Protein AF-A0A1I8BL21-F1 (afdb_monomer)

Secondary structure (DSSP, 8-state):
--PPP-----HHHHHHHHHHHHHHHTTS----------SSTTS---S-EEEETTTTEEEETTTTEEEPPTTEEE--SHHHHHHHHHH-TTB--EEE--GGGTTEEEEEE-TT-HHHHH-EEEEEEES-SSEEEEEEEEETHHHHS-B--TTS-HHHHHHSSEEEEEES--TTHHHHTT--EEE--SSS-TTTSGGG-EEEEB-EEEEEEEEE-TT--EEEEEEEEETT-S--EEEEEEHHHHTT-PPEEEEESSSTT-EEEE-TT----B---S---BS-HHHHBPP--PEEEESS--BTTB-EEEEEEEPPGGGS--EEEEEEEE--PPPSSTT---PSPEEEEEEEE-SSPP---SSEEEEEEETTTEEEEEE-------------------------------PPPTHHHHHHHHHHHHHHHHHHHHHHHHHHHTT---------------------PPPP------

Sequence (470 aa):
MMKTPTNNFNKNNIFALAVTILLLLGKVNTTEKEIDTTGEEEMQAEHAERIVGAAKHSLNTETDIVTLVDGSRPATTAEEFKKYKDLFPEACDVELGEGAEKGYIVLSYSKGSKAVQSGCTVDFYTSLQDRIEFAAFVKNAEGCLKEMTEEMTSADFFNANVLPFAYSHPADLERLKKGPITGNSKGCDTEVCIERKCIKRTSLEMRWGRGKDHKQIDSIHIAINPIGSPSFKGADMEMSKFGDNIPEVEIVHKGSNDYSVQFPGKSKDLGDIMKNCTTNPDGNILEPMAWEIAGTRPSQKKKYLLAFHLLPQTASRWIDFERVKVEQGPTAYPGEYRGPPREMIESRMQADSPEGPECDLRILFKTDNYDLLTVNPTTTTTPKSAASKPSSSTTTTTTKATTTTAKPSDSSLVIIIVIVVILLLLSIGGAVAFCVLGKKGGKKKNDDKSVNSTATKSKVKDDKKTNTEI

Foldseek 3Di:
DDDDDDPPPPPVVVVVVVVVVVVVVVPPDDPPPPDPPPDDVPPPPDQDWAFDFQQGWTARPVQLATAGDPQKDFDDDQVQLVCQCVQGVQAFNWGQDDDLQHQWIKGWDFPPDPCQAAWGKFKKQFLDFFKDKWFKDFPPCVPQADEDDPPDFVQVFFQQAKWFKDKDRDPCVVVLLQAFDWDADPQFQLVQFEVSTFGQAFEKMKTWHWYADPVRFIKIKIWMDTFGWPWIKIDMDGPVCPSNWTKMWMAGLDAAPRIHIGIPPDDDIPHGPDTTRHNGNNRHYDGHGWGAYDDDDDDPNGGTMMMMMGRHLSRHWGKGKDFDQDDDPDDPDPPDDDDHGDTDIRIHTYNDGRPDHSTTIMIIHRNVGIGGMHGDDPPPPPPPPPPDDDDDDDDDDDDDPPPPPPDPPPCVVVVVVVVVVVVVVVVVVVVVCCVVVVPPDDDDDDDDDDDDDDDDDDDDDDDDDDDDDD

Organism: Meloidogyne hapla (NCBI:txid6305)

Mean predicted aligned error: 14.93 Å

pLDDT: mean 77.82, std 20.21, range [29.27, 98.0]

Structure (mmCIF, N/CA/C/O backbone):
data_AF-A0A1I8BL21-F1
#
_entry.id   AF-A0A1I8BL21-F1
#
loop_
_atom_site.group_PDB
_atom_site.id
_atom_site.type_symbol
_atom_site.label_atom_id
_atom_site.label_alt_id
_atom_site.label_comp_id
_atom_site.label_asym_id
_atom_site.label_entity_id
_atom_site.label_seq_id
_atom_site.pdbx_PDB_ins_code
_atom_site.Cartn_x
_atom_site.Cartn_y
_atom_site.Cartn_z
_atom_site.occupancy
_atom_site.B_iso_or_equiv
_atom_site.auth_seq_id
_atom_site.auth_comp_id
_atom_site.auth_asym_id
_atom_site.auth_atom_id
_atom_site.pdbx_PDB_model_num
ATOM 1 N N . MET A 1 1 ? 75.237 36.269 5.829 1.00 39.78 1 MET A N 1
ATOM 2 C CA . MET A 1 1 ? 75.376 34.797 5.785 1.00 39.78 1 MET A CA 1
ATOM 3 C C . MET A 1 1 ? 74.598 34.205 6.952 1.00 39.78 1 MET A C 1
ATOM 5 O O . MET A 1 1 ? 75.081 34.254 8.072 1.00 39.78 1 MET A O 1
ATOM 9 N N . MET A 1 2 ? 73.381 33.712 6.718 1.00 30.62 2 MET A N 1
ATOM 10 C CA . MET A 1 2 ? 72.589 32.988 7.720 1.00 30.62 2 MET A CA 1
ATOM 11 C C . MET A 1 2 ? 72.321 31.584 7.178 1.00 30.62 2 MET A C 1
ATOM 13 O O . MET A 1 2 ? 71.827 31.441 6.062 1.00 30.62 2 MET A O 1
ATOM 17 N N . LYS A 1 3 ? 72.736 30.562 7.934 1.00 38.38 3 LYS A N 1
ATOM 18 C CA . LYS A 1 3 ? 72.552 29.146 7.594 1.00 38.38 3 LYS A CA 1
ATOM 19 C C . LYS A 1 3 ? 71.106 28.738 7.875 1.00 38.38 3 LYS A C 1
ATOM 21 O O . LYS A 1 3 ? 70.611 28.939 8.979 1.00 38.38 3 LYS A O 1
ATOM 26 N N . THR A 1 4 ? 70.456 28.151 6.878 1.00 34.50 4 THR A N 1
ATOM 27 C CA . THR A 1 4 ? 69.127 27.538 6.976 1.00 34.50 4 THR A CA 1
ATOM 28 C C . THR A 1 4 ? 69.209 26.231 7.780 1.00 34.50 4 THR A C 1
ATOM 30 O O . THR A 1 4 ? 70.139 25.455 7.544 1.00 34.50 4 THR A O 1
ATOM 33 N N . PRO A 1 5 ? 68.276 25.946 8.708 1.00 40.97 5 PRO A N 1
ATOM 34 C CA . PRO A 1 5 ? 68.266 24.685 9.438 1.00 40.97 5 PRO A CA 1
ATOM 35 C C . PRO A 1 5 ? 67.684 23.561 8.569 1.00 40.97 5 PRO A C 1
ATOM 37 O O . PRO A 1 5 ? 66.582 23.664 8.031 1.00 40.97 5 PRO A O 1
ATOM 40 N N . THR A 1 6 ? 68.429 22.467 8.441 1.00 36.47 6 THR A N 1
ATOM 41 C CA . THR A 1 6 ? 67.982 21.211 7.836 1.00 36.47 6 THR A CA 1
ATOM 42 C C . THR A 1 6 ? 67.170 20.407 8.850 1.00 36.47 6 THR A C 1
ATOM 44 O O . THR A 1 6 ? 67.719 19.715 9.704 1.00 36.47 6 THR A O 1
ATOM 47 N N . ASN A 1 7 ? 65.843 20.473 8.746 1.00 41.59 7 ASN A N 1
ATOM 48 C CA . ASN A 1 7 ? 64.950 19.568 9.468 1.00 41.59 7 ASN A CA 1
ATOM 49 C C . ASN A 1 7 ? 64.891 18.211 8.750 1.00 41.59 7 ASN A C 1
ATOM 51 O O . ASN A 1 7 ? 64.132 18.022 7.800 1.00 41.59 7 ASN A O 1
ATOM 55 N N . ASN A 1 8 ? 65.685 17.253 9.229 1.00 43.19 8 ASN A N 1
ATOM 56 C CA . ASN A 1 8 ? 65.561 15.839 8.876 1.00 43.19 8 ASN A CA 1
ATOM 57 C C . ASN A 1 8 ? 64.348 15.230 9.599 1.00 43.19 8 ASN A C 1
ATOM 59 O O . ASN A 1 8 ? 64.476 14.582 10.637 1.00 43.19 8 ASN A O 1
ATOM 63 N N . PHE A 1 9 ? 63.154 15.439 9.044 1.00 46.62 9 PHE A N 1
ATOM 64 C CA . PHE A 1 9 ? 61.953 14.708 9.449 1.00 46.62 9 PHE A CA 1
ATOM 65 C C . PHE A 1 9 ? 62.020 13.276 8.900 1.00 46.62 9 PHE A C 1
ATOM 67 O O . PHE A 1 9 ? 61.778 13.023 7.719 1.00 46.62 9 PHE A O 1
ATOM 74 N N . ASN A 1 10 ? 62.382 12.326 9.763 1.00 56.69 10 ASN A N 1
ATOM 75 C CA . ASN A 1 10 ? 62.451 10.909 9.421 1.00 56.69 10 ASN A CA 1
ATOM 76 C C . ASN A 1 10 ? 61.030 10.323 9.305 1.00 56.69 10 ASN A C 1
ATOM 78 O O . ASN A 1 10 ? 60.356 10.095 10.311 1.00 56.69 10 ASN A O 1
ATOM 82 N N . LYS A 1 11 ? 60.578 10.075 8.068 1.00 50.41 11 LYS A N 1
ATOM 83 C CA . LYS A 1 11 ? 59.250 9.513 7.740 1.00 50.41 11 LYS A CA 1
ATOM 84 C C . LYS A 1 11 ? 58.948 8.191 8.459 1.00 50.41 11 LYS A C 1
ATOM 86 O O . LYS A 1 11 ? 57.780 7.891 8.698 1.00 50.41 11 LYS A O 1
ATOM 91 N N . ASN A 1 12 ? 59.975 7.445 8.862 1.00 58.69 12 ASN A N 1
ATOM 92 C CA . ASN A 1 12 ? 59.805 6.157 9.532 1.00 58.69 12 ASN A CA 1
ATOM 93 C C . ASN A 1 12 ? 59.213 6.301 10.946 1.00 58.69 12 ASN A C 1
ATOM 95 O O . ASN A 1 12 ? 58.487 5.416 11.391 1.00 58.69 12 ASN A O 1
ATOM 99 N N . ASN A 1 13 ? 59.424 7.440 11.620 1.00 59.16 13 ASN A N 1
ATOM 100 C CA . ASN A 1 13 ? 58.868 7.666 12.959 1.00 59.16 13 ASN A CA 1
ATOM 101 C C . ASN A 1 13 ? 57.367 7.991 12.935 1.00 59.16 13 ASN A C 1
ATOM 103 O O . ASN A 1 13 ? 56.656 7.656 13.878 1.00 59.16 13 ASN A O 1
ATOM 107 N N . ILE A 1 14 ? 56.863 8.594 11.854 1.00 63.00 14 ILE A N 1
ATOM 108 C CA . ILE A 1 14 ? 55.432 8.916 11.719 1.00 63.00 14 ILE A CA 1
ATOM 109 C C . ILE A 1 14 ? 54.623 7.641 11.456 1.00 63.00 14 ILE A C 1
ATOM 111 O O . ILE A 1 14 ? 53.557 7.458 12.039 1.00 63.00 14 ILE A O 1
ATOM 115 N N . PHE A 1 15 ? 55.156 6.726 10.641 1.00 62.22 15 PHE A N 1
ATOM 116 C CA . PHE A 1 15 ? 54.517 5.432 10.393 1.00 62.22 15 PHE A CA 1
ATOM 117 C C . PHE A 1 15 ? 54.475 4.563 11.656 1.00 62.22 15 PHE A C 1
ATOM 119 O O . PHE A 1 15 ? 53.436 3.985 11.963 1.00 62.22 15 PHE A O 1
ATOM 126 N N . ALA A 1 16 ? 55.563 4.530 12.432 1.00 68.50 16 ALA A N 1
ATOM 127 C CA . ALA A 1 16 ? 55.599 3.805 13.701 1.00 68.50 16 ALA A CA 1
ATOM 128 C C . ALA A 1 16 ? 54.589 4.364 14.718 1.00 68.50 16 ALA A C 1
ATOM 130 O O . ALA A 1 16 ? 53.907 3.595 15.395 1.00 68.50 16 ALA A O 1
ATOM 131 N N . LEU A 1 17 ? 54.433 5.691 14.785 1.00 67.94 17 LEU A N 1
ATOM 132 C CA . LEU A 1 17 ? 53.456 6.329 15.667 1.00 67.94 17 LEU A CA 1
ATOM 133 C C . LEU A 1 17 ? 52.010 6.032 15.231 1.00 67.94 17 LEU A C 1
ATOM 135 O O . LEU A 1 17 ? 51.184 5.682 16.068 1.00 67.94 17 LEU A O 1
ATOM 139 N N . ALA A 1 18 ? 51.715 6.089 13.927 1.00 65.44 18 ALA A N 1
ATOM 140 C CA . ALA A 1 18 ? 50.388 5.782 13.388 1.00 65.44 18 ALA A CA 1
ATOM 141 C C . ALA A 1 18 ? 49.992 4.307 13.595 1.00 65.44 18 ALA A C 1
ATOM 143 O O . ALA A 1 18 ? 48.867 4.023 14.001 1.00 65.44 18 ALA A O 1
ATOM 144 N N . VAL A 1 19 ? 50.928 3.372 13.391 1.00 69.31 19 VAL A N 1
ATOM 145 C CA . VAL A 1 19 ? 50.713 1.935 13.642 1.00 69.31 19 VAL A CA 1
ATOM 146 C C . VAL A 1 19 ? 50.527 1.658 15.135 1.00 69.31 19 VAL A C 1
ATOM 148 O O . VAL A 1 19 ? 49.672 0.860 15.506 1.00 69.31 19 VAL A O 1
ATOM 151 N N . THR A 1 20 ? 51.260 2.355 16.006 1.00 72.44 20 THR A N 1
ATOM 152 C CA . THR A 1 20 ? 51.104 2.208 17.463 1.00 72.44 20 THR A CA 1
ATOM 153 C C . THR A 1 20 ? 49.745 2.728 17.939 1.00 72.44 20 THR A C 1
ATOM 155 O O . THR A 1 20 ? 49.109 2.085 18.768 1.00 72.44 20 THR A O 1
ATOM 158 N N . ILE A 1 21 ? 49.251 3.838 17.377 1.00 68.44 21 ILE A N 1
ATOM 159 C CA . ILE A 1 21 ? 47.911 4.368 17.679 1.00 68.44 21 ILE A CA 1
ATOM 160 C C . ILE A 1 21 ? 46.816 3.409 17.180 1.00 68.44 21 ILE A C 1
ATOM 162 O O . ILE A 1 21 ? 45.879 3.131 17.922 1.00 68.44 21 ILE A O 1
ATOM 166 N N . LEU A 1 22 ? 46.959 2.827 15.983 1.00 62.03 22 LEU A N 1
ATOM 167 C CA . LEU A 1 22 ? 46.039 1.801 15.462 1.00 62.03 22 LEU A CA 1
ATOM 168 C C . LEU A 1 22 ? 46.037 0.518 16.311 1.00 62.03 22 LEU A C 1
ATOM 170 O O . LEU A 1 22 ? 44.974 -0.039 16.573 1.00 62.03 22 LEU A O 1
ATOM 174 N N . LEU A 1 23 ? 47.200 0.078 16.801 1.00 63.75 23 LEU A N 1
ATOM 175 C CA . LEU A 1 23 ? 47.317 -1.091 17.683 1.00 63.75 23 LEU A CA 1
ATOM 176 C C . LEU A 1 23 ? 46.777 -0.838 19.097 1.00 63.75 23 LEU A C 1
ATOM 178 O O . LEU A 1 23 ? 46.308 -1.773 19.744 1.00 63.75 23 LEU A O 1
ATOM 182 N N . LEU A 1 24 ? 46.837 0.404 19.585 1.00 60.66 24 LEU A N 1
ATOM 183 C CA . LEU A 1 24 ? 46.247 0.791 20.868 1.00 60.66 24 LEU A CA 1
ATOM 184 C C . LEU A 1 24 ? 44.723 0.946 20.769 1.00 60.66 24 LEU A C 1
ATOM 186 O O . LEU A 1 24 ? 44.022 0.567 21.703 1.00 60.66 24 LEU A O 1
ATOM 190 N N . LEU A 1 25 ? 44.206 1.423 19.632 1.00 56.62 25 LEU A N 1
ATOM 191 C CA . LEU A 1 25 ? 42.764 1.524 19.380 1.00 56.62 25 LEU A CA 1
ATOM 192 C C . LEU A 1 25 ? 42.119 0.166 19.053 1.00 56.62 25 LEU A C 1
ATOM 194 O O . LEU A 1 25 ? 40.962 -0.046 19.395 1.00 56.62 25 LEU A O 1
ATOM 198 N N . GLY A 1 26 ? 42.863 -0.780 18.470 1.00 46.69 26 GLY A N 1
ATOM 199 C CA . GLY A 1 26 ? 42.379 -2.135 18.176 1.00 46.69 26 GLY A CA 1
ATOM 200 C C . GLY A 1 26 ? 42.352 -3.102 19.367 1.00 46.69 26 GLY A C 1
ATOM 201 O O . GLY A 1 26 ? 41.925 -4.239 19.206 1.00 46.69 26 GLY A O 1
ATOM 202 N N . LYS A 1 27 ? 42.821 -2.694 20.557 1.00 44.94 27 LYS A N 1
ATOM 203 C CA . LYS A 1 27 ? 42.860 -3.550 21.762 1.00 44.94 27 LYS A CA 1
ATOM 204 C C . LYS A 1 27 ? 41.737 -3.293 22.770 1.00 44.94 27 LYS A C 1
ATOM 206 O O . LYS A 1 27 ? 41.724 -3.920 23.827 1.00 44.94 27 LYS A O 1
ATOM 211 N N . VAL A 1 28 ? 40.789 -2.410 22.460 1.00 46.03 28 VAL A N 1
ATOM 212 C CA . VAL A 1 28 ? 39.621 -2.164 23.314 1.00 46.03 28 VAL A CA 1
ATOM 213 C C . VAL A 1 28 ? 38.423 -2.940 22.759 1.00 46.03 28 VAL A C 1
ATOM 215 O O . VAL A 1 28 ? 37.796 -2.514 21.799 1.00 46.03 28 VAL A O 1
ATOM 218 N N . ASN A 1 29 ? 38.123 -4.063 23.418 1.00 47.41 29 ASN A N 1
ATOM 219 C CA . ASN A 1 29 ? 36.895 -4.867 23.338 1.00 47.41 29 ASN A CA 1
ATOM 220 C C . ASN A 1 29 ? 36.539 -5.557 22.012 1.00 47.41 29 ASN A C 1
ATOM 222 O O . ASN A 1 29 ? 35.676 -5.093 21.278 1.00 47.41 29 ASN A O 1
ATOM 226 N N . THR A 1 30 ? 37.027 -6.788 21.853 1.00 38.06 30 THR A N 1
ATOM 227 C CA . THR A 1 30 ? 36.239 -7.888 21.265 1.00 38.06 30 THR A CA 1
ATOM 228 C C . THR A 1 30 ? 36.602 -9.196 21.966 1.00 38.06 30 THR A C 1
ATOM 230 O O . THR A 1 30 ? 37.392 -9.999 21.476 1.00 38.06 30 THR A O 1
ATOM 233 N N . THR A 1 31 ? 36.039 -9.417 23.153 1.00 40.41 31 THR A N 1
ATOM 234 C CA . THR A 1 31 ? 35.778 -10.774 23.648 1.00 40.41 31 THR A CA 1
ATOM 235 C C . THR A 1 31 ? 34.476 -11.236 22.994 1.00 40.41 31 THR A C 1
ATOM 237 O O . THR A 1 31 ? 33.414 -11.217 23.610 1.00 40.41 31 THR A O 1
ATOM 240 N N . GLU A 1 32 ? 34.541 -11.595 21.710 1.00 40.69 32 GLU A N 1
ATOM 241 C CA . GLU A 1 32 ? 33.487 -12.385 21.074 1.00 40.69 32 GLU A CA 1
ATOM 242 C C . GLU A 1 32 ? 33.606 -13.806 21.613 1.00 40.69 32 GLU A C 1
ATOM 244 O O . GLU A 1 32 ? 34.454 -14.603 21.216 1.00 40.69 32 GLU A O 1
ATOM 249 N N . LYS A 1 33 ? 32.778 -14.091 22.613 1.00 40.03 33 LYS A N 1
ATOM 250 C CA . LYS A 1 33 ? 32.425 -15.452 22.968 1.00 40.03 33 LYS A CA 1
ATOM 251 C C . LYS A 1 33 ? 31.440 -15.899 21.892 1.00 40.03 33 LYS A C 1
ATOM 253 O O . LYS A 1 33 ? 30.284 -15.488 21.915 1.00 40.03 33 LYS A O 1
ATOM 258 N N . GLU A 1 34 ? 31.931 -16.670 20.932 1.00 44.38 34 GLU A N 1
ATOM 259 C CA . GLU A 1 34 ? 31.118 -17.398 19.962 1.00 44.38 34 GLU A CA 1
ATOM 260 C C . GLU A 1 34 ? 30.282 -18.413 20.761 1.00 44.38 34 GLU A C 1
ATOM 262 O O . GLU A 1 34 ? 30.747 -19.484 21.148 1.00 44.38 34 GLU A O 1
ATOM 267 N N . ILE A 1 35 ? 29.084 -17.989 21.166 1.00 39.47 35 ILE A N 1
ATOM 268 C CA . ILE A 1 35 ? 28.047 -18.872 21.682 1.00 39.47 35 ILE A CA 1
ATOM 269 C C . ILE A 1 35 ? 27.238 -19.266 20.456 1.00 39.47 35 ILE A C 1
ATOM 271 O O . ILE A 1 35 ? 26.434 -18.489 19.945 1.00 39.47 35 ILE A O 1
ATOM 275 N N . ASP A 1 36 ? 27.507 -20.471 19.975 1.00 44.56 36 ASP A N 1
ATOM 276 C CA . ASP A 1 36 ? 26.629 -21.185 19.068 1.00 44.56 36 ASP A CA 1
ATOM 277 C C . ASP A 1 36 ? 25.354 -21.564 19.840 1.00 44.56 36 ASP A C 1
ATOM 279 O O . ASP A 1 36 ? 25.255 -22.621 20.457 1.00 44.56 36 ASP A O 1
ATOM 283 N N . THR A 1 37 ? 24.406 -20.629 19.899 1.00 43.16 37 THR A N 1
ATOM 284 C CA . THR A 1 37 ? 23.008 -20.875 20.273 1.00 43.16 37 THR A CA 1
ATOM 285 C C . THR A 1 37 ? 22.168 -20.828 19.006 1.00 43.16 37 THR A C 1
ATOM 287 O O . THR A 1 37 ? 21.305 -19.967 18.843 1.00 43.16 37 THR A O 1
ATOM 290 N N . THR A 1 38 ? 22.440 -21.735 18.065 1.00 50.59 38 THR A N 1
ATOM 291 C CA . THR A 1 38 ? 21.489 -22.032 16.994 1.00 50.59 38 THR A CA 1
ATOM 292 C C . THR A 1 38 ? 20.678 -23.277 17.330 1.00 50.59 38 THR A C 1
ATOM 294 O O . THR A 1 38 ? 21.139 -24.403 17.206 1.00 50.59 38 THR A O 1
ATOM 297 N N . GLY A 1 39 ? 19.426 -23.031 17.724 1.00 49.94 39 GLY A N 1
ATOM 298 C CA . GLY A 1 39 ? 18.318 -23.964 17.541 1.00 49.94 39 GLY A CA 1
ATOM 299 C C . GLY A 1 39 ? 18.144 -25.014 18.628 1.00 49.94 39 GLY A C 1
ATOM 300 O O . GLY A 1 39 ? 18.452 -26.166 18.379 1.00 49.94 39 GLY A O 1
ATOM 301 N N . GLU A 1 40 ? 17.594 -24.625 19.784 1.00 43.59 40 GLU A N 1
ATOM 302 C CA . GLU A 1 40 ? 16.716 -25.501 20.598 1.00 43.59 40 GLU A CA 1
ATOM 303 C C . GLU A 1 40 ? 16.071 -24.783 21.809 1.00 43.59 40 GLU A C 1
ATOM 305 O O . GLU A 1 40 ? 15.109 -25.293 22.374 1.00 43.59 40 GLU A O 1
ATOM 310 N N . GLU A 1 41 ? 16.491 -23.559 22.160 1.00 42.59 41 GLU A N 1
ATOM 311 C CA . GLU A 1 41 ? 15.887 -22.761 23.255 1.00 42.59 41 GLU A CA 1
ATOM 312 C C . GLU A 1 41 ? 14.698 -21.859 22.844 1.00 42.59 41 GLU A C 1
ATOM 314 O O . GLU A 1 41 ? 14.247 -21.029 23.628 1.00 42.59 41 GLU A O 1
ATOM 319 N N . GLU A 1 42 ? 14.130 -22.031 21.646 1.00 49.56 42 GLU A N 1
ATOM 320 C CA . GLU A 1 42 ? 12.948 -21.275 21.175 1.00 49.56 42 GLU A CA 1
ATOM 321 C C . GLU A 1 42 ? 11.637 -22.084 21.279 1.00 49.56 42 GLU A C 1
ATOM 323 O O . GLU A 1 42 ? 10.642 -21.775 20.632 1.00 49.56 42 GLU A O 1
ATOM 328 N N . MET A 1 43 ? 11.623 -23.150 22.089 1.00 44.44 43 MET A N 1
ATOM 329 C CA . MET A 1 43 ? 10.501 -24.098 22.163 1.00 44.44 43 MET A CA 1
ATOM 330 C C . MET A 1 43 ? 9.853 -24.198 23.556 1.00 44.44 43 MET A C 1
ATOM 332 O O . MET A 1 43 ? 9.269 -25.222 23.909 1.00 44.44 43 MET A O 1
ATOM 336 N N . GLN A 1 44 ? 9.934 -23.119 24.343 1.00 46.72 44 GLN A N 1
ATOM 337 C CA . GLN A 1 44 ? 9.110 -22.890 25.542 1.00 46.72 44 GLN A CA 1
ATOM 338 C C . GLN A 1 44 ? 8.639 -21.427 25.639 1.00 46.72 44 GLN A C 1
ATOM 340 O O . GLN A 1 44 ? 8.656 -20.824 26.710 1.00 46.72 44 GLN A O 1
ATOM 345 N N . ALA A 1 45 ? 8.223 -20.837 24.515 1.00 52.88 45 ALA A N 1
ATOM 346 C CA . ALA A 1 45 ? 7.525 -19.556 24.529 1.00 52.88 45 ALA A CA 1
ATOM 347 C C . ALA A 1 45 ? 6.089 -19.769 25.034 1.00 52.88 45 ALA A C 1
ATOM 349 O O . ALA A 1 45 ? 5.178 -20.092 24.279 1.00 52.88 45 ALA A O 1
ATOM 350 N N . GLU A 1 46 ? 5.937 -19.638 26.347 1.00 52.69 46 GLU A N 1
ATOM 351 C CA . GLU A 1 46 ? 4.707 -19.281 27.048 1.00 52.69 46 GLU A CA 1
ATOM 352 C C . GLU A 1 46 ? 3.888 -18.283 26.201 1.00 52.69 46 GLU A C 1
ATOM 354 O O . GLU A 1 46 ? 4.380 -17.192 25.923 1.00 52.69 46 GLU A O 1
ATOM 359 N N . HIS A 1 47 ? 2.702 -18.700 25.730 1.00 61.97 47 HIS A N 1
ATOM 360 C CA . HIS A 1 47 ? 1.658 -17.914 25.051 1.00 61.97 47 HIS A CA 1
ATOM 361 C C . HIS A 1 47 ? 2.078 -16.485 24.655 1.00 61.97 47 HIS A C 1
ATOM 363 O O . HIS A 1 47 ? 1.775 -15.521 25.363 1.00 61.97 47 HIS A O 1
ATOM 369 N N . ALA A 1 48 ? 2.803 -16.337 23.541 1.00 80.44 48 ALA A N 1
ATOM 370 C CA . ALA A 1 48 ? 3.385 -15.051 23.171 1.00 80.44 48 ALA A CA 1
ATOM 371 C C . ALA A 1 48 ? 2.288 -14.061 22.740 1.00 80.44 48 ALA A C 1
ATOM 373 O O . ALA A 1 48 ? 1.809 -14.067 21.603 1.00 80.44 48 ALA A O 1
ATOM 374 N N . GLU A 1 49 ? 1.877 -13.204 23.668 1.00 88.19 49 GLU A N 1
ATOM 375 C CA . GLU A 1 49 ? 1.040 -12.043 23.397 1.00 88.19 49 GLU A CA 1
ATOM 376 C C . GLU A 1 49 ? 1.837 -11.017 22.582 1.00 88.19 49 GLU A C 1
ATOM 378 O O . GLU A 1 49 ? 2.988 -10.695 22.894 1.00 88.19 49 GLU A O 1
ATOM 383 N N . ARG A 1 50 ? 1.234 -10.491 21.514 1.00 91.50 50 ARG A N 1
ATOM 384 C CA . ARG A 1 50 ? 1.883 -9.555 20.599 1.00 91.50 50 ARG A CA 1
ATOM 385 C C . ARG A 1 50 ? 1.095 -8.262 20.464 1.00 91.50 50 ARG A C 1
ATOM 387 O O . ARG A 1 50 ? -0.113 -8.283 20.300 1.00 91.50 50 ARG A O 1
ATOM 394 N N . ILE A 1 51 ? 1.788 -7.126 20.453 1.00 92.62 51 ILE A N 1
ATOM 395 C CA . ILE A 1 51 ? 1.150 -5.824 20.225 1.00 92.62 51 ILE A CA 1
ATOM 396 C C . ILE A 1 51 ? 0.950 -5.594 18.720 1.00 92.62 51 ILE A C 1
ATOM 398 O O . ILE A 1 51 ? 1.898 -5.750 17.948 1.00 92.62 51 ILE A O 1
ATOM 402 N N . VAL A 1 52 ? -0.260 -5.203 18.310 1.00 93.75 52 VAL A N 1
ATOM 403 C CA . VAL A 1 52 ? -0.621 -4.915 16.911 1.00 93.75 52 VAL A CA 1
ATOM 404 C C . VAL A 1 52 ? -1.412 -3.611 16.770 1.00 93.75 52 VAL A C 1
ATOM 406 O O . VAL A 1 52 ? -2.090 -3.169 17.696 1.00 93.75 52 VAL A O 1
ATOM 409 N N . GLY A 1 53 ? -1.348 -3.007 15.583 1.00 94.00 53 GLY A N 1
ATOM 410 C CA . GLY A 1 53 ? -2.116 -1.805 15.247 1.00 94.00 53 GLY A CA 1
ATOM 411 C C . GLY A 1 53 ? -1.576 -0.496 15.837 1.00 94.00 53 GLY A C 1
ATOM 412 O O . GLY A 1 53 ? -0.662 -0.481 16.664 1.00 94.00 53 GLY A O 1
ATOM 413 N N . ALA A 1 54 ? -2.141 0.625 15.393 1.00 94.56 54 ALA A N 1
ATOM 414 C CA . ALA A 1 54 ? -1.798 1.967 15.865 1.00 94.56 54 ALA A CA 1
ATOM 415 C C . ALA A 1 54 ? -2.185 2.180 17.340 1.00 94.56 54 ALA A C 1
ATOM 417 O O . ALA A 1 54 ? -1.439 2.805 18.098 1.00 94.56 54 ALA A O 1
ATOM 418 N N . ALA A 1 55 ? -3.319 1.617 17.762 1.00 93.56 55 ALA A N 1
ATOM 419 C CA . ALA A 1 55 ? -3.823 1.702 19.129 1.00 93.56 55 ALA A CA 1
ATOM 420 C C . ALA A 1 55 ? -3.218 0.661 20.089 1.00 93.56 55 ALA A C 1
ATOM 422 O O . ALA A 1 55 ? -3.596 0.630 21.261 1.00 93.56 55 ALA A O 1
ATOM 423 N N . LYS A 1 56 ? -2.244 -0.141 19.625 1.00 93.88 56 LYS A N 1
ATOM 424 C CA . LYS A 1 56 ? -1.505 -1.134 20.424 1.00 93.88 56 LYS A CA 1
ATOM 425 C C . LYS A 1 56 ? -2.416 -2.188 21.062 1.00 93.88 56 LYS A C 1
ATOM 427 O O . LYS A 1 56 ? -2.381 -2.416 22.269 1.00 93.88 56 LYS A O 1
ATOM 432 N N . HIS A 1 57 ? -3.235 -2.822 20.233 1.00 93.44 57 HIS A N 1
ATOM 433 C CA . HIS A 1 57 ? -4.059 -3.964 20.613 1.00 93.44 57 HIS A CA 1
ATOM 434 C C . HIS A 1 57 ? -3.205 -5.180 20.961 1.00 93.44 57 HIS A C 1
ATOM 436 O O . HIS A 1 57 ? -2.056 -5.280 20.535 1.00 93.44 57 HIS A O 1
ATOM 442 N N . SER A 1 58 ? -3.786 -6.113 21.703 1.00 93.50 58 SER A N 1
ATOM 443 C CA . SER A 1 58 ? -3.149 -7.372 22.070 1.00 93.50 58 SER A CA 1
ATOM 444 C C . SER A 1 58 ? -3.614 -8.488 21.135 1.00 93.50 58 SER A C 1
ATOM 446 O O . SER A 1 58 ? -4.811 -8.705 20.994 1.00 93.50 58 SER A O 1
ATOM 448 N N . LEU A 1 59 ? -2.684 -9.184 20.489 1.00 93.19 59 LEU A N 1
ATOM 449 C CA . LEU A 1 59 ? -2.909 -10.364 19.659 1.00 93.19 59 LEU A CA 1
ATOM 450 C C . LEU A 1 59 ? -2.405 -11.600 20.403 1.00 93.19 59 LEU A C 1
ATOM 452 O O . LEU A 1 59 ? -1.220 -11.698 20.728 1.00 93.19 59 LEU A O 1
ATOM 456 N N . ASN A 1 60 ? -3.285 -12.574 20.605 1.00 92.69 60 ASN A N 1
ATOM 457 C CA . ASN A 1 60 ? -2.892 -13.914 21.009 1.00 92.69 60 ASN A CA 1
ATOM 458 C C . ASN A 1 60 ? -2.443 -14.692 19.761 1.00 92.69 60 ASN A C 1
ATOM 460 O O . ASN A 1 60 ? -3.264 -15.019 18.907 1.00 92.69 60 ASN A O 1
ATOM 464 N N . THR A 1 61 ? -1.145 -14.979 19.657 1.00 89.50 61 THR A N 1
ATOM 465 C CA . THR A 1 61 ? -0.538 -15.586 18.456 1.00 89.50 61 THR A CA 1
ATOM 466 C C . THR A 1 61 ? -0.849 -17.071 18.261 1.00 89.50 61 THR A C 1
ATOM 468 O O . THR A 1 61 ? -0.576 -17.605 17.193 1.00 89.50 61 THR A O 1
ATOM 471 N N . GLU A 1 62 ? -1.421 -17.749 19.258 1.00 89.75 62 GLU A N 1
ATOM 472 C CA . GLU A 1 62 ? -1.831 -19.154 19.129 1.00 89.75 62 GLU A CA 1
ATOM 473 C C . GLU A 1 62 ? -3.251 -19.306 18.596 1.00 89.75 62 GLU A C 1
ATOM 475 O O . GLU A 1 62 ? -3.583 -20.307 17.967 1.00 89.75 62 GLU A O 1
ATOM 480 N N . THR A 1 63 ? -4.106 -18.331 18.899 1.00 92.12 63 THR A N 1
ATOM 481 C CA . THR A 1 63 ? -5.531 -18.365 18.551 1.00 92.12 63 THR A CA 1
ATOM 482 C C . THR A 1 63 ? -5.895 -17.396 17.433 1.00 92.12 63 THR A C 1
ATOM 484 O O . THR A 1 63 ? -7.024 -17.445 16.956 1.00 92.12 63 THR A O 1
ATOM 487 N N . ASP A 1 64 ? -4.973 -16.513 17.036 1.00 91.31 64 ASP A N 1
ATOM 488 C CA . ASP A 1 64 ? -5.206 -15.403 16.104 1.00 91.31 64 ASP A CA 1
ATOM 489 C C . ASP A 1 64 ? -6.371 -14.485 16.523 1.00 91.31 64 ASP A C 1
ATOM 491 O O . ASP A 1 64 ? -7.049 -13.864 15.700 1.00 91.31 64 ASP A O 1
ATOM 495 N N . ILE A 1 65 ? -6.591 -14.382 17.837 1.00 92.81 65 ILE A N 1
ATOM 496 C CA . ILE A 1 65 ? -7.631 -13.551 18.445 1.00 92.81 65 ILE A CA 1
ATOM 497 C C . ILE A 1 65 ? -7.013 -12.267 18.986 1.00 92.81 65 ILE A C 1
ATOM 499 O O . ILE A 1 65 ? -6.042 -12.289 19.747 1.00 92.81 65 ILE A O 1
ATOM 503 N N . VAL A 1 66 ? -7.633 -11.136 18.654 1.00 93.88 66 VAL A N 1
ATOM 504 C CA . VAL A 1 66 ? -7.247 -9.821 19.160 1.00 93.88 66 VAL A CA 1
ATOM 505 C C . VAL A 1 66 ? -8.149 -9.372 20.304 1.00 93.88 66 VAL A C 1
ATOM 507 O O . VAL A 1 66 ? -9.376 -9.376 20.204 1.00 93.88 66 VAL A O 1
ATOM 510 N N . THR A 1 67 ? -7.526 -8.886 21.373 1.00 93.44 67 THR A N 1
ATOM 511 C CA . THR A 1 67 ? -8.158 -8.097 22.429 1.00 93.44 67 THR A CA 1
ATOM 512 C C . THR A 1 67 ? -7.904 -6.614 22.168 1.00 93.44 67 THR A C 1
ATOM 514 O O . THR A 1 67 ? -6.761 -6.146 22.139 1.00 93.44 67 THR A O 1
ATOM 517 N N . LEU A 1 68 ? -8.982 -5.857 21.960 1.00 93.50 68 LEU A N 1
ATOM 518 C CA . LEU A 1 68 ? -8.889 -4.416 21.737 1.00 93.50 68 LEU A CA 1
ATOM 519 C C . LEU A 1 68 ? -8.504 -3.670 23.014 1.00 93.50 68 LEU A C 1
ATOM 521 O O . LEU A 1 68 ? -8.771 -4.121 24.124 1.00 93.50 68 LEU A O 1
ATOM 525 N N . VAL A 1 69 ? -7.932 -2.477 22.842 1.00 92.75 69 VAL A N 1
ATOM 526 C CA . VAL A 1 69 ? -7.620 -1.599 23.972 1.00 92.75 69 VAL A CA 1
ATOM 527 C C . VAL A 1 69 ? -8.914 -1.000 24.529 1.00 92.75 69 VAL A C 1
ATOM 529 O O . VAL A 1 69 ? -9.857 -0.730 23.776 1.00 92.75 69 VAL A O 1
ATOM 532 N N . ASP A 1 70 ? -8.976 -0.776 25.839 1.00 91.00 70 ASP A N 1
ATOM 533 C CA . ASP A 1 70 ? -10.164 -0.223 26.490 1.00 91.00 70 ASP A CA 1
ATOM 534 C C . ASP A 1 70 ? -10.608 1.106 25.862 1.00 91.00 70 ASP A C 1
ATOM 536 O O . ASP A 1 70 ? -9.814 2.003 25.582 1.00 91.00 70 ASP A O 1
ATOM 540 N N . GLY A 1 71 ? -11.919 1.238 25.641 1.00 91.25 71 GLY A N 1
ATOM 541 C CA . GLY A 1 71 ? -12.506 2.423 25.012 1.00 91.25 71 GLY A CA 1
ATOM 542 C C . GLY A 1 71 ? -12.422 2.452 23.483 1.00 91.25 71 GLY A C 1
ATOM 543 O O . GLY A 1 71 ? -12.841 3.454 22.900 1.00 91.25 71 GLY A O 1
ATOM 544 N N . SER A 1 72 ? -11.935 1.380 22.849 1.00 92.94 72 SER A N 1
ATOM 545 C CA . SER A 1 72 ? -11.975 1.194 21.394 1.00 92.94 72 SER A CA 1
ATOM 546 C C . SER A 1 72 ? -13.404 1.244 20.848 1.00 92.94 72 SER A C 1
ATOM 548 O O . SER A 1 72 ? -14.310 0.592 21.372 1.00 92.94 72 SER A O 1
ATOM 550 N N . ARG A 1 73 ? -13.620 2.002 19.771 1.00 93.44 73 ARG A N 1
ATOM 551 C CA . ARG A 1 73 ? -14.918 2.153 19.097 1.00 93.44 73 ARG A CA 1
ATOM 552 C C . ARG A 1 73 ? -14.756 2.677 17.665 1.00 93.44 73 ARG A C 1
ATOM 554 O O . ARG A 1 73 ? -13.726 3.274 17.361 1.00 93.44 73 ARG A O 1
ATOM 561 N N . PRO A 1 74 ? -15.771 2.526 16.801 1.00 94.44 74 PRO A N 1
ATOM 562 C CA . PRO A 1 74 ? -15.787 3.203 15.510 1.00 94.44 74 PRO A CA 1
ATOM 563 C C . PRO A 1 74 ? -15.733 4.730 15.673 1.00 94.44 74 PRO A C 1
ATOM 565 O O . PRO A 1 74 ? -16.394 5.294 16.556 1.00 94.44 74 PRO A O 1
ATOM 568 N N . ALA A 1 75 ? -14.973 5.396 14.809 1.00 94.69 75 ALA A N 1
ATOM 569 C CA . ALA A 1 75 ? -15.093 6.830 14.588 1.00 94.69 75 ALA A CA 1
ATOM 570 C C . ALA A 1 75 ? -16.369 7.113 13.779 1.00 94.69 75 ALA A C 1
ATOM 572 O O . ALA A 1 75 ? -16.682 6.418 12.816 1.00 94.69 75 ALA A O 1
ATOM 573 N N . THR A 1 76 ? -17.115 8.136 14.181 1.00 91.81 76 THR A N 1
ATOM 574 C CA . THR A 1 76 ? -18.460 8.448 13.670 1.00 91.81 76 THR A CA 1
ATOM 575 C C . THR A 1 76 ? -18.605 9.880 13.165 1.00 91.81 76 THR A C 1
ATOM 577 O O . THR A 1 76 ? -19.570 10.176 12.463 1.00 91.81 76 THR A O 1
ATOM 580 N N . THR A 1 77 ? -17.663 10.775 13.488 1.00 92.75 77 THR A N 1
ATOM 581 C CA . THR A 1 77 ? -17.700 12.180 13.049 1.00 92.75 77 THR A CA 1
ATOM 582 C C . THR A 1 77 ? -16.385 12.614 12.408 1.00 92.75 77 THR A C 1
ATOM 584 O O . THR A 1 77 ? -15.323 12.079 12.720 1.00 92.75 77 THR A O 1
ATOM 587 N N . ALA A 1 78 ? -16.430 13.630 11.543 1.00 93.69 78 ALA A N 1
ATOM 588 C CA . ALA A 1 78 ? -15.240 14.167 10.881 1.00 93.69 78 ALA A CA 1
ATOM 589 C C . ALA A 1 78 ? -14.186 14.699 11.875 1.00 93.69 78 ALA A C 1
ATOM 591 O O . ALA A 1 78 ? -12.986 14.620 11.619 1.00 93.69 78 ALA A O 1
ATOM 592 N N . GLU A 1 79 ? -14.609 15.220 13.031 1.00 94.00 79 GLU A N 1
ATOM 593 C CA . GLU A 1 79 ? -13.705 15.666 14.095 1.00 94.00 79 GLU A CA 1
ATOM 594 C C . GLU A 1 79 ? -12.913 14.507 14.705 1.00 94.00 79 GLU A C 1
ATOM 596 O O . GLU A 1 79 ? -11.769 14.702 15.107 1.00 94.00 79 GLU A O 1
ATOM 601 N N . GLU A 1 80 ? -13.498 13.311 14.784 1.00 94.94 80 GLU A N 1
ATOM 602 C CA . GLU A 1 80 ? -12.817 12.124 15.310 1.00 94.94 80 GLU A CA 1
ATOM 603 C C . GLU A 1 80 ? -11.740 11.624 14.349 1.00 94.94 80 GLU A C 1
ATOM 605 O O . GLU A 1 80 ? -10.653 11.275 14.800 1.00 94.94 80 GLU A O 1
ATOM 610 N N . PHE A 1 81 ? -11.998 11.682 13.038 1.00 95.06 81 PHE A N 1
ATOM 611 C CA . PHE A 1 81 ? -10.990 11.404 12.009 1.00 95.06 81 PHE A CA 1
ATOM 612 C C . PHE A 1 81 ? -9.825 12.396 12.105 1.00 95.06 81 PHE A C 1
ATOM 614 O O . PHE A 1 81 ? -8.670 11.986 12.174 1.00 95.06 81 PHE A O 1
ATOM 621 N N . LYS A 1 82 ? -10.119 13.698 12.232 1.00 91.88 82 LYS A N 1
ATOM 622 C CA . LYS A 1 82 ? -9.087 14.739 12.395 1.00 91.88 82 LYS A CA 1
ATOM 623 C C . LYS A 1 82 ? -8.226 14.534 13.645 1.00 91.88 82 LYS A C 1
ATOM 625 O O . LYS A 1 82 ? -7.023 14.755 13.595 1.00 91.88 82 LYS A O 1
ATOM 630 N N . LYS A 1 83 ? -8.833 14.100 14.753 1.00 93.31 83 LYS A N 1
ATOM 631 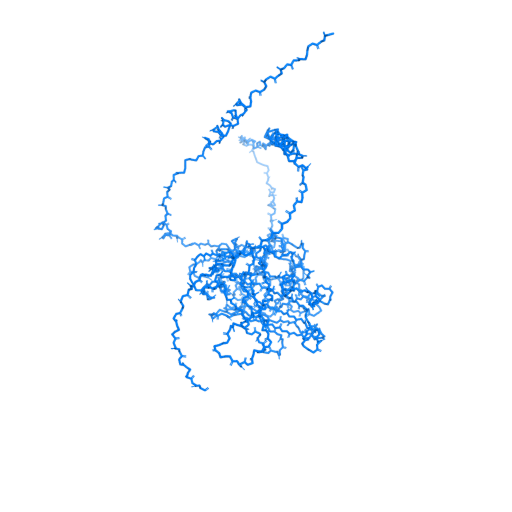C CA . LYS A 1 83 ? -8.139 13.844 16.028 1.00 93.31 83 LYS A CA 1
ATOM 632 C C . LYS A 1 83 ? -7.434 12.491 16.085 1.00 93.31 83 LYS A C 1
ATOM 634 O O . LYS A 1 83 ? -6.710 12.240 17.044 1.00 93.31 83 LYS A O 1
ATOM 639 N N . TYR A 1 84 ? -7.632 11.612 15.104 1.00 93.75 84 TYR A N 1
ATOM 640 C CA . TYR A 1 84 ? -7.073 10.260 15.124 1.00 93.75 84 TYR A CA 1
ATOM 641 C C . TYR A 1 84 ? -5.550 10.272 15.311 1.00 93.75 84 TYR A C 1
ATOM 643 O O . TYR A 1 84 ? -5.010 9.586 16.176 1.00 93.75 84 TYR A O 1
ATOM 651 N N . LYS A 1 85 ? -4.861 11.147 14.577 1.00 91.19 85 LYS A N 1
ATOM 652 C CA . LYS A 1 85 ? -3.405 11.302 14.660 1.00 91.19 85 LYS A CA 1
ATOM 653 C C . LYS A 1 85 ? -2.922 11.934 15.968 1.00 91.19 85 LYS A C 1
ATOM 655 O O . LYS A 1 85 ? -1.805 11.656 16.401 1.00 91.19 85 LYS A O 1
ATOM 660 N N . ASP A 1 86 ? -3.758 12.742 16.620 1.00 91.81 86 ASP A N 1
ATOM 661 C CA . ASP A 1 86 ? -3.443 13.310 17.937 1.00 91.81 86 ASP A CA 1
ATOM 662 C C . ASP A 1 86 ? -3.441 12.222 19.021 1.00 91.81 86 ASP A C 1
ATOM 664 O O . ASP A 1 86 ? -2.668 12.291 19.976 1.00 91.81 86 ASP A O 1
ATOM 668 N N . LEU A 1 87 ? -4.295 11.204 18.865 1.00 91.69 87 LEU A N 1
ATOM 669 C CA . LEU A 1 87 ? -4.361 10.049 19.763 1.00 91.69 87 LEU A CA 1
ATOM 670 C C . LEU A 1 87 ? -3.219 9.061 19.505 1.00 91.69 87 LEU A C 1
ATOM 672 O O . LEU A 1 87 ? -2.694 8.462 20.445 1.00 91.69 87 LEU A O 1
ATOM 676 N N . PHE A 1 88 ? -2.813 8.915 18.243 1.00 93.12 88 PHE A N 1
ATOM 677 C CA . PHE A 1 88 ? -1.820 7.936 17.812 1.00 93.12 88 PHE A CA 1
ATOM 678 C C . PHE A 1 88 ? -0.742 8.615 16.960 1.00 93.12 88 PHE A C 1
ATOM 680 O O . PHE A 1 88 ? -0.903 8.756 15.749 1.00 93.12 88 PHE A O 1
ATOM 687 N N . PRO A 1 89 ? 0.405 9.004 17.544 1.00 91.12 89 PRO A N 1
ATOM 688 C CA . PRO A 1 89 ? 1.434 9.729 16.803 1.00 91.12 89 PRO A CA 1
ATOM 689 C C . PRO A 1 89 ? 1.957 8.989 15.565 1.00 91.12 89 PRO A C 1
ATOM 691 O O . PRO A 1 89 ? 2.409 9.632 14.621 1.00 91.12 89 PRO A O 1
ATOM 694 N N . GLU A 1 90 ? 1.930 7.655 15.555 1.00 91.62 90 GLU A N 1
ATOM 695 C CA . GLU A 1 90 ? 2.361 6.797 14.436 1.00 91.62 90 GLU A CA 1
ATOM 696 C C . GLU A 1 90 ? 1.249 6.514 13.410 1.00 91.62 90 GLU A C 1
ATOM 698 O O . GLU A 1 90 ? 1.482 5.807 12.426 1.00 91.62 90 GLU A O 1
ATOM 703 N N . ALA A 1 91 ? 0.050 7.062 13.618 1.00 95.31 91 ALA A N 1
ATOM 704 C CA . ALA A 1 91 ? -1.073 6.829 12.733 1.00 95.31 91 ALA A CA 1
ATOM 705 C C . ALA A 1 91 ? -0.960 7.560 11.394 1.00 95.31 91 ALA A C 1
ATOM 707 O O . ALA A 1 91 ? -0.281 8.585 11.256 1.00 95.31 91 ALA A O 1
ATOM 708 N N . CYS A 1 92 ? -1.657 7.009 10.403 1.00 96.88 92 CYS A N 1
ATOM 709 C CA . CYS A 1 92 ? -1.820 7.639 9.105 1.00 96.88 92 CYS A CA 1
ATOM 710 C C . CYS A 1 92 ? -2.700 8.889 9.181 1.00 96.88 92 CYS A C 1
ATOM 712 O O . CYS A 1 92 ? -3.574 9.014 10.040 1.00 96.88 92 CYS A O 1
ATOM 714 N N . ASP A 1 93 ? -2.468 9.808 8.243 1.00 95.19 93 ASP A N 1
ATOM 715 C CA . ASP A 1 93 ? -3.387 10.909 7.982 1.00 95.19 93 ASP A CA 1
ATOM 716 C C . ASP A 1 93 ? -4.652 10.332 7.335 1.00 95.19 93 ASP A C 1
ATOM 718 O O . ASP A 1 93 ? -4.592 9.783 6.231 1.00 95.19 93 ASP A O 1
ATOM 722 N N . VAL A 1 94 ? -5.770 10.416 8.061 1.00 97.06 94 VAL A N 1
ATOM 723 C CA . VAL A 1 94 ? -7.067 9.858 7.662 1.00 97.06 94 VAL A CA 1
ATOM 724 C C . VAL A 1 94 ? -8.126 10.948 7.580 1.00 97.06 94 VAL A C 1
ATOM 726 O O . VAL A 1 94 ? -8.244 11.794 8.469 1.00 97.06 94 VAL A O 1
ATOM 729 N N . GLU A 1 95 ? -8.935 10.904 6.530 1.00 96.50 95 GLU A N 1
ATOM 730 C CA . GLU A 1 95 ? -10.091 11.784 6.360 1.00 96.50 95 GLU A CA 1
ATOM 731 C C . GLU A 1 95 ? -11.306 11.003 5.851 1.00 96.50 95 GLU A C 1
ATOM 733 O O . GLU A 1 95 ? -11.184 9.908 5.300 1.00 96.50 95 GLU A O 1
ATOM 738 N N . LEU A 1 96 ? -12.500 11.553 6.075 1.00 96.12 96 LEU A N 1
ATOM 739 C CA . LEU A 1 96 ? -13.700 11.086 5.389 1.00 96.12 96 LEU A CA 1
ATOM 740 C C . LEU A 1 96 ? -13.722 11.735 4.011 1.00 96.12 96 LEU A C 1
ATOM 742 O O . LEU A 1 96 ? -13.639 12.958 3.913 1.00 96.12 96 LEU A O 1
ATOM 746 N N . GLY A 1 97 ? -13.826 10.919 2.967 1.00 94.69 97 GLY A N 1
ATOM 747 C CA . GLY A 1 97 ? -13.779 11.404 1.598 1.00 94.69 97 GLY A CA 1
ATOM 748 C C . GLY A 1 97 ? -14.960 12.315 1.263 1.00 94.69 97 GLY A C 1
ATOM 749 O O . GLY A 1 97 ? -16.093 12.122 1.719 1.00 94.69 97 GLY A O 1
ATOM 750 N N . GLU A 1 98 ? -14.685 13.316 0.434 1.00 93.25 98 GLU A N 1
ATOM 751 C CA . GLU A 1 98 ? -15.651 14.293 -0.064 1.00 93.25 98 GLU A CA 1
ATOM 752 C C . GLU A 1 98 ? -15.737 14.219 -1.598 1.00 93.25 98 GLU A C 1
ATOM 754 O O . GLU A 1 98 ? -14.871 13.655 -2.266 1.00 93.25 98 GLU A O 1
ATOM 759 N N . GLY A 1 99 ? -16.791 14.790 -2.191 1.00 90.88 99 GLY A N 1
ATOM 760 C CA . GLY A 1 99 ? -16.949 14.814 -3.650 1.00 90.88 99 GLY A CA 1
ATOM 761 C C . GLY A 1 99 ? -16.950 13.408 -4.267 1.00 90.88 99 GLY A C 1
ATOM 762 O O . GLY A 1 99 ? -17.817 12.599 -3.938 1.00 90.88 99 GLY A O 1
ATOM 763 N N . ALA A 1 100 ? -15.983 13.132 -5.148 1.00 87.25 100 ALA A N 1
ATOM 764 C CA . ALA A 1 100 ? -15.811 11.830 -5.801 1.00 87.25 100 ALA A CA 1
ATOM 765 C C . ALA A 1 100 ? -15.386 10.707 -4.832 1.00 87.25 100 ALA A C 1
ATOM 767 O O . ALA A 1 100 ? -15.607 9.536 -5.117 1.00 87.25 100 ALA A O 1
ATOM 768 N N . GLU A 1 101 ? -14.831 11.053 -3.668 1.00 92.94 101 GLU A N 1
ATOM 769 C CA . GLU A 1 101 ? -14.394 10.105 -2.633 1.00 92.94 101 GLU A CA 1
ATOM 770 C C . GLU A 1 101 ? -15.461 9.916 -1.536 1.00 92.94 101 GLU A C 1
ATOM 772 O O . GLU A 1 101 ? -15.206 9.312 -0.493 1.00 92.94 101 GLU A O 1
ATOM 777 N N . LYS A 1 102 ? -16.679 10.438 -1.728 1.00 94.69 102 LYS A N 1
ATOM 778 C CA . LYS A 1 102 ? -17.756 10.309 -0.740 1.00 94.69 102 LYS A CA 1
ATOM 779 C C . LYS A 1 102 ? -18.093 8.836 -0.480 1.00 94.69 102 LYS A C 1
ATOM 781 O O . LYS A 1 102 ? -18.374 8.086 -1.408 1.00 94.69 102 LYS A O 1
ATOM 786 N N . GLY A 1 103 ? -18.148 8.454 0.798 1.00 95.75 103 GLY A N 1
ATOM 787 C CA . GLY A 1 103 ? -18.386 7.064 1.221 1.00 95.75 103 GLY A CA 1
ATOM 788 C C . GLY A 1 103 ? -17.106 6.246 1.419 1.00 95.75 103 GLY A C 1
ATOM 789 O O . GLY A 1 103 ? -17.174 5.036 1.636 1.00 95.75 103 GLY A O 1
ATOM 790 N N . TYR A 1 104 ? -15.944 6.901 1.368 1.00 97.44 104 TYR A N 1
ATOM 791 C CA . TYR A 1 104 ? -14.654 6.282 1.631 1.00 97.44 104 TYR A CA 1
ATOM 792 C C . TYR A 1 104 ? -13.964 6.897 2.851 1.00 97.44 104 TYR A C 1
ATOM 794 O O . TYR A 1 104 ? -14.122 8.078 3.161 1.00 97.44 104 TYR A O 1
ATOM 802 N N . ILE A 1 105 ? -13.161 6.078 3.523 1.00 98.00 105 ILE A N 1
ATOM 803 C CA . ILE A 1 105 ? -12.103 6.507 4.433 1.00 98.00 105 ILE A CA 1
ATOM 804 C C . ILE A 1 105 ? -10.834 6.647 3.594 1.00 98.00 105 ILE A C 1
ATOM 806 O O . ILE A 1 105 ? -10.408 5.683 2.957 1.00 98.00 105 ILE A O 1
ATOM 810 N N . VAL A 1 106 ? -10.252 7.841 3.580 1.00 97.81 106 VAL A N 1
ATOM 811 C CA . VAL A 1 106 ? -9.135 8.206 2.704 1.00 97.81 106 VAL A CA 1
ATOM 812 C C . VAL A 1 106 ? -7.841 8.223 3.500 1.00 97.81 106 VAL A C 1
ATOM 814 O O . VAL A 1 106 ? -7.748 8.901 4.522 1.00 97.81 106 VAL A O 1
ATOM 817 N N . LEU A 1 107 ? -6.834 7.504 3.011 1.00 97.94 107 LEU A N 1
ATOM 818 C CA . LEU A 1 107 ? -5.458 7.566 3.492 1.00 97.94 107 LEU A CA 1
ATOM 819 C C . LEU A 1 107 ? -4.622 8.269 2.428 1.00 97.94 107 LEU A C 1
ATOM 821 O O . LEU A 1 107 ? -4.617 7.843 1.273 1.00 97.94 107 LEU A O 1
ATOM 825 N N . SER A 1 108 ? -3.891 9.308 2.822 1.00 96.75 108 SER A N 1
ATOM 826 C CA . SER A 1 108 ? -3.033 10.066 1.903 1.00 96.75 108 SER A CA 1
ATOM 827 C C . SER A 1 108 ? -1.571 9.621 1.978 1.00 96.75 108 SER A C 1
ATOM 829 O O . SER A 1 108 ? -1.026 9.395 3.060 1.00 96.75 108 SER A O 1
ATOM 831 N N . TYR A 1 109 ? -0.917 9.554 0.822 1.00 97.69 109 TYR A N 1
ATOM 832 C CA . TYR A 1 109 ? 0.491 9.212 0.656 1.00 97.69 109 TYR A CA 1
ATOM 833 C C . TYR A 1 109 ? 1.125 10.165 -0.365 1.00 97.69 109 TYR A C 1
ATOM 835 O O . TYR A 1 109 ? 1.100 9.949 -1.576 1.00 97.69 109 TYR A O 1
ATOM 843 N N . SER A 1 110 ? 1.670 11.271 0.140 1.00 96.25 110 SER A N 1
ATOM 844 C CA . SER A 1 110 ? 2.179 12.381 -0.673 1.00 96.25 110 SER A CA 1
ATOM 845 C C . SER A 1 110 ? 3.605 12.767 -0.300 1.00 96.25 110 SER A C 1
ATOM 847 O O . SER A 1 110 ? 4.077 12.503 0.813 1.00 96.25 110 SER A O 1
ATOM 849 N N . LYS A 1 111 ? 4.309 13.409 -1.238 1.00 95.62 111 LYS A N 1
ATOM 850 C CA . LYS A 1 111 ? 5.702 13.834 -1.065 1.00 95.62 111 LYS A CA 1
ATOM 851 C C . LYS A 1 111 ? 5.898 14.629 0.226 1.00 95.62 111 LYS A C 1
ATOM 853 O O . LYS A 1 111 ? 5.222 15.623 0.472 1.00 95.62 111 LYS A O 1
ATOM 858 N N . GLY A 1 112 ? 6.863 14.205 1.039 1.00 94.56 112 GLY A N 1
ATOM 859 C CA . GLY A 1 112 ? 7.192 14.864 2.304 1.00 94.56 112 GLY A CA 1
ATOM 860 C C . GLY A 1 112 ? 6.240 14.554 3.464 1.00 94.56 112 GLY A C 1
ATOM 861 O O . GLY A 1 112 ? 6.506 15.007 4.575 1.00 94.56 112 GLY A O 1
ATOM 862 N N . SER A 1 113 ? 5.183 13.763 3.252 1.00 95.81 113 SER A N 1
ATOM 863 C CA . SER A 1 113 ? 4.326 13.275 4.337 1.00 95.81 113 SER A CA 1
ATOM 864 C C . SER A 1 113 ? 5.085 12.349 5.295 1.00 95.81 113 SER A C 1
ATOM 866 O O . SER A 1 113 ? 6.102 11.740 4.948 1.00 95.81 113 SER A O 1
ATOM 868 N N . LYS A 1 114 ? 4.560 12.199 6.517 1.00 94.81 114 LYS A N 1
ATOM 869 C CA . LYS A 1 114 ? 5.113 11.257 7.499 1.00 94.81 114 LYS A CA 1
ATOM 870 C C . LYS A 1 114 ? 5.049 9.810 6.997 1.00 94.81 114 LYS A C 1
ATOM 872 O O . LYS A 1 114 ? 5.997 9.061 7.213 1.00 94.81 114 LYS A O 1
ATOM 877 N N . ALA A 1 115 ? 3.975 9.443 6.293 1.00 96.56 115 ALA A N 1
ATOM 878 C CA . ALA A 1 115 ? 3.823 8.118 5.701 1.00 96.56 115 ALA A CA 1
ATOM 879 C C . ALA A 1 115 ? 4.979 7.796 4.738 1.00 96.56 115 ALA A C 1
ATOM 881 O O . ALA A 1 115 ? 5.598 6.748 4.865 1.00 96.56 115 ALA A O 1
ATOM 882 N N . VAL A 1 116 ? 5.358 8.739 3.868 1.00 97.19 116 VAL A N 1
ATOM 883 C CA . VAL A 1 116 ? 6.500 8.580 2.946 1.00 97.19 116 VAL A CA 1
ATOM 884 C C . VAL A 1 116 ? 7.831 8.422 3.688 1.00 97.19 116 VAL A C 1
ATOM 886 O O . VAL A 1 116 ? 8.674 7.623 3.283 1.00 97.19 116 VAL A O 1
ATOM 889 N N . GLN A 1 117 ? 8.036 9.164 4.779 1.00 96.44 117 GLN A N 1
ATOM 890 C CA . GLN A 1 117 ? 9.317 9.191 5.495 1.00 96.44 117 GLN A CA 1
ATOM 891 C C . GLN A 1 117 ? 9.522 7.996 6.434 1.00 96.44 117 GLN A C 1
ATOM 893 O O . GLN A 1 117 ? 10.606 7.419 6.471 1.00 96.44 117 GLN A O 1
ATOM 898 N N . SER A 1 118 ? 8.505 7.647 7.224 1.00 96.62 118 SER A N 1
ATOM 899 C CA . SER A 1 118 ? 8.613 6.654 8.305 1.00 96.62 118 SER A CA 1
ATOM 900 C C . SER A 1 118 ? 7.585 5.525 8.227 1.00 96.62 118 SER A C 1
ATOM 902 O O . SER A 1 118 ? 7.614 4.615 9.057 1.00 96.62 118 SER A O 1
ATOM 904 N N . GLY A 1 119 ? 6.663 5.583 7.269 1.00 97.19 119 GLY A N 1
ATOM 905 C CA . GLY A 1 119 ? 5.440 4.795 7.287 1.00 97.19 119 GLY A CA 1
ATOM 906 C C . GLY A 1 119 ? 4.440 5.294 8.329 1.00 97.19 119 GLY A C 1
ATOM 907 O O . GLY A 1 119 ? 4.712 6.217 9.108 1.00 97.19 119 GLY A O 1
ATOM 908 N N . CYS A 1 120 ? 3.265 4.677 8.325 1.00 97.69 120 CYS A N 1
ATOM 909 C CA . CYS A 1 120 ? 2.204 4.891 9.300 1.00 97.69 120 CYS A CA 1
ATOM 910 C C . CYS A 1 120 ? 1.269 3.677 9.360 1.00 97.69 120 CYS A C 1
ATOM 912 O O . CYS A 1 120 ? 1.295 2.816 8.479 1.00 97.69 120 CYS A O 1
ATOM 914 N N . THR A 1 121 ? 0.446 3.607 10.405 1.00 97.19 121 THR A N 1
ATOM 915 C CA . THR A 1 121 ? -0.537 2.529 10.599 1.00 97.19 121 THR A CA 1
ATOM 916 C C . THR A 1 121 ? -1.940 3.098 10.770 1.00 97.19 121 THR A C 1
ATOM 918 O O . THR A 1 121 ? -2.111 4.192 11.300 1.00 97.19 121 THR A O 1
ATOM 921 N N . VAL A 1 122 ? -2.953 2.358 10.346 1.00 97.50 122 VAL A N 1
ATOM 922 C CA . VAL A 1 122 ? -4.350 2.626 10.680 1.00 97.50 122 VAL A CA 1
ATOM 923 C C . VAL A 1 122 ? -5.038 1.324 11.061 1.00 97.50 122 VAL A C 1
ATOM 925 O O . VAL A 1 122 ? -4.747 0.269 10.494 1.00 97.50 122 VAL A O 1
ATOM 928 N N . ASP A 1 123 ? -5.949 1.419 12.021 1.00 97.06 123 ASP A N 1
ATOM 929 C CA . ASP A 1 123 ? -6.725 0.290 12.515 1.00 97.06 123 ASP A CA 1
ATOM 930 C C . ASP A 1 123 ? -8.171 0.401 12.025 1.00 97.06 123 ASP A C 1
ATOM 932 O O . ASP A 1 123 ? -8.813 1.446 12.164 1.00 97.06 123 ASP A O 1
ATOM 936 N N . PHE A 1 124 ? -8.698 -0.688 11.471 1.00 96.81 124 PHE A N 1
ATOM 937 C CA . PHE A 1 124 ? -10.070 -0.771 10.987 1.00 96.81 124 PHE A CA 1
ATOM 938 C C . PHE A 1 124 ? -10.841 -1.902 11.655 1.00 96.81 124 PHE A C 1
ATOM 940 O O . PHE A 1 124 ? -10.348 -3.025 11.756 1.00 96.81 124 PHE A O 1
ATOM 947 N N . TYR A 1 125 ? -12.103 -1.637 11.991 1.00 94.75 125 TYR A N 1
ATOM 948 C CA . TYR A 1 125 ? -13.102 -2.699 12.048 1.00 94.75 125 TYR A CA 1
ATOM 949 C C . TYR A 1 125 ? -13.482 -3.097 10.629 1.00 94.75 125 TYR A C 1
ATOM 951 O O . TYR A 1 125 ? -13.809 -2.235 9.814 1.00 94.75 125 TYR A O 1
ATOM 959 N N . THR A 1 126 ? -13.516 -4.395 10.351 1.00 95.44 126 THR A N 1
ATOM 960 C CA . THR A 1 126 ? -13.955 -4.909 9.055 1.00 95.44 126 THR A CA 1
ATOM 961 C C . THR A 1 126 ? -14.867 -6.124 9.189 1.00 95.44 126 THR A C 1
ATOM 963 O O . THR A 1 126 ? -14.892 -6.824 10.206 1.00 95.44 126 THR A O 1
ATOM 966 N N . SER A 1 127 ? -15.671 -6.336 8.151 1.00 93.19 127 SER A N 1
ATOM 967 C CA . SER A 1 127 ? -16.473 -7.548 7.948 1.00 93.19 127 SER A CA 1
ATOM 968 C C . SER A 1 127 ? -15.728 -8.620 7.143 1.00 93.19 127 SER A C 1
ATOM 970 O O . SER A 1 127 ? -16.208 -9.747 7.038 1.00 93.19 127 SER A O 1
ATOM 972 N N . LEU A 1 128 ? -14.562 -8.276 6.588 1.00 93.38 128 LEU A N 1
ATOM 973 C CA . LEU A 1 128 ? -13.777 -9.125 5.699 1.00 93.38 128 LEU A CA 1
ATOM 974 C C . LEU A 1 128 ? -12.662 -9.818 6.494 1.00 93.38 128 LEU A C 1
ATOM 976 O O . LEU A 1 128 ? -11.841 -9.136 7.098 1.00 93.38 128 LEU A O 1
ATOM 980 N N . GLN A 1 129 ? -12.648 -11.153 6.504 1.00 90.19 129 GLN A N 1
ATOM 981 C CA . GLN A 1 129 ? -11.655 -11.952 7.237 1.00 90.19 129 GLN A CA 1
ATOM 982 C C . GLN A 1 129 ? -10.404 -12.237 6.396 1.00 90.19 129 GLN A C 1
ATOM 984 O O . GLN A 1 129 ? -9.299 -11.844 6.754 1.00 90.19 129 GLN A O 1
ATOM 989 N N . ASP A 1 130 ? -10.620 -12.882 5.250 1.00 88.94 130 ASP A N 1
ATOM 990 C CA . ASP A 1 130 ? -9.576 -13.482 4.407 1.00 88.94 130 ASP A CA 1
ATOM 991 C C . ASP A 1 130 ? -9.334 -12.674 3.124 1.00 88.94 130 ASP A C 1
ATOM 993 O O . ASP A 1 130 ? -8.875 -13.193 2.104 1.00 88.94 130 ASP A O 1
ATOM 997 N N . ARG A 1 131 ? -9.757 -11.406 3.122 1.00 91.81 131 ARG A N 1
ATOM 998 C CA . ARG A 1 131 ? -9.586 -10.506 1.983 1.00 91.81 131 ARG A CA 1
ATOM 999 C C . ARG A 1 131 ? -9.548 -9.045 2.403 1.00 91.81 131 ARG A C 1
ATOM 1001 O O . ARG A 1 131 ? -10.154 -8.650 3.399 1.00 91.81 131 ARG A O 1
ATOM 1008 N N . ILE A 1 132 ? -8.873 -8.235 1.601 1.00 94.00 132 ILE A N 1
ATOM 1009 C CA . ILE A 1 132 ? -8.790 -6.786 1.738 1.00 94.00 132 ILE A CA 1
ATOM 1010 C C . ILE A 1 132 ? -9.236 -6.169 0.414 1.00 94.00 132 ILE A C 1
ATOM 1012 O O . ILE A 1 132 ? -8.727 -6.520 -0.646 1.00 94.00 132 ILE A O 1
ATOM 1016 N N . GLU A 1 133 ? -10.170 -5.228 0.492 1.00 95.19 133 GLU A N 1
ATOM 1017 C CA . GLU A 1 133 ? -10.683 -4.471 -0.644 1.00 95.19 133 GLU A CA 1
ATOM 1018 C C . GLU A 1 133 ? -10.464 -2.981 -0.391 1.00 95.19 133 GLU A C 1
ATOM 1020 O O . GLU A 1 133 ? -10.873 -2.444 0.641 1.00 95.19 133 GLU A O 1
ATOM 1025 N N . PHE A 1 134 ? -9.864 -2.282 -1.342 1.00 96.88 134 PHE A N 1
ATOM 1026 C CA . PHE A 1 134 ? -9.780 -0.825 -1.311 1.00 96.88 134 PHE A CA 1
ATOM 1027 C C . PHE A 1 134 ? -9.735 -0.275 -2.726 1.00 96.88 134 PHE A C 1
ATOM 1029 O O . PHE A 1 134 ? -9.425 -0.987 -3.671 1.00 96.88 134 PHE A O 1
ATOM 1036 N N . ALA A 1 135 ? -10.041 1.004 -2.887 1.00 96.06 135 ALA A N 1
ATOM 1037 C CA . ALA A 1 135 ? -9.823 1.693 -4.143 1.00 96.06 135 ALA A CA 1
ATOM 1038 C C . ALA A 1 135 ? -8.514 2.488 -4.080 1.00 96.06 135 ALA A C 1
ATOM 1040 O O . ALA A 1 135 ? -8.102 2.957 -3.017 1.00 96.06 135 ALA A O 1
ATOM 1041 N N . ALA A 1 136 ? -7.842 2.608 -5.214 1.00 94.06 136 ALA A N 1
ATOM 1042 C CA . ALA A 1 136 ? -6.530 3.222 -5.316 1.00 94.06 136 ALA A CA 1
ATOM 1043 C C . ALA A 1 136 ? -6.629 4.459 -6.206 1.00 94.06 136 ALA A C 1
ATOM 1045 O O . ALA A 1 136 ? -7.081 4.378 -7.341 1.00 94.06 136 ALA A O 1
ATOM 1046 N N . PHE A 1 137 ? -6.243 5.628 -5.712 1.00 93.56 137 PHE A N 1
ATOM 1047 C CA . PHE A 1 137 ? -6.521 6.880 -6.410 1.00 93.56 137 PHE A CA 1
ATOM 1048 C C . PHE A 1 137 ? -5.292 7.780 -6.471 1.00 93.56 137 PHE A C 1
ATOM 1050 O O . PHE A 1 137 ? -4.423 7.737 -5.605 1.00 93.56 137 PHE A O 1
ATOM 1057 N N . VAL A 1 138 ? -5.222 8.605 -7.513 1.00 94.12 138 VAL A N 1
ATOM 1058 C CA . VAL A 1 138 ? -4.177 9.613 -7.678 1.00 94.12 138 VAL A CA 1
ATOM 1059 C C . VAL A 1 138 ? -4.821 10.958 -7.977 1.00 94.12 138 VAL A C 1
ATOM 1061 O O . VAL A 1 138 ? -5.575 11.120 -8.939 1.00 94.12 138 VAL A O 1
ATOM 1064 N N . LYS A 1 139 ? -4.529 11.944 -7.132 1.00 92.06 139 LYS A N 1
ATOM 1065 C CA . LYS A 1 139 ? -5.091 13.284 -7.268 1.00 92.06 139 LYS A CA 1
ATOM 1066 C C . LYS A 1 139 ? -4.332 14.069 -8.333 1.00 92.06 139 LYS A C 1
ATOM 1068 O O . LYS A 1 139 ? -3.105 14.067 -8.353 1.00 92.06 139 LYS A O 1
ATOM 1073 N N . ASN A 1 140 ? -5.067 14.796 -9.178 1.00 87.69 140 ASN A N 1
ATOM 1074 C CA . ASN A 1 140 ? -4.512 15.619 -10.260 1.00 87.69 140 ASN A CA 1
ATOM 1075 C C . ASN A 1 140 ? -3.594 14.830 -11.214 1.00 87.69 140 ASN A C 1
ATOM 1077 O O . ASN A 1 140 ? -2.534 15.322 -11.605 1.00 87.69 140 ASN A O 1
ATOM 1081 N N . ALA A 1 141 ? -4.021 13.621 -11.596 1.00 89.50 141 ALA A N 1
ATOM 1082 C CA . ALA A 1 141 ? -3.272 12.698 -12.449 1.00 89.50 141 ALA A CA 1
ATOM 1083 C C . ALA A 1 141 ? -2.659 13.372 -13.695 1.00 89.50 141 ALA A C 1
ATOM 1085 O O . ALA A 1 141 ? -1.486 13.164 -13.984 1.00 89.50 141 ALA A O 1
ATOM 1086 N N . GLU A 1 142 ? -3.405 14.244 -14.384 1.00 86.81 142 GLU A N 1
ATOM 1087 C CA . GLU A 1 142 ? -2.924 14.958 -15.580 1.00 86.81 142 GLU A CA 1
ATOM 1088 C C . GLU A 1 142 ? -1.728 15.887 -15.323 1.00 86.81 142 GLU A C 1
ATOM 1090 O O . GLU A 1 142 ? -0.921 16.109 -16.224 1.00 86.81 142 GLU A O 1
ATOM 1095 N N . GLY A 1 143 ? -1.630 16.462 -14.123 1.00 87.81 143 GLY A N 1
ATOM 1096 C CA . GLY A 1 143 ? -0.609 17.454 -13.790 1.00 87.81 143 GLY A CA 1
ATOM 1097 C C . GLY A 1 143 ? 0.645 16.864 -13.152 1.00 87.81 143 GLY A C 1
ATOM 1098 O O . GLY A 1 143 ? 1.709 17.470 -13.252 1.00 87.81 143 GLY A O 1
ATOM 1099 N N . CYS A 1 144 ? 0.528 15.714 -12.482 1.00 92.00 144 CYS A N 1
ATOM 1100 C CA . CYS A 1 144 ? 1.631 15.122 -11.722 1.00 92.00 144 CYS A CA 1
ATOM 1101 C C . CYS A 1 144 ? 2.170 13.818 -12.328 1.00 92.00 144 CYS A C 1
ATOM 1103 O O . CYS A 1 144 ? 3.346 13.515 -12.134 1.00 92.00 144 CYS A O 1
ATOM 1105 N N . LEU A 1 145 ? 1.364 13.052 -13.078 1.00 91.06 145 LEU A N 1
ATOM 1106 C CA . LEU A 1 145 ? 1.871 11.884 -13.797 1.00 91.06 145 LEU A CA 1
ATOM 1107 C C . LEU A 1 145 ? 2.551 12.353 -15.082 1.00 91.06 145 LEU A C 1
ATOM 1109 O O . LEU A 1 145 ? 1.899 12.869 -15.994 1.00 91.06 145 LEU A O 1
ATOM 1113 N N . LYS A 1 146 ? 3.867 12.150 -15.156 1.00 85.88 146 LYS A N 1
ATOM 1114 C CA . LYS A 1 146 ? 4.641 12.388 -16.376 1.00 85.88 146 LYS A CA 1
ATOM 1115 C C . LYS A 1 146 ? 4.140 11.466 -17.486 1.00 85.88 146 LYS A C 1
ATOM 1117 O O . LYS A 1 146 ? 4.012 10.258 -17.284 1.00 85.88 146 LYS A O 1
ATOM 1122 N N . GLU A 1 147 ? 3.853 12.057 -18.642 1.00 83.56 147 GLU A N 1
ATOM 1123 C CA . GLU A 1 147 ? 3.521 11.307 -19.849 1.00 83.56 147 GLU A CA 1
ATOM 1124 C C . GLU A 1 147 ? 4.742 10.493 -20.289 1.00 83.56 147 GLU A C 1
ATOM 1126 O O . GLU A 1 147 ? 5.848 11.029 -20.373 1.00 83.56 147 GLU A O 1
ATOM 1131 N N . MET A 1 148 ? 4.545 9.207 -20.576 1.00 81.38 148 MET A N 1
ATOM 1132 C CA . MET A 1 148 ? 5.594 8.364 -21.142 1.00 81.38 148 MET A CA 1
ATOM 1133 C C . MET A 1 148 ? 6.003 8.897 -22.523 1.00 81.38 148 MET A C 1
ATOM 1135 O O . MET A 1 148 ? 5.247 8.786 -23.488 1.00 81.38 148 MET A O 1
ATOM 1139 N N . THR A 1 149 ? 7.202 9.470 -22.627 1.00 76.94 149 THR A N 1
ATOM 1140 C CA . THR A 1 149 ? 7.790 9.894 -23.906 1.00 76.94 149 THR A CA 1
ATOM 1141 C C . THR A 1 149 ? 8.610 8.766 -24.533 1.00 76.94 149 THR A C 1
ATOM 1143 O O . THR A 1 149 ? 8.984 7.809 -23.856 1.00 76.94 149 THR A O 1
ATOM 1146 N N . GLU A 1 150 ? 8.939 8.877 -25.825 1.00 68.88 150 GLU A N 1
ATOM 1147 C CA . GLU A 1 150 ? 9.860 7.939 -26.494 1.00 68.88 150 GLU A CA 1
ATOM 1148 C C . GLU A 1 150 ? 11.250 7.896 -25.831 1.00 68.88 150 GLU A C 1
ATOM 1150 O O . GLU A 1 150 ? 11.948 6.887 -25.928 1.00 68.88 150 GLU A O 1
ATOM 1155 N N . GLU A 1 151 ? 11.633 8.980 -25.149 1.00 60.53 151 GLU A N 1
ATOM 1156 C CA . GLU A 1 151 ? 12.907 9.129 -24.441 1.00 60.53 151 GLU A CA 1
ATOM 1157 C C . GLU A 1 151 ? 12.859 8.613 -22.995 1.00 60.53 151 GLU A C 1
ATOM 1159 O O . GLU A 1 151 ? 13.903 8.261 -22.447 1.00 60.53 151 GLU A O 1
ATOM 1164 N N . MET A 1 152 ? 11.676 8.551 -22.367 1.00 63.97 152 MET A N 1
ATOM 1165 C CA . MET A 1 152 ? 11.544 7.980 -21.027 1.00 63.97 152 MET A CA 1
ATOM 1166 C C . MET A 1 152 ? 11.721 6.468 -21.092 1.00 63.97 152 MET A C 1
ATOM 1168 O O . MET A 1 152 ? 11.036 5.752 -21.830 1.00 63.97 152 MET A O 1
ATOM 1172 N N . THR A 1 153 ? 12.620 5.964 -20.252 1.00 62.72 153 THR A N 1
ATOM 1173 C CA . THR A 1 153 ? 12.677 4.530 -19.999 1.00 62.72 153 THR A CA 1
ATOM 1174 C C . THR A 1 153 ? 11.369 4.106 -19.326 1.00 62.72 153 THR A C 1
ATOM 1176 O O . THR A 1 153 ? 10.763 4.860 -18.559 1.00 62.72 153 THR A O 1
ATOM 1179 N N . SER A 1 154 ? 10.910 2.876 -19.570 1.00 67.06 154 SER A N 1
ATOM 1180 C CA . SER A 1 154 ? 9.764 2.327 -18.828 1.00 67.06 154 SER A CA 1
ATOM 1181 C C . SER A 1 154 ? 10.027 2.257 -17.315 1.00 67.06 154 SER A C 1
ATOM 1183 O O . SER A 1 154 ? 9.081 2.158 -16.541 1.00 67.06 154 SER A O 1
ATOM 1185 N N . ALA A 1 155 ? 11.287 2.380 -16.879 1.00 67.75 155 ALA A N 1
ATOM 1186 C CA . ALA A 1 155 ? 11.655 2.528 -15.476 1.00 67.75 155 ALA A CA 1
ATOM 1187 C C . ALA A 1 155 ? 11.230 3.870 -14.889 1.00 67.75 155 ALA A C 1
ATOM 1189 O O . ALA A 1 155 ? 10.537 3.885 -13.874 1.00 67.75 155 ALA A O 1
ATOM 1190 N N . ASP A 1 156 ? 11.583 4.991 -15.513 1.00 72.62 156 ASP A N 1
ATOM 1191 C CA . ASP A 1 156 ? 11.251 6.315 -14.963 1.00 72.62 156 ASP A CA 1
ATOM 1192 C C . ASP A 1 156 ? 9.738 6.482 -14.770 1.00 72.62 156 ASP A C 1
ATOM 1194 O O . ASP A 1 156 ? 9.265 7.056 -13.788 1.00 72.62 156 ASP A O 1
ATOM 1198 N N . PHE A 1 157 ? 8.980 5.886 -15.688 1.00 78.56 157 PHE A N 1
ATOM 1199 C CA . PHE A 1 157 ? 7.528 5.846 -15.683 1.00 78.56 157 PHE A CA 1
ATOM 1200 C C . PHE A 1 157 ? 6.927 5.174 -14.437 1.00 78.56 157 PHE A C 1
ATOM 1202 O O . PHE A 1 157 ? 6.083 5.764 -13.765 1.00 78.56 157 PHE A O 1
ATOM 1209 N N . PHE A 1 158 ? 7.364 3.954 -14.109 1.00 79.31 158 PHE A N 1
ATOM 1210 C CA . PHE A 1 158 ? 6.778 3.163 -13.019 1.00 79.31 158 PHE A CA 1
ATOM 1211 C C . PHE A 1 158 ? 7.378 3.459 -11.640 1.00 79.31 158 PHE A C 1
ATOM 1213 O O . PHE A 1 158 ? 6.815 3.026 -10.634 1.00 79.31 158 PHE A O 1
ATOM 1220 N N . ASN A 1 159 ? 8.521 4.145 -11.563 1.00 88.69 159 ASN A N 1
ATOM 1221 C CA . ASN A 1 159 ? 9.214 4.409 -10.298 1.00 88.69 159 ASN A CA 1
ATOM 1222 C C . ASN A 1 159 ? 8.893 5.782 -9.684 1.00 88.69 159 ASN A C 1
ATOM 1224 O O . ASN A 1 159 ? 9.155 5.986 -8.500 1.00 88.69 159 ASN A O 1
ATOM 1228 N N . ALA A 1 160 ? 8.300 6.713 -10.437 1.00 89.44 160 ALA A N 1
ATOM 1229 C CA . ALA A 1 160 ? 7.987 8.051 -9.926 1.00 89.44 160 ALA A CA 1
ATOM 1230 C C . ALA A 1 160 ? 6.845 8.060 -8.892 1.00 89.44 160 ALA A C 1
ATOM 1232 O O . ALA A 1 160 ? 6.842 8.872 -7.967 1.00 89.44 160 ALA A O 1
ATOM 1233 N N . ASN A 1 161 ? 5.871 7.158 -9.036 1.00 94.94 161 ASN A N 1
ATOM 1234 C CA . ASN A 1 161 ? 4.655 7.124 -8.227 1.00 94.94 161 ASN A CA 1
ATOM 1235 C C . ASN A 1 161 ? 4.425 5.714 -7.696 1.00 94.94 161 ASN A C 1
ATOM 1237 O O . ASN A 1 161 ? 3.697 4.928 -8.297 1.00 94.94 161 ASN A O 1
ATOM 1241 N N . VAL A 1 162 ? 5.087 5.414 -6.577 1.00 96.19 162 VAL A N 1
ATOM 1242 C CA . VAL A 1 162 ? 5.035 4.116 -5.894 1.00 96.19 162 VAL A CA 1
ATOM 1243 C C . VAL A 1 162 ? 4.464 4.307 -4.495 1.00 96.19 162 VAL A C 1
ATOM 1245 O O . VAL A 1 162 ? 4.863 5.241 -3.801 1.00 96.19 162 VAL A O 1
ATOM 1248 N N . LEU A 1 163 ? 3.556 3.422 -4.090 1.00 97.56 163 LEU A N 1
ATOM 1249 C CA . LEU A 1 163 ? 2.972 3.370 -2.752 1.00 97.56 163 LEU A CA 1
ATOM 1250 C C . LEU A 1 163 ? 3.176 1.958 -2.183 1.00 97.56 163 LEU A C 1
ATOM 1252 O O . LEU A 1 163 ? 2.429 1.047 -2.549 1.00 97.56 163 LEU A O 1
ATOM 1256 N N . PRO A 1 164 ? 4.176 1.743 -1.312 1.00 97.88 164 PRO A N 1
ATOM 1257 C CA . PRO A 1 164 ? 4.371 0.471 -0.631 1.00 97.88 164 PRO A CA 1
ATOM 1258 C C . PRO A 1 164 ? 3.448 0.347 0.583 1.00 97.88 164 PRO A C 1
ATOM 1260 O O . PRO A 1 164 ? 3.270 1.290 1.357 1.00 97.88 164 PRO A O 1
ATOM 1263 N N . PHE A 1 165 ? 2.881 -0.835 0.790 1.00 97.75 165 PHE A N 1
ATOM 1264 C CA . PHE A 1 165 ? 1.980 -1.089 1.908 1.00 97.75 165 PHE A CA 1
ATOM 1265 C C . PHE A 1 165 ? 2.115 -2.517 2.443 1.00 97.75 165 PHE A C 1
ATOM 1267 O O . PHE A 1 165 ? 2.667 -3.412 1.803 1.00 97.75 165 PHE A O 1
ATOM 1274 N N . ALA A 1 166 ? 1.628 -2.725 3.660 1.00 96.06 166 ALA A N 1
ATOM 1275 C CA . ALA A 1 166 ? 1.513 -4.024 4.307 1.00 96.06 166 ALA A CA 1
ATOM 1276 C C . ALA A 1 166 ? 0.216 -4.087 5.122 1.00 96.06 166 ALA A C 1
ATOM 1278 O O . ALA A 1 166 ? -0.465 -3.083 5.327 1.00 96.06 166 ALA A O 1
ATOM 1279 N N . TYR A 1 167 ? -0.115 -5.271 5.614 1.00 92.62 167 TYR A N 1
ATOM 1280 C CA . TYR A 1 167 ? -1.309 -5.533 6.412 1.00 92.62 167 TYR A CA 1
ATOM 1281 C C . TYR A 1 167 ? -0.995 -6.572 7.488 1.00 92.62 167 TYR A C 1
ATOM 1283 O O . TYR A 1 167 ? 0.051 -7.223 7.434 1.00 92.62 167 TYR A O 1
ATOM 1291 N N . SER A 1 168 ? -1.882 -6.697 8.476 1.00 81.00 168 SER A N 1
ATOM 1292 C CA . SER A 1 168 ? -1.848 -7.776 9.475 1.00 81.00 168 SER A CA 1
ATOM 1293 C C . SER A 1 168 ? -0.584 -7.778 10.344 1.00 81.00 168 SER A C 1
ATOM 1295 O O . SER A 1 168 ? -0.138 -8.831 10.785 1.00 81.00 168 SER A O 1
ATOM 1297 N N . HIS A 1 169 ? 0.010 -6.598 10.591 1.00 78.94 169 HIS A N 1
ATOM 1298 C CA . HIS A 1 169 ? 1.156 -6.359 11.485 1.00 78.94 169 HIS A CA 1
ATOM 1299 C C . HIS A 1 169 ? 2.124 -7.559 11.599 1.00 78.94 169 HIS A C 1
ATOM 1301 O O . HIS A 1 169 ? 2.230 -8.166 12.663 1.00 78.94 169 HIS A O 1
ATOM 1307 N N . PRO A 1 170 ? 2.826 -7.970 10.529 1.00 78.00 170 PRO A N 1
ATOM 1308 C CA . PRO A 1 170 ? 3.648 -9.185 10.526 1.00 78.00 170 PRO A CA 1
ATOM 1309 C C . PRO A 1 170 ? 4.822 -9.066 11.500 1.00 78.00 170 PRO A C 1
ATOM 1311 O O . PRO A 1 170 ? 5.264 -7.952 11.782 1.00 78.00 170 PRO A O 1
ATOM 1314 N N . ALA A 1 171 ? 5.349 -10.187 12.012 1.00 84.94 171 ALA A N 1
ATOM 1315 C CA . ALA A 1 171 ? 6.480 -10.195 12.964 1.00 84.94 171 ALA A CA 1
ATOM 1316 C C . ALA A 1 171 ? 7.678 -9.390 12.439 1.00 84.94 171 ALA A C 1
ATOM 1318 O O . ALA A 1 171 ? 8.358 -8.683 13.176 1.00 84.94 171 ALA A O 1
ATOM 1319 N N . ASP A 1 172 ? 7.845 -9.421 11.121 1.00 89.06 172 ASP A N 1
ATOM 1320 C CA . ASP A 1 172 ? 8.901 -8.746 10.390 1.00 89.06 172 ASP A CA 1
ATOM 1321 C C . ASP A 1 172 ? 8.553 -7.319 9.919 1.00 89.06 172 ASP A C 1
ATOM 1323 O O . ASP A 1 172 ? 9.269 -6.788 9.071 1.00 89.06 172 ASP A O 1
ATOM 1327 N N . LEU A 1 173 ? 7.488 -6.663 10.410 1.00 93.06 173 LEU A N 1
ATOM 1328 C CA . LEU A 1 173 ? 7.058 -5.348 9.893 1.00 93.06 173 LEU A CA 1
ATOM 1329 C C . LEU A 1 173 ? 8.196 -4.312 9.883 1.00 93.06 173 LEU A C 1
ATOM 1331 O O . LEU A 1 173 ? 8.407 -3.636 8.879 1.00 93.06 173 LEU A O 1
ATOM 1335 N N . GLU A 1 174 ? 8.983 -4.229 10.958 1.00 94.06 174 GLU A N 1
ATOM 1336 C CA . GLU A 1 174 ? 10.121 -3.300 11.042 1.00 94.06 174 GLU A CA 1
ATOM 1337 C C . GLU A 1 174 ? 11.238 -3.615 10.037 1.00 94.06 174 GLU A C 1
ATOM 1339 O O . GLU A 1 174 ? 11.964 -2.720 9.596 1.00 94.06 174 GLU A O 1
ATOM 1344 N N . ARG A 1 175 ? 11.379 -4.882 9.635 1.00 95.75 175 ARG A N 1
ATOM 1345 C CA . ARG A 1 175 ? 12.301 -5.282 8.565 1.00 95.75 175 ARG A CA 1
ATOM 1346 C C . ARG A 1 175 ? 11.725 -4.911 7.203 1.00 95.75 175 ARG A C 1
ATOM 1348 O O . ARG A 1 175 ? 12.454 -4.361 6.385 1.00 95.75 175 ARG A O 1
ATOM 1355 N N . LEU A 1 176 ? 10.426 -5.130 6.999 1.00 95.75 176 LEU A N 1
ATOM 1356 C CA . LEU A 1 176 ? 9.721 -4.801 5.758 1.00 95.75 176 LEU A CA 1
ATOM 1357 C C . LEU A 1 176 ? 9.651 -3.293 5.486 1.00 95.75 176 LEU A C 1
ATOM 1359 O O . LEU A 1 176 ? 9.692 -2.889 4.328 1.00 95.75 176 LEU A O 1
ATOM 1363 N N . LYS A 1 177 ? 9.679 -2.443 6.522 1.00 96.44 177 LYS A N 1
ATOM 1364 C CA . LYS A 1 177 ? 9.871 -0.987 6.366 1.00 96.44 177 LYS A CA 1
ATOM 1365 C C . LYS A 1 177 ? 11.190 -0.617 5.676 1.00 96.44 177 LYS A C 1
ATOM 1367 O O . LYS A 1 177 ? 11.310 0.483 5.155 1.00 96.44 177 LYS A O 1
ATOM 1372 N N . LYS A 1 178 ? 12.186 -1.508 5.671 1.00 96.62 178 LYS A N 1
ATOM 1373 C CA . LYS A 1 178 ? 13.459 -1.314 4.958 1.00 96.62 178 LYS A CA 1
ATOM 1374 C C . LYS A 1 178 ? 13.455 -1.958 3.573 1.00 96.62 178 LYS A C 1
ATOM 1376 O O . LYS A 1 178 ? 14.431 -1.794 2.850 1.00 96.62 178 LYS A O 1
ATOM 1381 N N . GLY A 1 179 ? 12.400 -2.688 3.217 1.00 95.94 179 GLY A N 1
ATOM 1382 C CA . GLY A 1 179 ? 12.224 -3.411 1.961 1.00 95.94 179 GLY A CA 1
ATOM 1383 C C . GLY A 1 179 ? 12.126 -4.930 2.135 1.00 95.94 179 GLY A C 1
ATOM 1384 O O . GLY A 1 179 ? 12.001 -5.424 3.258 1.00 95.94 179 GLY A O 1
ATOM 1385 N N . PRO A 1 180 ? 12.153 -5.693 1.031 1.00 96.31 180 PRO A N 1
ATOM 1386 C CA . PRO A 1 180 ? 11.896 -7.126 1.059 1.00 96.31 180 PRO A CA 1
ATOM 1387 C C . PRO A 1 180 ? 13.019 -7.879 1.772 1.00 96.31 180 PRO A C 1
ATOM 1389 O O . PRO A 1 180 ? 14.202 -7.551 1.651 1.00 96.31 180 PRO A O 1
ATOM 1392 N N . ILE A 1 181 ? 12.660 -8.950 2.474 1.00 95.50 181 ILE A N 1
ATOM 1393 C CA . ILE A 1 181 ? 13.627 -9.876 3.058 1.00 95.50 181 ILE A CA 1
ATOM 1394 C C . ILE A 1 181 ? 14.100 -10.808 1.949 1.00 95.50 181 ILE A C 1
ATOM 1396 O O . ILE A 1 181 ? 13.325 -11.612 1.428 1.00 95.50 181 ILE A O 1
ATOM 1400 N N . THR A 1 182 ? 15.382 -10.723 1.604 1.00 95.25 182 THR A N 1
ATOM 1401 C CA . THR A 1 182 ? 15.997 -11.543 0.557 1.00 95.25 182 THR A CA 1
ATOM 1402 C C . THR A 1 182 ? 16.899 -12.630 1.136 1.00 95.25 182 THR A C 1
ATOM 1404 O O . THR A 1 182 ? 17.329 -12.587 2.291 1.00 95.25 182 THR A O 1
ATOM 1407 N N . GLY A 1 183 ? 17.203 -13.646 0.334 1.00 93.25 183 GLY A N 1
ATOM 1408 C CA . GLY A 1 183 ? 18.250 -14.600 0.661 1.00 93.25 183 GLY A CA 1
ATOM 1409 C C . GLY A 1 183 ? 18.546 -15.586 -0.458 1.00 93.25 183 GLY A C 1
ATOM 1410 O O . GLY A 1 183 ? 17.826 -15.676 -1.452 1.00 93.25 183 GLY A O 1
ATOM 1411 N N . ASN A 1 184 ? 19.617 -16.350 -0.261 1.00 88.00 184 ASN A N 1
ATOM 1412 C CA . ASN A 1 184 ? 20.060 -17.371 -1.203 1.00 88.00 184 ASN A CA 1
ATOM 1413 C C . ASN A 1 184 ? 19.039 -18.510 -1.211 1.00 88.00 184 ASN A C 1
ATOM 1415 O O . ASN A 1 184 ? 18.993 -19.313 -0.281 1.00 88.00 184 ASN A O 1
ATOM 1419 N N . SER A 1 185 ? 18.194 -18.542 -2.233 1.00 78.62 185 SER A N 1
ATOM 1420 C CA . SER A 1 185 ? 17.156 -19.557 -2.396 1.00 78.62 185 SER A CA 1
ATOM 1421 C C . SER A 1 185 ? 17.164 -20.019 -3.850 1.00 78.62 185 SER A C 1
ATOM 1423 O O . SER A 1 185 ? 17.543 -19.263 -4.742 1.00 78.62 185 SER A O 1
ATOM 1425 N N . LYS A 1 186 ? 16.787 -21.274 -4.094 1.00 81.81 186 LYS A N 1
ATOM 1426 C CA . LYS A 1 186 ? 16.566 -21.783 -5.454 1.00 81.81 186 LYS A CA 1
ATOM 1427 C C . LYS A 1 186 ? 15.114 -21.504 -5.850 1.00 81.81 186 LYS A C 1
ATOM 1429 O O . LYS A 1 186 ? 14.252 -21.490 -4.980 1.00 81.81 186 LYS A O 1
ATOM 1434 N N . GLY A 1 187 ? 14.848 -21.331 -7.144 1.00 82.31 187 GLY A N 1
ATOM 1435 C CA . GLY A 1 187 ? 13.478 -21.238 -7.668 1.00 82.31 187 GLY A CA 1
ATOM 1436 C C . GLY A 1 187 ? 12.981 -19.833 -8.015 1.00 82.31 187 GLY A C 1
ATOM 1437 O O . GLY A 1 187 ? 11.814 -19.700 -8.350 1.00 82.31 187 GLY A O 1
ATOM 1438 N N . CYS A 1 188 ? 13.836 -18.807 -7.981 1.00 88.56 188 CYS A N 1
ATOM 1439 C CA . CYS A 1 188 ? 13.556 -17.520 -8.626 1.00 88.56 188 CYS A CA 1
ATOM 1440 C C . CYS A 1 188 ? 14.582 -17.235 -9.734 1.00 88.56 188 CYS A C 1
ATOM 1442 O O . CYS A 1 188 ? 15.641 -17.870 -9.781 1.00 88.56 188 CYS A O 1
ATOM 1444 N N . ASP A 1 189 ? 14.289 -16.268 -10.604 1.00 86.44 189 ASP A N 1
ATOM 1445 C CA . ASP A 1 189 ? 15.252 -15.794 -11.600 1.00 86.44 189 ASP A CA 1
ATOM 1446 C C . ASP A 1 189 ? 16.205 -14.770 -10.975 1.00 86.44 189 ASP A C 1
ATOM 1448 O O . ASP A 1 189 ? 15.963 -13.565 -10.973 1.00 86.44 189 ASP A O 1
ATOM 1452 N N . THR A 1 190 ? 17.317 -15.253 -10.427 1.00 88.75 190 THR A N 1
ATOM 1453 C CA . THR A 1 190 ? 18.280 -14.399 -9.730 1.00 88.75 190 THR A CA 1
ATOM 1454 C C . THR A 1 190 ? 18.916 -13.330 -10.619 1.00 88.75 190 THR A C 1
ATOM 1456 O O . THR A 1 190 ? 19.435 -12.363 -10.082 1.00 88.75 190 THR A O 1
ATOM 1459 N N . GLU A 1 191 ? 18.898 -13.440 -11.951 1.00 88.12 191 GLU A N 1
ATOM 1460 C CA . GLU A 1 191 ? 19.520 -12.412 -12.802 1.00 88.12 191 GLU A CA 1
ATOM 1461 C C . GLU A 1 191 ? 18.722 -11.103 -12.823 1.00 88.12 191 GLU A C 1
ATOM 1463 O O . GLU A 1 191 ? 19.296 -10.039 -13.050 1.00 88.12 191 GLU A O 1
ATOM 1468 N N . VAL A 1 192 ? 17.417 -11.164 -12.545 1.00 87.69 192 VAL A N 1
ATOM 1469 C CA . VAL A 1 192 ? 16.549 -9.977 -12.494 1.00 87.69 192 VAL A CA 1
ATOM 1470 C C . VAL A 1 192 ? 16.303 -9.465 -11.075 1.00 87.69 192 VAL A C 1
ATOM 1472 O O . VAL A 1 192 ? 15.722 -8.395 -10.903 1.00 87.69 192 VAL A O 1
ATOM 1475 N N . CYS A 1 193 ? 16.740 -10.205 -10.055 1.00 90.69 193 CYS A N 1
ATOM 1476 C CA . CYS A 1 193 ? 16.436 -9.903 -8.660 1.00 90.69 193 CYS A CA 1
ATOM 1477 C C . CYS A 1 193 ? 17.497 -9.062 -7.961 1.00 90.69 193 CYS A C 1
ATOM 1479 O O . CYS A 1 193 ? 18.679 -9.072 -8.309 1.00 90.69 193 CYS A O 1
ATOM 1481 N N . ILE A 1 194 ? 17.055 -8.380 -6.902 1.00 89.44 194 ILE A N 1
ATOM 1482 C CA . ILE A 1 194 ? 17.886 -7.507 -6.071 1.00 89.44 194 ILE A CA 1
ATOM 1483 C C . ILE A 1 194 ? 19.091 -8.291 -5.568 1.00 89.44 194 ILE A C 1
ATOM 1485 O O . ILE A 1 194 ? 18.940 -9.329 -4.920 1.00 89.44 1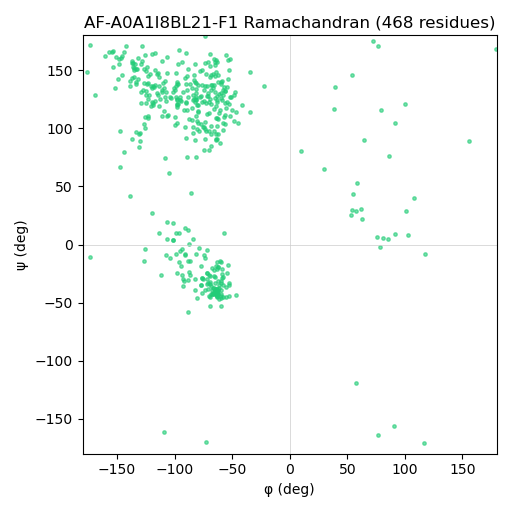94 ILE A O 1
ATOM 1489 N N . GLU A 1 195 ? 20.291 -7.791 -5.868 1.00 88.69 195 GLU A N 1
ATOM 1490 C CA . GLU A 1 195 ? 21.560 -8.410 -5.462 1.00 88.69 195 GLU A CA 1
ATOM 1491 C C . GLU A 1 195 ? 21.686 -9.893 -5.854 1.00 88.69 195 GLU A C 1
AT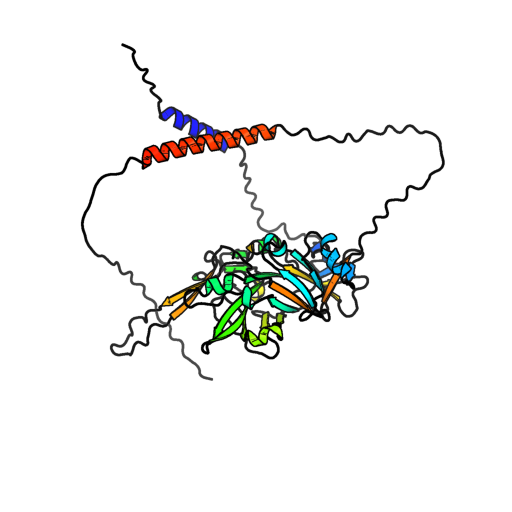OM 1493 O O . GLU A 1 195 ? 22.408 -10.652 -5.206 1.00 88.69 195 GLU A O 1
ATOM 1498 N N . ARG A 1 196 ? 20.972 -10.330 -6.898 1.00 89.56 196 ARG A N 1
ATOM 1499 C CA . ARG A 1 196 ? 20.880 -11.737 -7.307 1.00 89.56 196 ARG A CA 1
ATOM 1500 C C . ARG A 1 196 ? 20.351 -12.682 -6.224 1.00 89.56 196 ARG A C 1
ATOM 1502 O O . ARG A 1 196 ? 20.692 -13.864 -6.199 1.00 89.56 196 ARG A O 1
ATOM 1509 N N . LYS A 1 197 ? 19.510 -12.175 -5.322 1.00 92.81 197 LYS A N 1
ATOM 1510 C CA . LYS A 1 197 ? 18.880 -12.947 -4.245 1.00 92.81 197 LYS A CA 1
ATOM 1511 C C . LYS A 1 197 ? 17.379 -13.034 -4.458 1.00 92.81 197 LYS A C 1
ATOM 1513 O O . LYS A 1 197 ? 16.741 -12.067 -4.863 1.00 92.81 197 LYS A O 1
ATOM 1518 N N . CYS A 1 198 ? 16.805 -14.179 -4.107 1.00 94.00 198 CYS A N 1
ATOM 1519 C CA . CYS A 1 198 ? 15.359 -14.330 -4.112 1.00 94.00 198 CYS A CA 1
ATOM 1520 C C . CYS A 1 198 ? 14.735 -13.644 -2.899 1.00 94.00 198 CYS A C 1
ATOM 1522 O O . CYS A 1 198 ? 15.318 -13.605 -1.812 1.00 94.00 198 CYS A O 1
ATOM 1524 N N . ILE A 1 199 ? 13.510 -13.170 -3.071 1.00 94.50 199 ILE A N 1
ATOM 1525 C CA . ILE A 1 199 ? 12.657 -12.671 -2.002 1.00 94.50 199 ILE A CA 1
ATOM 1526 C C . ILE A 1 199 ? 12.144 -13.865 -1.208 1.00 94.50 199 ILE A C 1
ATOM 1528 O O . ILE A 1 199 ? 11.500 -14.746 -1.774 1.00 94.50 199 ILE A O 1
ATOM 1532 N N . LYS A 1 200 ? 12.405 -13.867 0.100 1.00 93.75 200 LYS A N 1
ATOM 1533 C CA . LYS A 1 200 ? 11.866 -14.823 1.075 1.00 93.75 200 LYS A CA 1
ATOM 1534 C C . LYS A 1 200 ? 10.586 -14.320 1.725 1.00 93.75 200 LYS A C 1
ATOM 1536 O O . LYS A 1 200 ? 9.719 -15.121 2.034 1.00 93.75 200 LYS A O 1
ATOM 1541 N N . ARG A 1 201 ? 10.490 -13.010 1.964 1.00 93.75 201 ARG A N 1
ATOM 1542 C CA . ARG A 1 201 ? 9.298 -12.381 2.535 1.00 93.75 201 ARG A CA 1
ATOM 1543 C C . ARG A 1 201 ? 9.176 -10.938 2.062 1.00 93.75 201 ARG A C 1
ATOM 1545 O O . ARG A 1 201 ? 10.166 -10.208 2.073 1.00 93.75 201 ARG A O 1
ATOM 1552 N N . THR A 1 202 ? 7.989 -10.527 1.649 1.00 95.19 202 THR A N 1
ATOM 1553 C CA . THR A 1 202 ? 7.704 -9.188 1.135 1.00 95.19 202 THR A CA 1
ATOM 1554 C C . THR A 1 202 ? 6.237 -8.827 1.330 1.00 95.19 202 THR A C 1
ATOM 1556 O O . THR A 1 202 ? 5.411 -9.687 1.624 1.00 95.19 202 THR A O 1
ATOM 1559 N N . SER A 1 203 ? 5.923 -7.549 1.170 1.00 95.06 203 SER A N 1
ATOM 1560 C CA . SER A 1 203 ? 4.556 -7.048 1.070 1.00 95.06 203 SER A CA 1
ATOM 1561 C C . SER A 1 203 ? 4.273 -6.586 -0.365 1.00 95.06 203 SER A C 1
ATOM 1563 O O . SER A 1 203 ? 4.969 -6.997 -1.296 1.00 95.06 203 SER A O 1
ATOM 1565 N N . LEU A 1 204 ? 3.242 -5.766 -0.562 1.00 95.81 204 LEU A N 1
ATOM 1566 C CA . LEU A 1 204 ? 2.831 -5.286 -1.877 1.00 95.81 204 LEU A CA 1
ATOM 1567 C C . LEU A 1 204 ? 3.112 -3.787 -2.023 1.00 95.81 204 LEU A C 1
ATOM 1569 O O . LEU A 1 204 ? 3.230 -3.047 -1.047 1.00 95.81 204 LEU A O 1
ATOM 1573 N N . GLU A 1 205 ? 3.210 -3.335 -3.261 1.00 96.69 205 GLU A N 1
ATOM 1574 C CA . GLU A 1 205 ? 3.246 -1.925 -3.623 1.00 96.69 205 GLU A CA 1
ATOM 1575 C C . GLU A 1 205 ? 2.352 -1.671 -4.830 1.00 96.69 205 GLU A C 1
ATOM 1577 O O . GLU A 1 205 ? 2.115 -2.557 -5.652 1.00 96.69 205 GLU A O 1
ATOM 1582 N N . MET A 1 206 ? 1.846 -0.446 -4.914 1.00 96.12 206 MET A N 1
ATOM 1583 C CA . MET A 1 206 ? 1.110 0.054 -6.064 1.00 96.12 206 MET A CA 1
ATOM 1584 C C . MET A 1 206 ? 1.955 1.032 -6.859 1.00 96.12 206 MET A C 1
ATOM 1586 O O . MET A 1 206 ? 2.740 1.787 -6.284 1.00 96.12 206 MET A O 1
ATOM 1590 N N . ARG A 1 207 ? 1.757 1.051 -8.175 1.00 94.81 207 ARG A N 1
ATOM 1591 C CA . ARG A 1 207 ? 2.458 1.931 -9.107 1.00 94.81 207 ARG A CA 1
ATOM 1592 C C . ARG A 1 207 ? 1.473 2.579 -10.063 1.00 94.81 207 ARG A C 1
ATOM 1594 O O . ARG A 1 207 ? 0.564 1.912 -10.552 1.00 94.81 207 ARG A O 1
ATOM 1601 N N . TRP A 1 208 ? 1.682 3.859 -10.353 1.00 94.19 208 TRP A N 1
ATOM 1602 C CA . TRP A 1 208 ? 0.893 4.612 -11.327 1.00 94.19 208 TRP A CA 1
ATOM 1603 C C . TRP A 1 208 ? 1.789 5.192 -12.406 1.00 94.19 208 TRP A C 1
ATOM 1605 O O . TRP A 1 208 ? 2.883 5.680 -12.122 1.00 94.19 208 TRP A O 1
ATOM 1615 N N . GLY A 1 209 ? 1.271 5.235 -13.625 1.00 92.44 209 GLY A N 1
ATOM 1616 C CA . GLY A 1 209 ? 1.866 6.001 -14.707 1.00 92.44 209 GLY A CA 1
ATOM 1617 C C . GLY A 1 209 ? 0.825 6.427 -15.739 1.00 92.44 209 GLY A C 1
ATOM 1618 O O . GLY A 1 209 ? -0.307 5.950 -15.729 1.00 92.44 209 GLY A O 1
ATOM 1619 N N . ARG A 1 210 ? 1.200 7.351 -16.624 1.00 92.06 210 ARG A N 1
ATOM 1620 C CA . ARG A 1 210 ? 0.361 7.885 -17.706 1.00 92.06 210 ARG A CA 1
ATOM 1621 C C . ARG A 1 210 ? 1.003 7.704 -19.084 1.00 92.06 210 ARG A C 1
ATOM 1623 O O . ARG A 1 210 ? 2.018 8.329 -19.387 1.00 92.06 210 ARG A O 1
ATOM 1630 N N . GLY A 1 211 ? 0.442 6.839 -19.912 1.00 90.06 211 GLY A N 1
ATOM 1631 C CA . GLY A 1 211 ? 0.986 6.506 -21.225 1.00 90.06 211 GLY A CA 1
ATOM 1632 C C . GLY A 1 211 ? -0.039 6.709 -22.327 1.00 90.06 211 GLY A C 1
ATOM 1633 O O . GLY A 1 211 ? -1.238 6.772 -22.077 1.00 90.06 211 GLY A O 1
ATOM 1634 N N . LYS A 1 212 ? 0.429 6.778 -23.570 1.00 89.12 212 LYS A N 1
ATOM 1635 C CA . LYS A 1 212 ? -0.441 6.700 -24.745 1.00 89.12 212 LYS A CA 1
ATOM 1636 C C . LYS A 1 212 ? -0.420 5.289 -25.306 1.00 89.12 212 LYS A C 1
ATOM 1638 O O . LYS A 1 212 ? 0.643 4.684 -25.439 1.00 89.12 212 LYS A O 1
ATOM 1643 N N . ASP A 1 213 ? -1.591 4.769 -25.658 1.00 84.00 213 ASP A N 1
ATOM 1644 C CA . ASP A 1 213 ? -1.682 3.492 -26.358 1.00 84.00 213 ASP A CA 1
ATOM 1645 C C . ASP A 1 213 ? -1.235 3.613 -27.834 1.00 84.00 213 ASP A C 1
ATOM 1647 O O . ASP A 1 213 ? -0.898 4.686 -28.342 1.00 84.00 213 ASP A O 1
ATOM 1651 N N . HIS A 1 214 ? -1.266 2.499 -28.573 1.00 7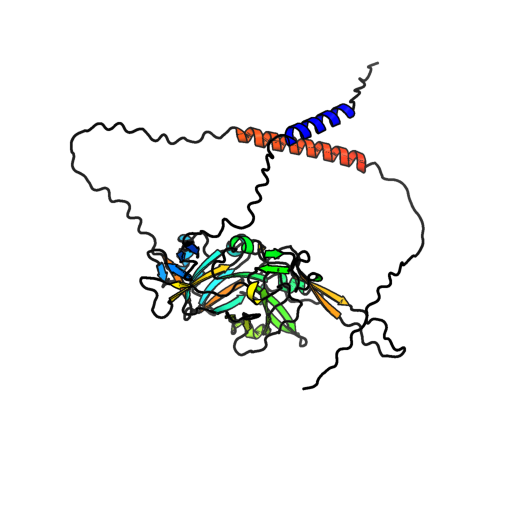9.81 214 HIS A N 1
ATOM 1652 C CA . HIS A 1 214 ? -0.939 2.469 -30.007 1.00 79.81 214 HIS A CA 1
ATOM 1653 C C . HIS A 1 214 ? -1.851 3.356 -30.880 1.00 79.81 214 HIS A C 1
ATOM 1655 O O . HIS A 1 214 ? -1.523 3.618 -32.037 1.00 79.81 214 HIS A O 1
ATOM 1661 N N . LYS A 1 215 ? -2.991 3.814 -30.349 1.00 89.50 215 LYS A N 1
ATOM 1662 C CA . LYS A 1 215 ? -3.927 4.742 -30.994 1.00 89.50 215 LYS A CA 1
ATOM 1663 C C . LYS A 1 215 ? -3.739 6.183 -30.518 1.00 89.50 215 LYS A C 1
ATOM 1665 O O . LYS A 1 215 ? -4.560 7.030 -30.858 1.00 89.50 215 LYS A O 1
ATOM 1670 N N . GLN A 1 216 ? -2.665 6.467 -29.778 1.00 90.12 216 GLN A N 1
ATOM 1671 C CA . GLN A 1 216 ? -2.375 7.774 -29.186 1.00 90.12 216 GLN A CA 1
ATOM 1672 C C . GLN A 1 216 ? -3.423 8.222 -28.154 1.00 90.12 216 GLN A C 1
ATOM 1674 O O . GLN A 1 216 ? -3.550 9.416 -27.878 1.00 90.12 216 GLN A O 1
ATOM 1679 N N . ILE A 1 217 ? -4.173 7.278 -27.578 1.00 91.31 217 ILE A N 1
ATOM 1680 C CA . ILE A 1 217 ? -5.155 7.561 -26.537 1.00 91.31 217 ILE A CA 1
ATOM 1681 C C . ILE A 1 217 ? -4.436 7.586 -25.193 1.00 91.31 217 ILE A C 1
ATOM 1683 O O . ILE A 1 217 ? -3.865 6.588 -24.748 1.00 91.31 217 ILE A O 1
ATOM 1687 N N . ASP A 1 218 ? -4.480 8.750 -24.556 1.00 92.38 218 ASP A N 1
ATOM 1688 C CA . ASP A 1 218 ? -3.908 8.987 -23.238 1.00 92.38 218 ASP A CA 1
ATOM 1689 C C . ASP A 1 218 ? -4.628 8.152 -22.174 1.00 92.38 218 ASP A C 1
ATOM 1691 O O . ASP A 1 218 ? -5.858 8.180 -22.055 1.00 92.38 218 ASP A O 1
ATOM 1695 N N . SER A 1 219 ? -3.853 7.379 -21.424 1.00 91.94 219 SER A N 1
ATOM 1696 C CA . SER A 1 219 ? -4.326 6.350 -20.510 1.00 91.94 219 SER A CA 1
ATOM 1697 C C . SER A 1 219 ? -3.531 6.373 -19.211 1.00 91.94 219 SER A C 1
ATOM 1699 O O . SER A 1 219 ? -2.313 6.547 -19.198 1.00 91.94 219 SER A O 1
ATOM 1701 N N . ILE A 1 220 ? -4.227 6.159 -18.101 1.00 92.31 220 ILE A N 1
ATOM 1702 C CA . ILE A 1 220 ? -3.606 5.846 -16.823 1.00 92.31 220 ILE A CA 1
ATOM 1703 C C . ILE A 1 220 ? -3.380 4.341 -16.728 1.00 92.31 220 ILE A C 1
ATOM 1705 O O . ILE A 1 220 ? -4.246 3.540 -17.081 1.00 92.31 220 ILE A O 1
ATOM 1709 N N . HIS A 1 221 ? -2.215 3.974 -16.217 1.00 91.56 221 HIS A N 1
ATOM 1710 C CA . HIS A 1 221 ? -1.826 2.614 -15.903 1.00 91.56 221 HIS A CA 1
ATOM 1711 C C . HIS A 1 221 ? -1.657 2.509 -14.397 1.00 91.56 221 HIS A C 1
ATOM 1713 O O . HIS A 1 221 ? -0.943 3.311 -13.791 1.00 91.56 221 HIS A O 1
ATOM 1719 N N . ILE A 1 222 ? -2.308 1.517 -13.807 1.00 92.56 222 ILE A N 1
ATOM 1720 C CA . ILE A 1 222 ? -2.140 1.162 -12.407 1.00 92.56 222 ILE A CA 1
ATOM 1721 C C . ILE A 1 222 ? -1.633 -0.269 -12.333 1.00 92.56 222 ILE A C 1
ATOM 1723 O O . ILE A 1 222 ? -2.121 -1.141 -13.050 1.00 92.56 222 ILE A O 1
ATOM 1727 N N . ALA A 1 223 ? -0.638 -0.502 -11.492 1.00 92.38 223 ALA A N 1
ATOM 1728 C CA . ALA A 1 223 ? -0.071 -1.817 -11.269 1.00 92.38 223 ALA A CA 1
ATOM 1729 C C . ALA A 1 223 ? 0.059 -2.094 -9.774 1.00 92.38 223 ALA A C 1
ATOM 1731 O O . ALA A 1 223 ? 0.228 -1.177 -8.972 1.00 92.38 223 ALA A O 1
ATOM 1732 N N . ILE A 1 224 ? -0.017 -3.367 -9.417 1.00 93.75 224 ILE A N 1
ATOM 1733 C CA . ILE A 1 224 ? 0.246 -3.888 -8.084 1.00 93.75 224 ILE A CA 1
ATOM 1734 C C . ILE A 1 224 ? 1.261 -5.020 -8.212 1.00 93.75 224 ILE A C 1
ATOM 1736 O O . ILE A 1 224 ? 1.142 -5.882 -9.087 1.00 93.75 224 ILE A O 1
ATOM 1740 N N . ASN A 1 225 ? 2.284 -5.004 -7.365 1.00 93.19 225 ASN A N 1
ATOM 1741 C CA . ASN A 1 225 ? 3.350 -5.996 -7.395 1.00 93.19 225 ASN A CA 1
ATOM 1742 C C . ASN A 1 225 ? 3.919 -6.267 -5.999 1.00 93.19 225 ASN A C 1
ATOM 1744 O O . ASN A 1 225 ? 3.783 -5.434 -5.101 1.00 93.19 225 ASN A O 1
ATOM 1748 N N . PRO A 1 226 ? 4.591 -7.412 -5.789 1.00 94.50 226 PRO A N 1
ATOM 1749 C CA . PRO A 1 226 ? 5.372 -7.642 -4.587 1.00 94.50 226 PRO A CA 1
ATOM 1750 C C . PRO A 1 226 ? 6.555 -6.680 -4.549 1.00 94.50 226 PRO A C 1
ATOM 1752 O O . PRO A 1 226 ? 7.252 -6.511 -5.556 1.00 94.50 226 PRO A O 1
ATOM 1755 N N . ILE A 1 227 ? 6.829 -6.095 -3.382 1.00 95.75 227 ILE A N 1
ATOM 1756 C CA . ILE A 1 227 ? 7.965 -5.184 -3.235 1.00 95.75 227 ILE A CA 1
ATOM 1757 C C . ILE A 1 227 ? 9.247 -5.937 -3.581 1.00 95.75 227 ILE A C 1
ATOM 1759 O O . ILE A 1 227 ? 9.545 -6.994 -3.015 1.00 95.75 227 ILE A O 1
ATOM 1763 N N . GLY A 1 228 ? 10.015 -5.369 -4.506 1.00 93.94 228 GLY A N 1
ATOM 1764 C CA . GLY A 1 228 ? 11.274 -5.941 -4.962 1.00 93.94 228 GLY A CA 1
ATOM 1765 C C . GLY A 1 228 ? 11.158 -6.978 -6.076 1.00 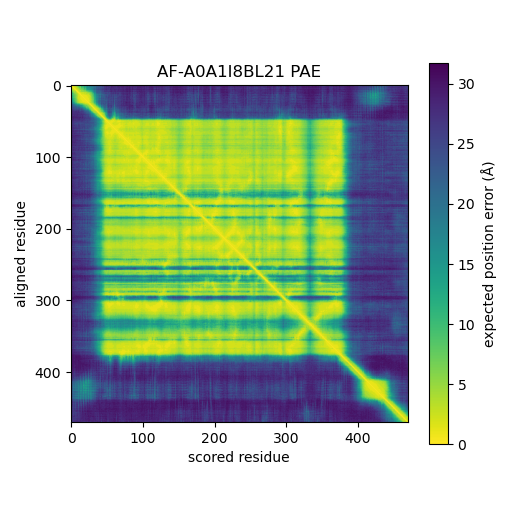93.94 228 GLY A C 1
ATOM 1766 O O . GLY A 1 228 ? 12.169 -7.595 -6.405 1.00 93.94 228 GLY A O 1
ATOM 1767 N N . SER A 1 229 ? 9.960 -7.206 -6.616 1.00 92.44 229 SER A N 1
ATOM 1768 C CA . SER A 1 229 ? 9.724 -8.095 -7.752 1.00 92.44 229 SER A CA 1
ATOM 1769 C C . SER A 1 229 ? 9.261 -7.281 -8.959 1.00 92.44 229 SER A C 1
ATOM 1771 O O . SER A 1 229 ? 8.395 -6.420 -8.791 1.00 92.44 229 SER A O 1
ATOM 1773 N N . PRO A 1 230 ? 9.778 -7.555 -10.171 1.00 89.62 230 PRO A N 1
ATOM 1774 C CA . PRO A 1 230 ? 9.300 -6.882 -11.365 1.00 89.62 230 PRO A CA 1
ATOM 1775 C C . PRO A 1 230 ? 7.952 -7.452 -11.836 1.00 89.62 230 PRO A C 1
ATOM 1777 O O . PRO A 1 230 ? 7.249 -6.778 -12.571 1.00 89.62 230 PRO A O 1
ATOM 1780 N N . SER A 1 231 ? 7.548 -8.657 -11.413 1.00 88.19 231 SER A N 1
ATOM 1781 C CA . SER A 1 231 ? 6.227 -9.214 -11.759 1.00 88.19 231 SER A CA 1
ATOM 1782 C C . SER A 1 231 ? 5.110 -8.361 -11.173 1.00 88.19 231 SER A C 1
ATOM 1784 O O . SER A 1 231 ? 5.074 -8.169 -9.959 1.00 88.19 231 SER A O 1
ATOM 1786 N N . PHE A 1 232 ? 4.199 -7.889 -12.018 1.00 90.00 232 PHE A N 1
ATOM 1787 C CA . PHE A 1 232 ? 3.075 -7.056 -11.618 1.00 90.00 232 PHE A CA 1
ATOM 1788 C C . PHE A 1 232 ? 1.789 -7.514 -12.299 1.00 90.00 232 PHE A C 1
ATOM 1790 O O . PHE A 1 232 ? 1.820 -8.066 -13.399 1.00 90.00 232 PHE A O 1
ATOM 1797 N N . LYS A 1 233 ? 0.669 -7.186 -11.661 1.00 89.44 233 LYS A N 1
ATOM 1798 C CA . LYS A 1 233 ? -0.663 -7.196 -12.264 1.00 89.44 233 LYS A CA 1
ATOM 1799 C C . LYS A 1 233 ? -1.123 -5.774 -12.457 1.00 89.44 233 LYS A C 1
ATOM 1801 O O . LYS A 1 233 ? -0.848 -4.926 -11.608 1.00 89.44 233 LYS A O 1
ATOM 1806 N N . GLY A 1 234 ? -1.787 -5.492 -13.566 1.00 90.06 234 GLY A N 1
ATOM 1807 C CA . GLY A 1 234 ? -2.116 -4.120 -13.912 1.00 90.06 234 GLY A CA 1
ATOM 1808 C C . GLY A 1 234 ? -3.435 -3.970 -14.634 1.00 90.06 234 GLY A C 1
ATOM 1809 O O . GLY A 1 234 ? -3.951 -4.903 -15.244 1.00 90.06 234 GLY A O 1
ATOM 1810 N N . ALA A 1 235 ? -3.940 -2.745 -14.589 1.00 90.44 235 ALA A N 1
ATOM 1811 C CA . ALA A 1 235 ? -5.110 -2.313 -15.322 1.00 90.44 235 ALA A CA 1
ATOM 1812 C C . ALA A 1 235 ? -4.842 -0.953 -15.969 1.00 90.44 235 ALA A C 1
ATOM 1814 O O . ALA A 1 235 ? -4.069 -0.136 -15.462 1.00 90.44 235 ALA A O 1
ATOM 1815 N N . ASP A 1 236 ? -5.517 -0.699 -17.085 1.00 90.19 236 ASP A N 1
ATOM 1816 C CA . ASP A 1 236 ? -5.454 0.572 -17.798 1.00 90.19 236 ASP A CA 1
ATOM 1817 C C . ASP A 1 236 ? -6.844 1.177 -18.037 1.00 90.19 236 ASP A C 1
ATOM 1819 O O . ASP A 1 236 ? -7.875 0.493 -18.164 1.00 90.19 236 ASP A O 1
ATOM 1823 N N . MET A 1 237 ? -6.880 2.503 -18.099 1.00 90.19 237 MET A N 1
ATOM 1824 C CA . MET A 1 237 ? -8.073 3.257 -18.448 1.00 90.19 237 MET A CA 1
ATOM 1825 C C . MET A 1 237 ? -7.712 4.550 -19.164 1.00 90.19 237 MET A C 1
ATOM 1827 O O . MET A 1 237 ? -6.756 5.219 -18.799 1.00 90.19 237 MET A O 1
ATOM 1831 N N . GLU A 1 238 ? -8.518 4.927 -20.155 1.00 92.19 238 GLU A N 1
ATOM 1832 C CA . GLU A 1 238 ? -8.416 6.235 -20.801 1.00 92.19 238 GLU A CA 1
ATOM 1833 C C . GLU A 1 238 ? -8.532 7.353 -19.754 1.00 92.19 238 GLU A C 1
ATOM 1835 O O . GLU A 1 238 ? -9.462 7.353 -18.944 1.00 92.19 238 GLU A O 1
ATOM 1840 N N . MET A 1 239 ? -7.628 8.331 -19.796 1.00 90.25 239 MET A N 1
ATOM 1841 C CA . MET A 1 239 ? -7.585 9.441 -18.834 1.00 90.25 239 MET A CA 1
ATOM 1842 C C . MET A 1 239 ? -8.912 10.206 -18.755 1.00 90.25 239 MET A C 1
ATOM 1844 O O . MET A 1 239 ? -9.360 10.564 -17.668 1.00 90.25 239 MET A O 1
ATOM 1848 N N . SER A 1 240 ? -9.603 10.362 -19.889 1.00 89.81 240 SER A N 1
ATOM 1849 C CA . SER A 1 240 ? -10.917 11.015 -19.982 1.00 89.81 240 SER A CA 1
ATOM 1850 C C . SER A 1 240 ? -12.028 10.317 -19.188 1.00 89.81 240 SER A C 1
ATOM 1852 O O . SER A 1 240 ? -13.052 10.934 -18.911 1.00 89.81 240 SER A O 1
ATOM 1854 N N . LYS A 1 241 ? -11.843 9.041 -18.827 1.00 89.12 241 LYS A N 1
ATOM 1855 C CA . LYS A 1 241 ? -12.794 8.230 -18.050 1.00 89.12 241 LYS A CA 1
ATOM 1856 C C . LYS A 1 241 ? -12.362 8.045 -16.596 1.00 89.12 241 LYS A C 1
ATOM 1858 O O . LYS A 1 241 ? -13.163 7.571 -15.797 1.00 89.12 241 LYS A O 1
ATOM 1863 N N . PHE A 1 242 ? -11.126 8.404 -16.243 1.00 85.06 242 PHE A N 1
ATOM 1864 C CA . PHE A 1 242 ? -10.554 8.124 -14.924 1.00 85.06 242 PHE A CA 1
ATOM 1865 C C . PHE A 1 242 ? -11.282 8.848 -13.782 1.00 85.06 242 PHE A C 1
ATOM 1867 O O . PHE A 1 242 ? -11.504 8.258 -12.731 1.00 85.06 242 PHE A O 1
ATOM 1874 N N . GLY A 1 243 ? -11.714 10.099 -13.983 1.00 79.06 243 GLY A N 1
ATOM 1875 C CA . GLY A 1 243 ? -12.373 10.889 -12.931 1.00 79.06 243 GLY A CA 1
ATOM 1876 C C . GLY A 1 243 ? -13.658 10.260 -12.375 1.00 79.06 243 GLY A C 1
ATOM 1877 O O . GLY A 1 243 ? -13.923 10.377 -11.181 1.00 79.06 243 GLY A O 1
ATOM 1878 N N . ASP A 1 244 ? -14.407 9.546 -13.218 1.00 79.25 244 ASP A N 1
ATOM 1879 C CA . ASP A 1 244 ? -15.652 8.868 -12.834 1.00 79.25 244 ASP A CA 1
ATOM 1880 C C . ASP A 1 244 ? -15.427 7.414 -12.378 1.00 79.25 244 ASP A C 1
ATOM 1882 O O . ASP A 1 244 ? -16.356 6.756 -11.914 1.00 79.25 244 ASP A O 1
ATOM 1886 N N . ASN A 1 245 ? -14.208 6.885 -12.532 1.00 82.44 245 ASN A N 1
ATOM 1887 C CA . ASN A 1 245 ? -13.896 5.471 -12.341 1.00 82.44 245 ASN A CA 1
ATOM 1888 C C . ASN A 1 245 ? -12.639 5.300 -11.487 1.00 82.44 245 ASN A C 1
ATOM 1890 O O . ASN A 1 245 ? -11.510 5.296 -11.980 1.00 82.44 245 ASN A O 1
ATOM 1894 N N . ILE A 1 246 ? -12.850 5.086 -10.193 1.00 85.50 246 ILE A N 1
ATOM 1895 C CA . ILE A 1 246 ? -11.775 4.797 -9.247 1.00 85.50 246 ILE A CA 1
ATOM 1896 C C . ILE A 1 246 ? -11.424 3.301 -9.353 1.00 85.50 246 ILE A C 1
ATOM 1898 O O . ILE A 1 246 ? -12.328 2.474 -9.209 1.00 85.50 246 ILE A O 1
ATOM 1902 N N . PRO A 1 247 ? -10.158 2.918 -9.613 1.00 84.00 247 PRO A N 1
ATOM 1903 C CA . PRO A 1 247 ? -9.783 1.515 -9.704 1.00 84.00 247 PRO A CA 1
ATOM 1904 C C . PRO A 1 247 ? -9.883 0.846 -8.336 1.00 84.00 247 PRO A C 1
ATOM 1906 O O . PRO A 1 247 ? -9.458 1.395 -7.318 1.00 84.00 247 PRO A O 1
ATOM 1909 N N . GLU A 1 248 ? -10.438 -0.358 -8.339 1.00 88.62 248 GLU A N 1
ATOM 1910 C CA . GLU A 1 248 ? -10.594 -1.212 -7.174 1.00 88.62 248 GLU A CA 1
ATOM 1911 C C . GLU A 1 248 ? -9.452 -2.232 -7.133 1.00 88.62 248 GLU A C 1
ATOM 1913 O O . GLU A 1 248 ? -9.043 -2.796 -8.151 1.00 88.62 248 GLU A O 1
ATOM 1918 N N . VAL A 1 249 ? -8.923 -2.444 -5.937 1.00 86.00 249 VAL A N 1
ATOM 1919 C CA . VAL A 1 249 ? -7.883 -3.411 -5.612 1.00 86.00 249 VAL A CA 1
ATOM 1920 C C . VAL A 1 249 ? -8.490 -4.431 -4.667 1.00 86.00 249 VAL A C 1
ATOM 1922 O O . VAL A 1 249 ? -9.097 -4.076 -3.653 1.00 86.00 249 VAL A O 1
ATOM 1925 N N . GLU A 1 250 ? -8.290 -5.700 -4.993 1.00 89.81 250 GLU A N 1
ATOM 1926 C CA . GLU A 1 250 ? -8.707 -6.826 -4.168 1.00 89.81 250 GLU A CA 1
ATOM 1927 C C . GLU A 1 250 ? -7.492 -7.709 -3.881 1.00 89.81 250 GLU A C 1
ATOM 1929 O O . GLU A 1 250 ? -6.729 -8.050 -4.786 1.00 89.81 250 GLU A O 1
ATOM 1934 N N . ILE A 1 251 ? -7.308 -8.069 -2.613 1.00 86.88 251 ILE A N 1
ATOM 1935 C CA . ILE A 1 251 ? -6.268 -8.982 -2.133 1.00 86.88 251 ILE A CA 1
ATOM 1936 C C . ILE A 1 251 ? -6.983 -10.083 -1.358 1.00 86.88 251 ILE A C 1
ATOM 1938 O O . ILE A 1 251 ? -7.694 -9.790 -0.401 1.00 86.88 251 ILE A O 1
ATOM 1942 N N . VAL A 1 252 ? -6.807 -11.333 -1.758 1.00 83.81 252 VAL A N 1
ATOM 1943 C CA . VAL A 1 252 ? -7.498 -12.505 -1.218 1.00 83.81 252 VAL A CA 1
ATOM 1944 C C . VAL A 1 252 ? -6.470 -13.489 -0.664 1.00 83.81 252 VAL A C 1
ATOM 1946 O O . VAL A 1 252 ? -5.350 -13.607 -1.151 1.00 83.81 252 VAL A O 1
ATOM 1949 N N . HIS A 1 253 ? -6.840 -14.203 0.388 1.00 70.44 253 HIS A N 1
ATOM 1950 C CA . HIS A 1 253 ? -6.064 -15.305 0.937 1.00 70.44 253 HIS A CA 1
ATOM 1951 C C . HIS A 1 253 ? -6.476 -16.629 0.255 1.00 70.44 253 HIS A C 1
ATOM 1953 O O . HIS A 1 253 ? -7.224 -17.411 0.841 1.00 70.44 253 HIS A O 1
ATOM 1959 N N . LYS A 1 254 ? -6.059 -16.891 -1.000 1.00 62.19 254 LYS A N 1
ATOM 1960 C CA . LYS A 1 254 ? -6.096 -18.250 -1.606 1.00 62.19 254 LYS A CA 1
ATOM 1961 C C . LYS A 1 254 ? -4.958 -18.520 -2.606 1.00 62.19 254 LYS A C 1
ATOM 1963 O O . LYS A 1 254 ? -5.173 -18.842 -3.769 1.00 62.19 254 LYS A O 1
ATOM 1968 N N . GLY A 1 255 ? -3.727 -18.566 -2.118 1.00 56.16 255 GLY A N 1
ATOM 1969 C CA . GLY A 1 255 ? -2.623 -19.094 -2.919 1.00 56.16 255 GLY A CA 1
ATOM 1970 C C . GLY A 1 255 ? -2.094 -18.131 -3.999 1.00 56.16 255 GLY A C 1
ATOM 1971 O O . GLY A 1 255 ? -2.273 -16.911 -3.921 1.00 56.16 255 GLY A O 1
ATOM 1972 N N . SER A 1 256 ? -1.326 -18.678 -4.954 1.00 49.75 256 SER A N 1
ATOM 1973 C CA . SER A 1 256 ? -0.181 -17.923 -5.484 1.00 49.75 256 SER A CA 1
ATOM 1974 C C . SER A 1 256 ? -0.682 -17.020 -6.567 1.00 49.75 256 SER A C 1
ATOM 1976 O O . SER A 1 256 ? -0.990 -17.519 -7.647 1.00 49.75 256 SER A O 1
ATOM 1978 N N . ASN A 1 257 ? -0.730 -15.720 -6.275 1.00 59.84 257 ASN A N 1
ATOM 1979 C CA . ASN A 1 257 ? -1.206 -14.636 -7.142 1.00 59.84 257 ASN A CA 1
ATOM 1980 C C . ASN A 1 257 ? -2.624 -14.125 -6.842 1.00 59.84 257 ASN A C 1
ATOM 1982 O O . ASN A 1 257 ? -3.264 -13.564 -7.729 1.00 59.84 257 ASN A O 1
ATOM 1986 N N . ASP A 1 258 ? -3.087 -14.206 -5.601 1.00 75.81 258 ASP A N 1
ATOM 1987 C CA . ASP A 1 258 ? -4.415 -13.728 -5.200 1.00 75.81 258 ASP A CA 1
ATOM 1988 C C . ASP A 1 258 ? -4.491 -12.235 -4.845 1.00 75.81 258 ASP A C 1
ATOM 1990 O O . ASP A 1 258 ? -5.111 -11.806 -3.879 1.00 75.81 258 ASP A O 1
ATOM 1994 N N . TYR A 1 259 ? -3.872 -11.393 -5.658 1.00 85.50 259 TYR A N 1
ATOM 1995 C CA . TYR A 1 259 ? -4.191 -9.969 -5.677 1.00 85.50 259 TYR A CA 1
ATOM 1996 C C . TYR A 1 259 ? -4.572 -9.570 -7.094 1.00 85.50 259 TYR A C 1
ATOM 1998 O O . TYR A 1 259 ? -4.158 -10.204 -8.065 1.00 85.50 259 TYR A O 1
ATOM 2006 N N . SER A 1 260 ? -5.393 -8.542 -7.227 1.00 87.81 260 SER A N 1
ATOM 2007 C CA . SER A 1 260 ? -5.803 -8.001 -8.515 1.00 87.81 260 SER A CA 1
ATOM 2008 C C . SER A 1 260 ? -6.044 -6.504 -8.401 1.00 87.81 260 SER A C 1
ATOM 2010 O O . SER A 1 260 ? -6.319 -5.971 -7.323 1.00 87.81 260 SER A O 1
ATOM 2012 N N . VAL A 1 261 ? -5.918 -5.821 -9.530 1.00 86.25 261 VAL A N 1
ATOM 2013 C CA . VAL A 1 261 ? -6.328 -4.431 -9.684 1.00 86.25 261 VAL A CA 1
ATOM 2014 C C . VAL A 1 261 ? -7.201 -4.348 -10.922 1.00 86.25 261 VAL A C 1
ATOM 2016 O O . VAL A 1 261 ? -6.848 -4.883 -11.971 1.00 86.25 261 VAL A O 1
ATOM 2019 N N . GLN A 1 262 ? -8.356 -3.706 -10.803 1.00 88.12 262 GLN A N 1
ATOM 2020 C CA . GLN A 1 262 ? -9.305 -3.590 -11.899 1.00 88.12 262 GLN A CA 1
ATOM 2021 C C . GLN A 1 262 ? -10.034 -2.254 -11.854 1.00 88.12 262 GLN A C 1
ATOM 2023 O O . GLN A 1 262 ? -10.346 -1.714 -10.796 1.00 88.12 262 GLN A O 1
ATOM 2028 N N . PHE A 1 263 ? -10.351 -1.719 -13.027 1.00 83.50 263 PHE A N 1
ATOM 2029 C CA . PHE A 1 263 ? -11.307 -0.624 -13.114 1.00 83.50 263 PHE A CA 1
ATOM 2030 C C . PHE A 1 263 ? -12.740 -1.174 -13.122 1.00 83.50 263 PHE A C 1
ATOM 2032 O O . PHE A 1 263 ? -12.972 -2.226 -13.730 1.00 83.50 263 PHE A O 1
ATOM 2039 N N . PRO A 1 264 ? -13.717 -0.461 -12.532 1.00 81.94 264 PRO A N 1
ATOM 2040 C CA . PRO A 1 264 ? -15.120 -0.857 -12.581 1.00 81.94 264 PRO A CA 1
ATOM 2041 C C . PRO A 1 264 ? -15.578 -1.204 -14.007 1.00 81.94 264 PRO A C 1
ATOM 2043 O O . PRO A 1 264 ? -15.352 -0.453 -14.957 1.00 81.94 264 PRO A O 1
ATOM 2046 N N . GLY A 1 265 ? -16.202 -2.374 -14.171 1.00 73.94 265 GLY A N 1
ATOM 2047 C CA . GLY A 1 265 ? -16.723 -2.839 -15.462 1.00 73.94 265 GLY A CA 1
ATOM 2048 C C . GLY A 1 265 ? -15.677 -3.351 -16.463 1.00 73.94 265 GLY A C 1
ATOM 2049 O O . GLY A 1 265 ? -16.042 -3.662 -17.599 1.00 73.94 265 GLY A O 1
ATOM 2050 N N . LYS A 1 266 ? -14.400 -3.476 -16.078 1.00 73.75 266 LYS A N 1
ATOM 2051 C CA . LYS A 1 266 ? -13.347 -4.093 -16.899 1.00 73.75 266 LYS A CA 1
ATOM 2052 C C . LYS A 1 266 ? -12.785 -5.341 -16.217 1.00 73.75 266 LYS A C 1
ATOM 2054 O O . LYS A 1 266 ? -12.494 -5.316 -15.034 1.00 73.75 266 LYS A O 1
ATOM 2059 N N . SER A 1 267 ? -12.578 -6.408 -16.990 1.00 57.06 267 SER A N 1
ATOM 2060 C CA . SER A 1 267 ? -12.024 -7.687 -16.508 1.00 57.06 267 SER A CA 1
ATOM 2061 C C . SER A 1 267 ? -10.640 -8.024 -17.074 1.00 57.06 267 SER A C 1
ATOM 2063 O O . SER A 1 267 ? -10.184 -9.160 -16.953 1.00 57.06 267 SER A O 1
ATOM 2065 N N . LYS A 1 268 ? -9.976 -7.083 -17.757 1.00 60.44 268 LYS A N 1
ATOM 2066 C CA . LYS A 1 268 ? -8.651 -7.344 -18.327 1.00 60.44 268 LYS A CA 1
ATOM 2067 C C . LYS A 1 268 ? -7.579 -7.118 -17.271 1.00 60.44 268 LYS A C 1
ATOM 2069 O O . LYS A 1 268 ? -7.137 -5.990 -17.089 1.00 60.44 268 LYS A O 1
ATOM 2074 N N . ASP A 1 269 ? -7.176 -8.206 -16.629 1.00 65.88 269 ASP A N 1
ATOM 2075 C CA . ASP A 1 269 ? -5.891 -8.283 -15.945 1.00 65.88 269 ASP A CA 1
ATOM 2076 C C . ASP A 1 269 ? -4.796 -8.313 -17.022 1.00 65.88 269 ASP A C 1
ATOM 2078 O O . ASP A 1 269 ? -4.818 -9.158 -17.930 1.00 65.88 269 ASP A O 1
ATOM 2082 N N . LEU A 1 270 ? -3.869 -7.357 -16.974 1.00 67.62 270 LEU A N 1
ATOM 2083 C CA . LEU A 1 270 ? -2.613 -7.451 -17.710 1.00 67.62 270 LEU A CA 1
ATOM 2084 C C . LEU A 1 270 ? -1.802 -8.555 -17.017 1.00 67.62 270 LEU A C 1
ATOM 2086 O O . LEU A 1 270 ? -1.007 -8.266 -16.129 1.00 67.62 270 LEU A O 1
ATOM 2090 N N . GLY A 1 271 ? -2.100 -9.818 -17.352 1.00 62.03 271 GLY A N 1
ATOM 2091 C CA . GLY A 1 271 ? -1.566 -10.996 -16.658 1.00 62.03 271 GLY A CA 1
ATOM 2092 C C . GLY A 1 271 ? -0.040 -11.003 -16.578 1.00 62.03 271 GLY A C 1
ATOM 2093 O O . GLY A 1 271 ? 0.601 -10.340 -17.382 1.00 62.03 271 GLY A O 1
ATOM 2094 N N . ASP A 1 272 ? 0.535 -11.757 -15.635 1.00 65.38 272 ASP A N 1
ATOM 2095 C CA . ASP A 1 272 ? 1.966 -11.715 -15.283 1.00 65.38 272 ASP A CA 1
ATOM 2096 C C . ASP A 1 272 ? 2.900 -11.703 -16.511 1.00 65.38 272 ASP A C 1
ATOM 2098 O O . ASP A 1 272 ? 3.126 -12.722 -17.169 1.00 65.38 272 ASP A O 1
ATOM 2102 N N . ILE A 1 273 ? 3.464 -10.530 -16.822 1.00 60.12 273 ILE A N 1
ATOM 2103 C CA . ILE A 1 273 ? 4.306 -10.337 -18.017 1.00 60.12 273 ILE A CA 1
ATOM 2104 C C . ILE A 1 273 ? 5.784 -10.650 -17.720 1.00 60.12 273 ILE A C 1
ATOM 2106 O O . ILE A 1 273 ? 6.580 -10.806 -18.646 1.00 60.12 273 ILE A O 1
ATOM 2110 N N . MET A 1 274 ? 6.195 -10.757 -16.449 1.00 72.94 274 MET A N 1
ATOM 2111 C CA . MET A 1 274 ? 7.618 -10.709 -16.086 1.00 72.94 274 MET A CA 1
ATOM 2112 C C . MET A 1 274 ? 8.089 -11.812 -15.138 1.00 72.94 274 MET A C 1
ATOM 2114 O O . MET A 1 274 ? 7.326 -12.488 -14.455 1.00 72.94 274 MET A O 1
ATOM 2118 N N . LYS A 1 275 ? 9.411 -12.004 -15.135 1.00 81.62 275 LYS A N 1
ATOM 2119 C CA . LYS A 1 275 ? 10.126 -12.948 -14.273 1.00 81.62 275 LYS A CA 1
ATOM 2120 C C . LYS A 1 275 ? 9.881 -12.607 -12.800 1.00 81.62 275 LYS A C 1
ATOM 2122 O O . LYS A 1 275 ? 9.917 -11.443 -12.413 1.00 81.62 275 LYS A O 1
ATOM 2127 N N . ASN A 1 276 ? 9.666 -13.621 -11.969 1.00 85.50 276 ASN A N 1
ATOM 2128 C CA . ASN A 1 276 ? 9.337 -13.431 -10.560 1.00 85.50 276 ASN A CA 1
ATOM 2129 C C . ASN A 1 276 ? 10.577 -13.581 -9.661 1.00 85.50 276 ASN A C 1
ATOM 2131 O O . ASN A 1 276 ? 11.386 -14.497 -9.838 1.00 85.50 276 ASN A O 1
ATOM 2135 N N . CYS A 1 277 ? 10.697 -12.694 -8.671 1.00 90.94 277 CYS A N 1
ATOM 2136 C CA . CYS A 1 277 ? 11.742 -12.742 -7.649 1.00 90.94 277 CYS A CA 1
ATOM 2137 C C . CYS A 1 277 ? 11.347 -13.471 -6.364 1.00 90.94 277 CYS A C 1
ATOM 2139 O O . CYS A 1 277 ? 12.186 -13.660 -5.483 1.00 90.94 277 CYS A O 1
ATOM 2141 N N . THR A 1 278 ? 10.099 -13.912 -6.248 1.00 88.44 278 THR A N 1
ATOM 2142 C CA . THR A 1 278 ? 9.627 -14.764 -5.153 1.00 88.44 278 THR A CA 1
ATOM 2143 C C . THR A 1 278 ? 9.812 -16.237 -5.529 1.00 88.44 278 THR A C 1
ATOM 2145 O O . THR A 1 278 ? 9.494 -16.645 -6.641 1.00 88.44 278 THR A O 1
ATOM 2148 N N . THR A 1 279 ? 10.371 -17.045 -4.622 1.00 81.44 279 THR A N 1
ATOM 2149 C CA . THR A 1 279 ? 10.518 -18.500 -4.837 1.00 81.44 279 THR A CA 1
ATOM 2150 C C . THR A 1 279 ? 9.206 -19.253 -4.676 1.00 81.44 279 THR A C 1
ATOM 2152 O O . THR A 1 279 ? 9.030 -20.315 -5.261 1.00 81.44 279 THR A O 1
ATOM 2155 N N . ASN A 1 280 ? 8.325 -18.728 -3.830 1.00 84.12 280 ASN A N 1
ATOM 2156 C CA . ASN A 1 280 ? 6.993 -19.241 -3.579 1.00 84.12 280 ASN A CA 1
ATOM 2157 C C . ASN A 1 280 ? 6.087 -18.040 -3.274 1.00 84.12 280 ASN A C 1
ATOM 2159 O O . ASN A 1 280 ? 6.135 -17.551 -2.145 1.00 84.12 280 ASN A O 1
ATOM 2163 N N . PRO A 1 281 ? 5.321 -17.515 -4.244 1.00 79.19 281 PRO A N 1
ATOM 2164 C CA . PRO A 1 281 ? 4.471 -16.351 -4.003 1.00 79.19 281 PRO A CA 1
ATOM 2165 C C . PRO A 1 281 ? 3.543 -16.536 -2.791 1.00 79.19 281 PRO A C 1
ATOM 2167 O O . PRO A 1 281 ? 3.385 -15.584 -2.034 1.00 79.19 281 PRO A O 1
ATOM 2170 N N . ASP A 1 282 ? 3.058 -17.762 -2.547 1.00 76.75 282 ASP A N 1
ATOM 2171 C CA . ASP A 1 282 ? 2.163 -18.119 -1.427 1.00 76.75 282 ASP A CA 1
ATOM 2172 C C . ASP A 1 282 ? 2.733 -17.849 -0.056 1.00 76.75 282 ASP A C 1
ATOM 2174 O O . ASP A 1 282 ? 2.058 -17.321 0.814 1.00 76.75 282 ASP A O 1
ATOM 2178 N N . GLY A 1 283 ? 3.983 -18.252 0.147 1.00 83.12 283 GLY A N 1
ATOM 2179 C CA . GLY A 1 283 ? 4.634 -18.124 1.446 1.00 83.12 283 GLY A CA 1
ATOM 2180 C C . GLY A 1 283 ? 5.450 -16.845 1.579 1.00 83.12 283 GLY A C 1
ATOM 2181 O O . GLY A 1 283 ? 5.816 -16.458 2.690 1.00 83.12 283 GLY A O 1
ATOM 2182 N N . ASN A 1 284 ? 5.790 -16.211 0.453 1.00 88.69 284 ASN A N 1
ATOM 2183 C CA . ASN A 1 284 ? 6.726 -15.095 0.438 1.00 88.69 284 ASN A CA 1
ATOM 2184 C C . ASN A 1 284 ? 6.011 -13.743 0.419 1.00 88.69 284 ASN A C 1
ATOM 2186 O O . ASN A 1 284 ? 6.612 -12.757 0.839 1.00 88.69 284 ASN A O 1
ATOM 2190 N N . ILE A 1 285 ? 4.776 -13.658 -0.070 1.00 90.19 285 ILE A N 1
ATOM 2191 C CA . ILE A 1 285 ? 3.951 -12.453 0.054 1.00 90.19 285 ILE A CA 1
ATOM 2192 C C . ILE A 1 285 ? 3.163 -12.576 1.360 1.00 90.19 285 ILE A C 1
ATOM 2194 O O . ILE A 1 285 ? 2.713 -13.661 1.708 1.00 90.19 285 ILE A O 1
ATOM 2198 N N . LEU A 1 286 ? 3.043 -11.487 2.123 1.00 88.88 286 LEU A N 1
ATOM 2199 C CA . LEU A 1 286 ? 2.205 -11.490 3.324 1.00 88.88 286 LEU A CA 1
ATOM 2200 C C . LEU A 1 286 ? 0.780 -11.952 2.994 1.00 88.88 286 LEU A C 1
ATOM 2202 O O . LEU A 1 286 ? 0.228 -11.576 1.970 1.00 88.88 286 LEU A O 1
ATOM 2206 N N . GLU A 1 287 ? 0.170 -12.715 3.891 1.00 86.19 287 GLU A N 1
ATOM 2207 C CA . GLU A 1 287 ? -1.220 -13.142 3.748 1.00 86.19 287 GLU A CA 1
ATOM 2208 C C . GLU A 1 287 ? -2.176 -12.068 4.288 1.00 86.19 287 GLU A C 1
ATOM 2210 O O . GLU A 1 287 ? -1.912 -11.512 5.362 1.00 86.19 287 GLU A O 1
ATOM 2215 N N . PRO A 1 288 ? -3.260 -11.726 3.566 1.00 81.44 288 PRO A N 1
ATOM 2216 C CA . PRO A 1 288 ? -4.220 -10.734 4.032 1.00 81.44 288 PRO A CA 1
ATOM 2217 C C . PRO A 1 288 ? -5.063 -11.340 5.155 1.00 81.44 288 PRO A C 1
ATOM 2219 O O . PRO A 1 288 ? -6.006 -12.081 4.901 1.00 81.44 288 PRO A O 1
ATOM 2222 N N . MET A 1 289 ? -4.719 -11.022 6.400 1.00 84.75 289 MET A N 1
ATOM 2223 C CA . MET A 1 289 ? -5.393 -11.556 7.583 1.00 84.75 289 MET A CA 1
ATOM 2224 C C . MET A 1 289 ? -6.030 -10.434 8.403 1.00 84.75 289 MET A C 1
ATOM 2226 O O . MET A 1 289 ? -5.345 -9.520 8.871 1.00 84.75 289 MET A O 1
ATOM 2230 N N . ALA A 1 290 ? -7.339 -10.504 8.615 1.00 85.69 290 ALA A N 1
ATOM 2231 C CA . ALA A 1 290 ? -8.006 -9.714 9.640 1.00 85.69 290 ALA A CA 1
ATOM 2232 C C . ALA A 1 290 ? -8.317 -10.611 10.844 1.00 85.69 290 ALA A C 1
ATOM 2234 O O . ALA A 1 290 ? -8.942 -11.663 10.705 1.00 85.69 290 ALA A O 1
ATOM 2235 N N . TRP A 1 291 ? -7.877 -10.202 12.031 1.00 93.38 291 TRP A N 1
ATOM 2236 C CA . TRP A 1 291 ? -7.986 -11.031 13.233 1.00 93.38 291 TRP A CA 1
ATOM 2237 C C . TRP A 1 291 ? -9.359 -10.922 13.868 1.00 93.38 291 TRP A C 1
ATOM 2239 O O . TRP A 1 291 ? -9.913 -9.825 13.959 1.00 93.38 291 TRP A O 1
ATOM 2249 N N . GLU A 1 292 ? -9.898 -12.038 14.348 1.00 94.00 292 GLU A N 1
ATOM 2250 C CA . GLU A 1 292 ? -11.164 -12.022 15.075 1.00 94.00 292 GLU A CA 1
ATOM 2251 C C . GLU A 1 292 ? -10.999 -11.295 16.414 1.00 94.00 292 GLU A C 1
ATOM 2253 O O . GLU A 1 292 ? -10.008 -11.455 17.126 1.00 94.00 292 GLU A O 1
ATOM 2258 N N . ILE A 1 293 ? -11.979 -10.465 16.756 1.00 92.81 293 ILE A N 1
ATOM 2259 C CA . ILE A 1 293 ? -11.941 -9.649 17.964 1.00 92.81 293 ILE A CA 1
ATOM 2260 C C . ILE A 1 293 ? -12.667 -10.369 19.100 1.00 92.81 293 ILE A C 1
ATOM 2262 O O . ILE 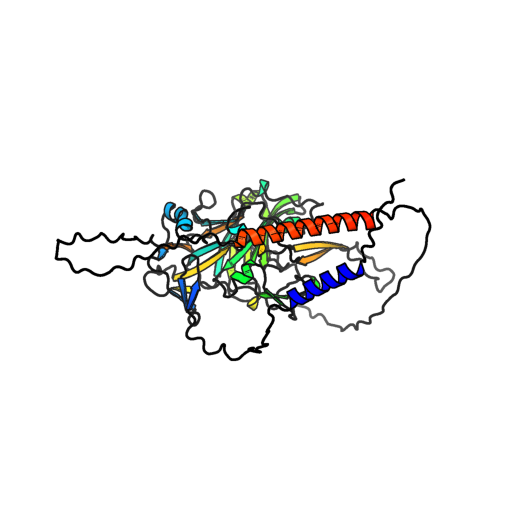A 1 293 ? -13.863 -10.656 19.000 1.00 92.81 293 ILE A O 1
ATOM 2266 N N . ALA A 1 294 ? -11.979 -10.584 20.221 1.00 86.94 294 ALA A N 1
ATOM 2267 C CA . ALA A 1 294 ? -12.602 -11.033 21.461 1.00 86.94 294 ALA A CA 1
ATOM 2268 C C . ALA A 1 294 ? -13.198 -9.863 22.259 1.00 86.94 294 ALA A C 1
ATOM 2270 O O . ALA A 1 294 ? -12.597 -8.799 22.407 1.00 86.94 294 ALA A O 1
ATOM 2271 N N . GLY A 1 295 ? -14.365 -10.086 22.872 1.00 69.75 295 GLY A N 1
ATOM 2272 C CA . GLY A 1 295 ? -14.882 -9.202 23.920 1.00 69.75 295 GLY A CA 1
ATOM 2273 C C . GLY A 1 295 ? -15.783 -8.051 23.454 1.00 69.75 295 GLY A C 1
ATOM 2274 O O . GLY A 1 295 ? -16.541 -8.168 22.496 1.00 69.75 295 GLY A O 1
ATOM 2275 N N . THR A 1 296 ? -15.861 -6.990 24.268 1.00 53.34 296 THR A N 1
ATOM 2276 C CA . THR A 1 296 ? -17.131 -6.269 24.497 1.00 53.34 296 THR A CA 1
ATOM 2277 C C . THR A 1 296 ? -17.422 -5.104 23.545 1.00 53.34 296 THR A C 1
ATOM 2279 O O . THR A 1 296 ? -17.210 -3.936 23.859 1.00 53.34 296 THR A O 1
ATOM 2282 N N . ARG A 1 297 ? -18.122 -5.472 22.466 1.00 61.69 297 ARG A N 1
ATOM 2283 C CA . ARG A 1 297 ? -18.909 -4.671 21.499 1.00 61.69 297 ARG A CA 1
ATOM 2284 C C . ARG A 1 297 ? -18.306 -4.502 20.090 1.00 61.69 297 ARG A C 1
ATOM 2286 O O . ARG A 1 297 ? -18.513 -3.435 19.508 1.00 61.69 297 ARG A O 1
ATOM 2293 N N . PRO A 1 298 ? -17.679 -5.519 19.459 1.00 59.50 298 PRO A N 1
ATOM 2294 C CA . PRO A 1 298 ? -17.657 -5.528 18.003 1.00 59.50 298 PRO A CA 1
ATOM 2295 C C . PRO A 1 298 ? -19.113 -5.486 17.525 1.00 59.50 298 PRO A C 1
ATOM 2297 O O . PRO A 1 298 ? -19.992 -6.149 18.090 1.00 59.50 298 PRO A O 1
ATOM 2300 N N . SER A 1 299 ? -19.408 -4.660 16.522 1.00 65.19 299 SER A N 1
ATOM 2301 C CA . SER A 1 299 ? -20.721 -4.748 15.887 1.00 65.19 299 SER A CA 1
ATOM 2302 C C . SER A 1 299 ? -20.870 -6.173 15.343 1.00 65.19 299 SER A C 1
ATOM 2304 O O . SER A 1 299 ? -19.910 -6.718 14.802 1.00 65.19 299 SER A O 1
ATOM 2306 N N . GLN A 1 300 ? -22.055 -6.789 15.436 1.00 69.25 300 GLN A N 1
ATOM 2307 C CA . GLN A 1 300 ? -22.272 -8.136 14.872 1.00 69.25 300 GLN A CA 1
ATOM 2308 C C . GLN A 1 300 ? -21.885 -8.238 13.382 1.00 69.25 300 GLN A C 1
ATOM 2310 O O . GLN A 1 300 ? -21.715 -9.339 12.871 1.00 69.25 300 GLN A O 1
ATOM 2315 N N . LYS A 1 301 ? -21.764 -7.101 12.683 1.00 84.81 301 LYS A N 1
ATOM 2316 C CA . LYS A 1 301 ? -21.450 -7.016 11.256 1.00 84.81 301 LYS A CA 1
ATOM 2317 C C . LYS A 1 301 ? -19.955 -6.881 10.947 1.00 84.81 301 LYS A C 1
ATOM 2319 O O . LYS A 1 301 ? -19.542 -7.323 9.885 1.00 84.81 301 LYS A O 1
ATOM 2324 N N . LYS A 1 302 ? -19.154 -6.277 11.831 1.00 90.31 302 LYS A N 1
ATOM 2325 C CA . LYS A 1 302 ? -17.713 -6.033 11.632 1.00 90.31 302 LYS A CA 1
ATOM 2326 C C . LYS A 1 302 ? -16.956 -6.520 12.865 1.00 90.31 302 LYS A C 1
ATOM 2328 O O . LYS A 1 302 ? -16.815 -5.782 13.840 1.00 90.31 302 LYS A O 1
ATOM 2333 N N . LYS A 1 303 ? -16.563 -7.795 12.838 1.00 93.00 303 LYS A N 1
ATOM 2334 C CA . LYS A 1 303 ? -15.982 -8.521 13.979 1.00 93.00 303 LYS A CA 1
ATOM 2335 C C . LYS A 1 303 ? -14.478 -8.778 13.862 1.00 93.00 303 LYS A C 1
ATOM 2337 O O . LYS A 1 303 ? -13.921 -9.447 14.728 1.00 93.00 303 LYS A O 1
ATOM 2342 N N . TYR A 1 304 ? -13.842 -8.253 12.818 1.00 95.31 304 TYR A N 1
ATOM 2343 C CA . TYR A 1 304 ? -12.415 -8.427 12.581 1.00 95.31 304 TYR A CA 1
ATOM 2344 C C . TYR A 1 304 ? -11.663 -7.101 12.694 1.00 95.31 304 TYR A C 1
ATOM 2346 O O . TYR A 1 304 ? -12.209 -6.044 12.360 1.00 95.31 304 TYR A O 1
ATOM 2354 N N . LEU A 1 305 ? -10.413 -7.170 13.149 1.00 95.56 305 LEU A N 1
ATOM 2355 C CA . LEU A 1 305 ? -9.454 -6.071 13.138 1.00 95.56 305 LEU A CA 1
ATOM 2356 C C . LEU A 1 305 ? -8.545 -6.212 11.917 1.00 95.56 305 LEU A C 1
ATOM 2358 O O . LEU A 1 305 ? -7.839 -7.211 11.781 1.00 95.56 305 LEU A O 1
ATOM 2362 N N . LEU A 1 306 ? -8.487 -5.170 11.091 1.00 96.50 306 LEU A N 1
ATOM 2363 C CA . LEU A 1 306 ? -7.448 -5.002 10.080 1.00 96.50 306 LEU A CA 1
ATOM 2364 C C . LEU A 1 306 ? -6.512 -3.867 10.502 1.00 96.50 306 LEU A C 1
ATOM 2366 O O . LEU A 1 306 ? -6.919 -2.708 10.526 1.00 96.50 306 LEU A O 1
ATOM 2370 N N . ALA A 1 307 ? -5.251 -4.196 10.778 1.00 96.75 307 ALA A N 1
ATOM 2371 C CA . ALA A 1 307 ? -4.177 -3.210 10.844 1.00 96.75 307 ALA A CA 1
ATOM 2372 C C . ALA A 1 307 ? -3.573 -3.045 9.443 1.00 96.75 307 ALA A C 1
ATOM 2374 O O . ALA A 1 307 ? -3.006 -3.995 8.895 1.00 96.75 307 ALA A O 1
ATOM 2375 N N . PHE A 1 308 ? -3.705 -1.855 8.860 1.00 97.62 308 PHE A N 1
ATOM 2376 C CA . PHE A 1 308 ? -3.166 -1.526 7.542 1.00 97.62 308 PHE A CA 1
ATOM 2377 C C . PHE A 1 308 ? -1.987 -0.562 7.681 1.00 97.62 308 PHE A C 1
ATOM 2379 O O . PHE A 1 308 ? -2.048 0.411 8.435 1.00 97.62 308 PHE A O 1
ATOM 2386 N N . HIS A 1 309 ? -0.904 -0.826 6.957 1.00 97.75 309 HIS A N 1
ATOM 2387 C CA . HIS A 1 309 ? 0.351 -0.093 7.069 1.00 97.75 309 HIS A CA 1
ATOM 2388 C C . HIS A 1 309 ? 0.707 0.545 5.731 1.00 97.75 309 HIS A C 1
ATOM 2390 O O . HIS A 1 309 ? 0.955 -0.167 4.761 1.00 97.75 309 HIS A O 1
ATOM 2396 N N . LEU A 1 310 ? 0.816 1.873 5.690 1.00 98.00 310 LEU A N 1
ATOM 2397 C CA . LEU A 1 310 ? 1.573 2.530 4.626 1.00 98.00 310 LEU A CA 1
ATOM 2398 C C . LEU A 1 310 ? 3.047 2.437 5.009 1.00 98.00 310 LEU A C 1
ATOM 2400 O O . LEU A 1 310 ? 3.442 2.889 6.086 1.00 98.00 310 LEU A O 1
ATOM 2404 N N . LEU A 1 311 ? 3.853 1.804 4.166 1.00 98.00 311 LEU A N 1
ATOM 2405 C CA . LEU A 1 311 ? 5.285 1.675 4.407 1.00 98.00 311 LEU A CA 1
ATOM 2406 C C . LEU A 1 311 ? 6.001 2.955 3.949 1.00 98.00 311 LEU A C 1
ATOM 2408 O O . LEU A 1 311 ? 5.478 3.673 3.099 1.00 98.00 311 LEU A O 1
ATOM 2412 N N . PRO A 1 312 ? 7.187 3.271 4.497 1.00 97.62 312 PRO A N 1
ATOM 2413 C CA . PRO A 1 312 ? 7.988 4.367 3.967 1.00 97.62 312 PRO A CA 1
ATOM 2414 C C . PRO A 1 312 ? 8.426 4.075 2.529 1.00 97.62 312 PRO A C 1
ATOM 2416 O O . PRO A 1 312 ? 8.585 2.916 2.137 1.00 97.62 312 PRO A O 1
ATOM 2419 N N . GLN A 1 313 ? 8.739 5.122 1.767 1.00 97.25 313 GLN A N 1
ATOM 2420 C CA . GLN A 1 313 ? 9.209 4.985 0.384 1.00 97.25 313 GLN A CA 1
ATOM 2421 C C . GLN A 1 313 ? 10.492 4.151 0.284 1.00 97.25 313 GLN A C 1
ATOM 2423 O O . GLN A 1 313 ? 10.715 3.447 -0.698 1.00 97.25 313 GLN A O 1
ATOM 2428 N N . THR A 1 314 ? 11.310 4.173 1.339 1.00 96.94 314 THR A N 1
ATOM 2429 C CA . THR A 1 314 ? 12.534 3.370 1.460 1.00 96.94 314 THR A CA 1
ATOM 2430 C C . THR A 1 314 ? 12.278 1.856 1.477 1.00 96.94 314 THR A C 1
ATOM 2432 O O . THR A 1 314 ? 13.198 1.064 1.254 1.00 96.94 314 THR A O 1
ATOM 2435 N N . ALA A 1 315 ? 11.033 1.422 1.696 1.00 97.38 315 ALA A N 1
ATOM 2436 C CA . ALA A 1 315 ? 10.643 0.028 1.531 1.00 97.38 315 ALA A CA 1
ATOM 2437 C C . ALA A 1 315 ? 10.602 -0.384 0.051 1.00 97.38 315 ALA A C 1
ATOM 2439 O O . ALA A 1 315 ? 10.964 -1.512 -0.274 1.00 97.38 315 ALA A O 1
ATOM 2440 N N . SER A 1 316 ? 10.220 0.527 -0.850 1.00 97.31 316 SER A N 1
ATOM 2441 C CA . SER A 1 316 ? 10.125 0.258 -2.290 1.00 97.31 316 SER A CA 1
ATOM 2442 C C . SER A 1 316 ? 11.494 0.052 -2.934 1.00 97.31 316 SER A C 1
ATOM 2444 O O . SER A 1 316 ? 12.543 0.398 -2.371 1.00 97.31 316 SER A O 1
ATOM 2446 N N . ARG A 1 317 ? 11.490 -0.519 -4.140 1.00 95.94 317 ARG A N 1
ATOM 2447 C CA . ARG A 1 317 ? 12.701 -0.795 -4.921 1.00 95.94 317 ARG A CA 1
ATOM 2448 C C . ARG A 1 317 ? 12.555 -0.310 -6.347 1.00 95.94 317 ARG A C 1
ATOM 2450 O O . ARG A 1 317 ? 11.475 -0.401 -6.929 1.00 95.94 317 ARG A O 1
ATOM 2457 N N . TRP A 1 318 ? 13.638 0.216 -6.895 1.00 93.75 318 TRP A N 1
ATOM 2458 C CA . TRP A 1 318 ? 13.653 0.688 -8.268 1.00 93.75 318 TRP A CA 1
ATOM 2459 C C . TRP A 1 318 ? 13.603 -0.490 -9.245 1.00 93.75 318 TRP A C 1
ATOM 2461 O O . TRP A 1 318 ? 14.381 -1.442 -9.122 1.00 93.75 318 TRP A O 1
ATOM 2471 N N . ILE A 1 319 ? 12.689 -0.424 -10.213 1.00 90.94 319 ILE A N 1
ATOM 2472 C CA . ILE A 1 319 ? 12.609 -1.379 -11.323 1.00 90.94 319 ILE A CA 1
ATOM 2473 C C . ILE A 1 319 ? 13.267 -0.739 -12.535 1.00 90.94 319 ILE A C 1
ATOM 2475 O O . ILE A 1 319 ? 12.731 0.205 -13.106 1.00 90.94 319 ILE A O 1
ATOM 2479 N N . ASP A 1 320 ? 14.424 -1.249 -12.917 1.00 89.38 320 ASP A N 1
ATOM 2480 C CA . ASP A 1 320 ? 15.086 -0.888 -14.157 1.00 89.38 320 ASP A CA 1
ATOM 2481 C C . ASP A 1 320 ? 14.472 -1.677 -15.311 1.00 89.38 320 ASP A C 1
ATOM 2483 O O . ASP A 1 320 ? 14.260 -2.883 -15.193 1.00 89.38 320 ASP A O 1
ATOM 2487 N N . PHE A 1 321 ? 14.178 -1.007 -16.416 1.00 85.06 321 PHE A N 1
ATOM 2488 C CA . PHE A 1 321 ? 13.619 -1.621 -17.607 1.00 85.06 321 PHE A CA 1
ATOM 2489 C C . PHE A 1 321 ? 14.500 -1.248 -18.788 1.00 85.06 321 PHE A C 1
ATOM 2491 O O . PHE A 1 321 ? 14.428 -0.136 -19.315 1.00 85.06 321 PHE A O 1
ATOM 2498 N N . GLU A 1 322 ? 15.303 -2.204 -19.224 1.00 83.44 322 GLU A N 1
ATOM 2499 C CA . GLU A 1 322 ? 16.217 -2.040 -20.338 1.00 83.44 322 GLU A CA 1
ATOM 2500 C C . GLU A 1 322 ? 15.589 -2.638 -21.601 1.00 83.44 322 GLU A C 1
ATOM 2502 O O . GLU A 1 322 ? 15.155 -3.794 -21.624 1.00 83.44 322 GLU A O 1
ATOM 2507 N N . ARG A 1 323 ? 15.531 -1.854 -22.683 1.00 80.50 323 ARG A N 1
ATOM 2508 C CA . ARG A 1 323 ? 15.176 -2.391 -24.001 1.00 80.50 323 ARG A CA 1
ATOM 2509 C C . ARG A 1 323 ? 16.406 -3.053 -24.598 1.00 80.50 323 ARG A C 1
ATOM 2511 O O . ARG A 1 323 ? 17.318 -2.380 -25.073 1.00 80.50 323 ARG A O 1
ATOM 2518 N N . VAL A 1 324 ? 16.409 -4.375 -24.616 1.00 82.44 324 VAL A N 1
ATOM 2519 C CA . VAL A 1 324 ? 17.487 -5.168 -25.192 1.00 82.44 324 VAL A CA 1
ATOM 2520 C C . VAL A 1 324 ? 17.103 -5.561 -26.614 1.00 82.44 324 VAL A C 1
ATOM 2522 O O . VAL A 1 324 ? 16.091 -6.222 -26.859 1.00 82.44 324 VAL A O 1
ATOM 2525 N N . LYS A 1 325 ? 17.925 -5.157 -27.586 1.00 83.88 325 LYS A N 1
ATOM 2526 C CA . LYS A 1 325 ? 17.819 -5.660 -28.959 1.00 83.88 325 LYS A CA 1
ATOM 2527 C C . LYS A 1 325 ? 18.419 -7.054 -28.990 1.00 83.88 325 LYS A C 1
ATOM 2529 O O . LYS A 1 325 ? 19.637 -7.209 -28.971 1.00 83.88 325 LYS A O 1
ATOM 2534 N N . VAL A 1 326 ? 17.563 -8.069 -29.032 1.00 82.31 326 VAL A N 1
ATOM 2535 C CA . VAL A 1 326 ? 18.026 -9.449 -29.156 1.00 82.31 326 VAL A CA 1
ATOM 2536 C C . VAL A 1 326 ? 18.364 -9.681 -30.622 1.00 82.31 326 VAL A C 1
ATOM 2538 O O . VAL A 1 326 ? 17.477 -9.797 -31.476 1.00 82.31 326 VAL A O 1
ATOM 2541 N N . GLU A 1 327 ? 19.662 -9.708 -30.933 1.00 81.56 327 GLU A N 1
ATOM 2542 C CA . GLU A 1 327 ? 20.117 -10.160 -32.243 1.00 81.56 327 GLU A CA 1
ATOM 2543 C C . GLU A 1 327 ? 19.641 -11.599 -32.445 1.00 81.56 327 GLU A C 1
ATOM 2545 O O . GLU A 1 327 ? 19.908 -12.482 -31.626 1.00 81.56 327 GLU A O 1
ATOM 2550 N N . GLN A 1 328 ? 18.910 -11.847 -33.534 1.00 76.62 328 GLN A N 1
ATOM 2551 C CA . GLN A 1 328 ? 18.562 -13.213 -33.899 1.00 76.62 328 GLN A CA 1
ATOM 2552 C C . GLN A 1 328 ? 19.871 -13.968 -34.138 1.00 76.62 328 GLN A C 1
ATOM 2554 O O . GLN A 1 328 ? 20.639 -13.618 -35.043 1.00 76.62 328 GLN A O 1
ATOM 2559 N N . GLY A 1 329 ? 20.131 -14.974 -33.295 1.00 76.38 329 GLY A N 1
ATOM 2560 C CA . GLY A 1 329 ? 21.290 -15.848 -33.426 1.00 76.38 329 GLY A CA 1
ATOM 2561 C C . GLY A 1 329 ? 21.384 -16.441 -34.838 1.00 76.38 329 GLY A C 1
ATOM 2562 O O . GLY A 1 329 ? 20.397 -16.443 -35.580 1.00 76.38 329 GLY A O 1
ATOM 2563 N N . PRO A 1 330 ? 22.569 -16.918 -35.256 1.00 72.00 330 PRO A N 1
ATOM 2564 C CA . PRO A 1 330 ? 22.737 -17.502 -36.581 1.00 72.00 330 PRO A CA 1
ATOM 2565 C C . PRO A 1 330 ? 21.690 -18.599 -36.809 1.00 72.00 330 PRO A C 1
ATOM 2567 O O . PRO A 1 330 ? 21.623 -19.566 -36.052 1.00 72.00 330 PRO A O 1
ATOM 2570 N N . THR A 1 331 ? 20.860 -18.432 -37.842 1.00 76.69 331 THR A N 1
ATOM 2571 C CA . THR A 1 331 ? 19.908 -19.462 -38.263 1.00 76.69 331 THR A CA 1
ATOM 2572 C C . THR A 1 331 ? 20.697 -20.693 -38.703 1.00 76.69 331 THR A C 1
ATOM 2574 O O . THR A 1 331 ? 21.736 -20.575 -39.357 1.00 76.69 331 THR A O 1
ATOM 2577 N N . ALA A 1 332 ? 20.217 -21.887 -38.351 1.00 82.06 332 ALA A N 1
ATOM 2578 C CA . ALA A 1 332 ? 20.863 -23.136 -38.759 1.00 82.06 332 ALA A CA 1
ATOM 2579 C C . ALA A 1 332 ? 20.843 -23.331 -40.289 1.00 82.06 332 ALA A C 1
ATOM 2581 O O . ALA A 1 332 ? 21.646 -24.095 -40.826 1.00 82.06 332 ALA A O 1
ATOM 2582 N N . TYR A 1 333 ? 19.956 -22.614 -40.987 1.00 81.81 333 TYR A N 1
ATOM 2583 C CA . TYR A 1 333 ? 19.760 -22.717 -42.425 1.00 81.81 333 TYR A CA 1
ATOM 2584 C C . TYR A 1 333 ? 20.175 -21.423 -43.142 1.00 81.81 333 TYR A C 1
ATOM 2586 O O . TYR A 1 333 ? 19.595 -20.357 -42.892 1.00 81.81 333 TYR A O 1
ATOM 2594 N N . PRO A 1 334 ? 21.167 -21.483 -44.051 1.00 75.62 334 PRO A N 1
ATOM 2595 C CA . PRO A 1 334 ? 21.475 -20.370 -44.938 1.00 75.62 334 PRO A CA 1
ATOM 2596 C C . PRO A 1 334 ? 20.295 -20.138 -45.896 1.00 75.62 334 PRO A C 1
ATOM 2598 O O . PRO A 1 334 ? 19.959 -21.010 -46.692 1.00 75.62 334 PRO A O 1
ATOM 2601 N N . GLY A 1 335 ? 19.662 -18.963 -45.803 1.00 81.50 335 GLY A N 1
ATOM 2602 C CA . GLY A 1 335 ? 18.535 -18.546 -46.653 1.00 81.50 335 GLY A CA 1
ATOM 2603 C C . GLY A 1 335 ? 17.218 -18.283 -45.916 1.00 81.50 335 GLY A C 1
ATOM 2604 O O . GLY A 1 335 ? 16.291 -17.749 -46.518 1.00 81.50 335 GLY A O 1
ATOM 2605 N N . GLU A 1 336 ? 17.125 -18.607 -44.624 1.00 83.56 336 GLU A N 1
ATOM 2606 C CA . GLU A 1 336 ? 15.937 -18.301 -43.823 1.00 83.56 336 GLU A CA 1
ATOM 2607 C C . GLU A 1 336 ? 15.851 -16.791 -43.540 1.00 83.56 336 GLU A C 1
ATOM 2609 O O . GLU A 1 336 ? 16.825 -16.166 -43.106 1.00 83.56 336 GLU A O 1
ATOM 2614 N N . TYR A 1 337 ? 14.696 -16.188 -43.839 1.00 76.75 337 TYR A N 1
ATOM 2615 C CA . TYR A 1 337 ? 14.466 -14.761 -43.630 1.00 76.75 337 TYR A CA 1
ATOM 2616 C C . TYR A 1 337 ? 14.588 -14.431 -42.140 1.00 76.75 337 TYR A C 1
ATOM 2618 O O . TYR A 1 337 ? 13.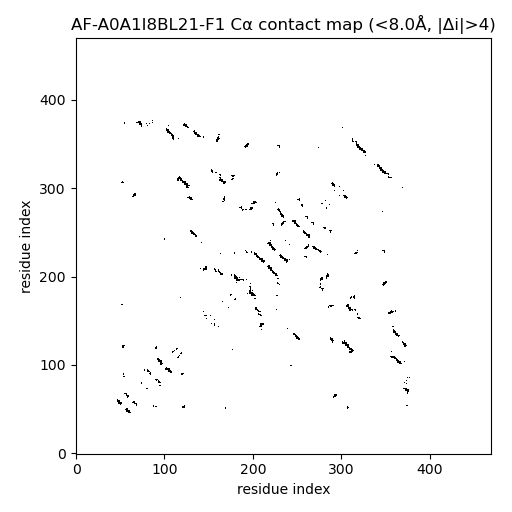753 -14.840 -41.332 1.00 76.75 337 TYR A O 1
ATOM 2626 N N . ARG A 1 338 ? 15.614 -13.654 -41.776 1.00 73.75 338 ARG A N 1
ATOM 2627 C CA . ARG A 1 338 ? 15.678 -13.030 -40.456 1.00 73.75 338 ARG A CA 1
ATOM 2628 C C . ARG A 1 338 ? 14.641 -11.923 -40.425 1.00 73.75 338 ARG A C 1
ATOM 2630 O O . ARG A 1 338 ? 14.781 -10.919 -41.122 1.00 73.75 338 ARG A O 1
ATOM 2637 N N . GLY A 1 339 ? 13.603 -12.107 -39.614 1.00 78.25 339 GLY A N 1
ATOM 2638 C CA . GLY A 1 339 ? 12.738 -10.992 -39.249 1.00 78.25 339 GLY A CA 1
ATOM 2639 C C . GLY A 1 339 ? 13.568 -9.850 -38.642 1.00 78.25 339 GLY A C 1
ATOM 2640 O O . GLY A 1 339 ? 14.708 -10.074 -38.221 1.00 78.25 339 GLY A O 1
ATOM 2641 N N . PRO A 1 340 ? 13.021 -8.629 -38.564 1.00 79.88 340 PRO A N 1
ATOM 2642 C CA . PRO A 1 340 ? 13.692 -7.539 -37.865 1.00 79.88 340 PRO A CA 1
ATOM 2643 C C . PRO A 1 340 ? 14.077 -7.963 -36.430 1.00 79.88 340 PRO A C 1
ATOM 2645 O O . PRO A 1 340 ? 13.393 -8.818 -35.845 1.00 79.88 340 PRO A O 1
ATOM 2648 N N . PRO A 1 341 ? 15.167 -7.406 -35.857 1.00 79.81 341 PRO A N 1
ATOM 2649 C CA . PRO A 1 341 ? 15.526 -7.632 -34.461 1.00 79.81 341 PRO A CA 1
ATOM 2650 C C . PRO A 1 341 ? 14.303 -7.440 -33.567 1.00 79.81 341 PRO A C 1
ATOM 2652 O O . PRO A 1 341 ? 13.574 -6.458 -33.714 1.00 79.81 341 PRO A O 1
ATOM 2655 N N . ARG A 1 342 ? 14.058 -8.398 -32.670 1.00 81.00 342 ARG A N 1
ATOM 2656 C CA . ARG A 1 342 ? 12.987 -8.256 -31.685 1.00 81.00 342 ARG A CA 1
ATOM 2657 C C . ARG A 1 342 ? 13.538 -7.434 -30.528 1.00 81.00 342 ARG A C 1
ATOM 2659 O O . ARG A 1 342 ? 14.578 -7.779 -29.967 1.00 81.00 342 ARG A O 1
ATOM 2666 N N . GLU A 1 343 ? 12.855 -6.347 -30.196 1.00 79.62 343 GLU A N 1
ATOM 2667 C CA . GLU A 1 343 ? 13.099 -5.644 -28.941 1.00 79.62 343 GLU A CA 1
ATOM 2668 C C . GLU A 1 343 ? 12.452 -6.454 -27.818 1.00 79.62 343 GLU A C 1
ATOM 2670 O O . GLU A 1 343 ? 11.262 -6.767 -27.871 1.00 79.62 343 GLU A O 1
ATOM 2675 N N . MET A 1 344 ? 13.258 -6.841 -26.834 1.00 79.62 344 MET A N 1
ATOM 2676 C CA . MET A 1 344 ? 12.801 -7.473 -25.606 1.00 79.62 344 MET A CA 1
ATOM 2677 C C . MET A 1 344 ? 12.994 -6.481 -24.464 1.00 79.62 344 MET A C 1
ATOM 2679 O O . MET A 1 344 ? 13.996 -5.773 -24.419 1.00 79.62 344 MET A O 1
ATOM 2683 N N . ILE A 1 345 ? 12.029 -6.411 -23.554 1.00 80.75 345 ILE A N 1
ATOM 2684 C CA . ILE A 1 345 ? 12.164 -5.611 -22.338 1.00 80.75 345 ILE A CA 1
ATOM 2685 C C . ILE A 1 345 ? 12.730 -6.536 -21.260 1.00 80.75 345 ILE A C 1
ATOM 2687 O O . ILE A 1 345 ? 12.091 -7.522 -20.895 1.00 80.75 345 ILE A O 1
ATOM 2691 N N . GLU A 1 346 ? 13.935 -6.241 -20.780 1.00 84.19 346 GLU A N 1
ATOM 2692 C CA . GLU A 1 346 ? 14.490 -6.864 -19.582 1.00 84.19 346 GLU A CA 1
ATOM 2693 C C . GLU A 1 346 ? 14.208 -5.971 -18.380 1.00 84.19 346 GLU A C 1
ATOM 2695 O O . GLU A 1 346 ? 14.537 -4.789 -18.381 1.00 84.19 346 GLU A O 1
ATOM 2700 N N . SER A 1 347 ? 13.613 -6.540 -17.337 1.00 86.12 347 SER A N 1
ATOM 2701 C CA . SER A 1 347 ? 13.425 -5.861 -16.059 1.00 86.12 347 SER A CA 1
ATOM 2702 C C . SER A 1 347 ? 14.482 -6.316 -15.059 1.00 86.12 347 SER A C 1
ATOM 2704 O O . SER A 1 347 ? 14.690 -7.524 -14.921 1.00 86.12 347 SER A O 1
ATOM 2706 N N . ARG A 1 348 ? 15.102 -5.398 -14.317 1.00 88.69 348 ARG A N 1
ATOM 2707 C CA . ARG A 1 348 ? 16.032 -5.710 -13.225 1.00 88.69 348 ARG A CA 1
ATOM 2708 C C . ARG A 1 348 ? 15.719 -4.876 -12.000 1.00 88.69 348 ARG A C 1
ATOM 2710 O O . ARG A 1 348 ? 15.460 -3.684 -12.085 1.00 88.69 348 ARG A O 1
ATOM 2717 N N . MET A 1 349 ? 15.783 -5.505 -10.841 1.00 91.69 349 MET A N 1
ATOM 2718 C CA . MET A 1 349 ? 15.546 -4.825 -9.580 1.00 91.69 349 MET A CA 1
ATOM 2719 C C . MET A 1 349 ? 16.843 -4.237 -9.040 1.00 91.69 349 MET A C 1
ATOM 2721 O O . MET A 1 349 ? 17.831 -4.954 -8.860 1.00 91.69 349 MET A O 1
ATOM 2725 N N . GLN A 1 350 ? 16.828 -2.946 -8.726 1.00 91.38 350 GLN A N 1
ATOM 2726 C CA . GLN A 1 350 ? 17.939 -2.283 -8.053 1.00 91.38 350 GLN A CA 1
ATOM 2727 C C . GLN A 1 350 ? 17.671 -2.196 -6.543 1.00 91.38 350 GLN A C 1
ATOM 2729 O O . GLN A 1 350 ? 16.529 -2.265 -6.084 1.00 91.38 350 GLN A O 1
ATOM 2734 N N . ALA A 1 351 ? 18.742 -2.093 -5.753 1.00 90.88 351 ALA A N 1
ATOM 2735 C CA . ALA A 1 351 ? 18.638 -1.972 -4.298 1.00 90.88 351 ALA A CA 1
ATOM 2736 C C . ALA A 1 351 ? 18.115 -0.594 -3.861 1.00 90.88 351 ALA A C 1
ATOM 2738 O O . ALA A 1 351 ? 17.541 -0.481 -2.776 1.00 90.88 351 ALA A O 1
ATOM 2739 N N . ASP A 1 352 ? 18.296 0.417 -4.709 1.00 92.44 352 ASP A N 1
ATOM 2740 C CA . ASP A 1 352 ? 17.900 1.790 -4.439 1.00 92.44 352 ASP A CA 1
ATOM 2741 C C . ASP A 1 352 ? 16.377 1.936 -4.369 1.00 92.44 352 ASP A C 1
ATOM 2743 O O . ASP A 1 352 ? 15.609 1.239 -5.045 1.00 92.44 352 ASP A O 1
ATOM 2747 N N . SER A 1 353 ? 15.939 2.855 -3.516 1.00 90.69 353 SER A N 1
ATOM 2748 C CA . SER A 1 353 ? 14.533 3.214 -3.381 1.00 90.69 353 SER A CA 1
ATOM 2749 C C . SER A 1 353 ? 14.167 4.341 -4.349 1.00 90.69 353 SER A C 1
ATOM 2751 O O . SER A 1 353 ? 14.979 5.239 -4.569 1.00 90.69 353 SER A O 1
ATOM 2753 N N . PRO A 1 354 ? 12.941 4.343 -4.898 1.00 90.69 354 PRO A N 1
ATOM 2754 C CA . PRO A 1 354 ? 12.452 5.457 -5.704 1.00 90.69 354 PRO A CA 1
ATOM 2755 C C . PRO A 1 354 ? 12.376 6.766 -4.904 1.00 90.69 354 PRO A C 1
ATOM 2757 O O . PRO A 1 354 ? 12.025 6.760 -3.727 1.00 90.69 354 PRO A O 1
ATOM 2760 N N . GLU A 1 355 ? 12.631 7.900 -5.562 1.00 87.12 355 GLU A N 1
ATOM 2761 C CA . GLU A 1 355 ? 12.614 9.245 -4.949 1.00 87.12 355 GLU A CA 1
ATOM 2762 C C . GLU A 1 355 ? 11.196 9.788 -4.647 1.00 87.12 355 GLU A C 1
ATOM 2764 O O . GLU A 1 355 ? 11.047 10.843 -4.024 1.00 87.12 355 GLU A O 1
ATOM 2769 N N . GLY A 1 356 ? 10.158 9.094 -5.125 1.00 82.12 356 GLY A N 1
ATOM 2770 C CA . GLY A 1 356 ? 8.755 9.518 -5.109 1.00 82.12 356 GLY A CA 1
ATOM 2771 C C . GLY A 1 356 ? 8.038 9.489 -3.742 1.00 82.12 356 GLY A C 1
ATOM 2772 O O . GLY A 1 356 ? 8.664 9.314 -2.697 1.00 82.12 356 GLY A O 1
ATOM 2773 N N . PRO A 1 357 ? 6.703 9.668 -3.730 1.00 93.62 357 PRO A N 1
ATOM 2774 C CA . PRO A 1 357 ? 5.843 9.880 -4.896 1.00 93.62 357 PRO A CA 1
ATOM 2775 C C . PRO A 1 357 ? 5.920 11.321 -5.435 1.00 93.62 357 PRO A C 1
ATOM 2777 O O . PRO A 1 357 ? 6.145 12.265 -4.676 1.00 93.62 357 PRO A O 1
ATOM 2780 N N . GLU A 1 358 ? 5.731 11.508 -6.744 1.00 94.31 358 GLU A N 1
ATOM 2781 C CA . GLU A 1 358 ? 5.573 12.842 -7.358 1.00 94.31 358 GLU A CA 1
ATOM 2782 C C . GLU A 1 358 ? 4.134 13.374 -7.231 1.00 94.31 358 GLU A C 1
ATOM 2784 O O . GLU A 1 358 ? 3.920 14.584 -7.133 1.00 94.31 358 GLU A O 1
ATOM 2789 N N . CYS A 1 359 ? 3.157 12.470 -7.188 1.00 95.31 359 CYS A N 1
ATOM 2790 C CA . CYS A 1 359 ? 1.740 12.752 -7.006 1.00 95.31 359 CYS A CA 1
ATOM 2791 C C . CYS A 1 359 ? 1.273 12.616 -5.545 1.00 95.31 359 CYS A C 1
ATOM 2793 O O . CYS A 1 359 ? 1.954 12.047 -4.691 1.00 95.31 359 CYS A O 1
ATOM 2795 N N . ASP A 1 360 ? 0.059 13.106 -5.272 1.00 96.25 360 ASP A N 1
ATOM 2796 C CA . ASP A 1 360 ? -0.703 12.754 -4.067 1.00 96.25 360 ASP A CA 1
ATOM 2797 C C . ASP A 1 360 ? -1.456 11.439 -4.327 1.00 96.25 360 ASP A C 1
ATOM 2799 O O . ASP A 1 360 ? -2.462 11.416 -5.047 1.00 96.25 360 ASP A O 1
ATOM 2803 N N . LEU A 1 361 ? -0.904 10.340 -3.804 1.00 97.12 361 LEU A N 1
ATOM 2804 C CA . LEU A 1 361 ? -1.446 8.988 -3.931 1.00 97.12 361 LEU A CA 1
ATOM 2805 C C . LEU A 1 361 ? -2.375 8.698 -2.754 1.00 97.12 361 LEU A C 1
ATOM 2807 O O . LEU A 1 361 ? -2.112 9.121 -1.629 1.00 97.12 361 LEU A O 1
ATOM 2811 N N . ARG A 1 362 ? -3.467 7.974 -2.994 1.00 97.12 362 ARG A N 1
ATOM 2812 C CA . ARG A 1 362 ? -4.508 7.732 -1.992 1.00 97.12 362 ARG A CA 1
ATOM 2813 C C . ARG A 1 362 ? -4.972 6.284 -1.996 1.00 97.12 362 ARG A C 1
ATOM 2815 O O . ARG A 1 362 ? -5.118 5.670 -3.053 1.00 97.12 362 ARG A O 1
ATOM 2822 N N . ILE A 1 363 ? -5.259 5.774 -0.803 1.00 97.75 363 ILE A N 1
ATOM 2823 C CA . ILE A 1 363 ? -5.993 4.523 -0.596 1.00 97.75 363 ILE A CA 1
ATOM 2824 C C . ILE A 1 363 ? -7.357 4.862 -0.001 1.00 97.75 363 ILE A C 1
ATOM 2826 O O . ILE A 1 363 ? -7.453 5.658 0.931 1.00 97.75 363 ILE A O 1
ATOM 2830 N N . LEU A 1 364 ? -8.406 4.261 -0.552 1.00 97.69 364 LEU A N 1
ATOM 2831 C CA . LEU A 1 364 ? -9.798 4.568 -0.254 1.00 97.69 364 LEU A CA 1
ATOM 2832 C C . LEU A 1 364 ? -10.513 3.298 0.225 1.00 97.69 364 LEU A C 1
ATOM 2834 O O . LEU A 1 364 ? -10.802 2.398 -0.564 1.00 97.69 364 LEU A O 1
ATOM 2838 N N . PHE A 1 365 ? -10.853 3.221 1.509 1.00 97.75 365 PHE A N 1
ATOM 2839 C CA . PHE A 1 365 ? -11.612 2.097 2.070 1.00 97.75 365 PHE A CA 1
ATOM 2840 C C . PHE A 1 365 ? -13.106 2.423 2.116 1.00 97.75 365 PHE A C 1
ATOM 2842 O O . PHE A 1 365 ? -13.497 3.422 2.715 1.00 97.75 365 PHE A O 1
ATOM 2849 N N . LYS A 1 366 ? -13.961 1.585 1.514 1.00 97.06 366 LYS A N 1
ATOM 2850 C CA . LYS A 1 366 ? -15.424 1.782 1.532 1.00 97.06 366 LYS A CA 1
ATOM 2851 C C . LYS A 1 366 ? -15.962 1.695 2.964 1.00 97.06 366 LYS A C 1
ATOM 2853 O O . LYS A 1 366 ? -15.748 0.685 3.635 1.00 97.06 366 LYS A O 1
ATOM 2858 N N . THR A 1 367 ? -16.725 2.694 3.411 1.00 96.19 367 THR A N 1
ATOM 2859 C CA . THR A 1 367 ? -17.296 2.722 4.775 1.00 96.19 367 THR A CA 1
ATOM 2860 C C . THR A 1 367 ? -18.288 1.585 5.043 1.00 96.19 367 THR A C 1
ATOM 2862 O O . THR A 1 367 ? -18.524 1.203 6.189 1.00 96.19 367 THR A O 1
ATOM 2865 N N . ASP A 1 368 ? -18.850 0.988 3.991 1.00 94.94 368 ASP A N 1
ATOM 2866 C CA . ASP A 1 368 ? -19.719 -0.187 4.115 1.00 94.94 368 ASP A CA 1
ATOM 2867 C C . ASP A 1 368 ? -18.952 -1.400 4.664 1.00 94.94 368 ASP A C 1
ATOM 2869 O O . ASP A 1 368 ? -19.457 -2.125 5.524 1.00 94.94 368 ASP A O 1
ATOM 2873 N N . ASN A 1 369 ? -17.697 -1.567 4.239 1.00 96.06 369 ASN A N 1
ATOM 2874 C CA . ASN A 1 369 ? -16.850 -2.691 4.632 1.00 96.06 369 ASN A CA 1
ATOM 2875 C C . ASN A 1 369 ? -15.999 -2.371 5.866 1.00 96.06 369 ASN A C 1
ATOM 2877 O O . ASN A 1 369 ? -15.766 -3.264 6.681 1.00 96.06 369 ASN A O 1
ATOM 2881 N N . TYR A 1 370 ? -15.603 -1.105 6.039 1.00 96.75 370 TYR A N 1
ATOM 2882 C CA . TYR A 1 370 ? -14.609 -0.676 7.025 1.00 96.75 370 TYR A CA 1
ATOM 2883 C C . TYR A 1 370 ? -15.128 0.447 7.921 1.00 96.75 370 TYR A C 1
ATOM 2885 O O . TYR A 1 370 ? -15.794 1.354 7.439 1.00 96.75 370 TYR A O 1
ATOM 2893 N N . ASP A 1 371 ? -14.835 0.402 9.220 1.00 96.69 371 ASP A N 1
ATOM 2894 C CA . ASP A 1 371 ? -14.941 1.571 10.104 1.00 96.69 371 ASP A CA 1
ATOM 2895 C C . ASP A 1 371 ? -13.564 1.892 10.682 1.00 96.69 371 ASP A C 1
ATOM 2897 O O . ASP A 1 371 ? -12.865 0.988 11.138 1.00 96.69 371 ASP A O 1
ATOM 2901 N N . LEU A 1 372 ? -13.189 3.173 10.715 1.00 97.00 372 LEU A N 1
ATOM 2902 C CA . LEU A 1 372 ? -11.971 3.612 11.396 1.00 97.00 372 LEU A CA 1
ATOM 2903 C C . LEU A 1 372 ? -12.096 3.316 12.895 1.00 97.00 372 LEU A C 1
ATOM 2905 O O . LEU A 1 372 ? -13.029 3.789 13.548 1.00 97.00 372 LEU A O 1
ATOM 2909 N N . LEU A 1 373 ? -11.156 2.552 13.444 1.00 95.12 373 LEU A N 1
ATOM 2910 C CA . LEU A 1 373 ? -11.104 2.248 14.866 1.00 95.12 373 LEU A CA 1
ATOM 2911 C C . LEU A 1 373 ? -10.391 3.376 15.609 1.00 95.12 373 LEU A C 1
ATOM 2913 O O . LEU A 1 373 ? -9.254 3.699 15.295 1.00 95.12 373 LEU A O 1
ATOM 2917 N N . THR A 1 374 ? -11.034 3.958 16.617 1.00 94.94 374 THR A N 1
ATOM 2918 C CA . THR A 1 374 ? -10.447 4.977 17.499 1.00 94.94 374 THR A CA 1
ATOM 2919 C C . THR A 1 374 ? -10.647 4.598 18.963 1.00 94.94 374 THR A C 1
ATOM 2921 O O . THR A 1 374 ? -11.386 3.664 19.274 1.00 94.94 374 THR A O 1
ATOM 2924 N N . VAL A 1 375 ? -10.016 5.326 19.881 1.00 92.88 375 VAL A N 1
ATOM 2925 C CA . VAL A 1 375 ? -10.207 5.159 21.328 1.00 92.88 375 VAL A CA 1
ATOM 2926 C C . VAL A 1 375 ? -10.835 6.407 21.919 1.00 92.88 375 VAL A C 1
ATOM 2928 O O . VAL A 1 375 ? -10.583 7.527 21.470 1.00 92.88 375 VAL A O 1
ATOM 2931 N N . ASN A 1 376 ? -11.658 6.236 22.953 1.00 90.00 376 ASN A N 1
ATOM 2932 C CA . ASN A 1 376 ? -12.065 7.380 23.755 1.00 90.00 376 ASN A CA 1
ATOM 2933 C C . ASN A 1 376 ? -10.813 8.083 24.290 1.00 90.00 376 ASN A C 1
ATOM 2935 O O . ASN A 1 376 ? -9.942 7.401 24.835 1.00 90.00 376 ASN A O 1
ATOM 2939 N N . PRO A 1 377 ? -10.713 9.420 24.175 1.00 83.88 377 PRO A N 1
ATOM 2940 C CA . PRO A 1 377 ? -9.641 10.134 24.841 1.00 83.88 377 PRO A CA 1
ATOM 2941 C C . PRO A 1 377 ? -9.740 9.774 26.317 1.00 83.88 377 PRO A C 1
ATOM 2943 O O . PRO A 1 377 ? -10.805 9.960 26.916 1.00 83.88 377 PRO A O 1
ATOM 2946 N N . THR A 1 378 ? -8.672 9.204 26.878 1.00 76.62 378 THR A N 1
ATOM 2947 C CA . THR A 1 378 ? -8.627 8.871 28.297 1.00 76.62 378 THR A CA 1
ATOM 2948 C C . THR A 1 378 ? -9.022 10.134 29.036 1.00 76.62 378 THR A C 1
ATOM 2950 O O . THR A 1 378 ? -8.303 11.134 28.989 1.00 76.62 378 THR A O 1
ATOM 2953 N N . THR A 1 379 ? -10.198 10.137 29.664 1.00 59.88 379 THR A N 1
ATOM 2954 C CA . THR A 1 379 ? -10.547 11.180 30.617 1.00 59.88 379 THR A CA 1
ATOM 2955 C C . THR A 1 379 ? -9.555 11.006 31.742 1.00 59.88 379 THR A C 1
ATOM 2957 O O . THR A 1 379 ? -9.783 10.223 32.659 1.00 59.88 379 THR A O 1
ATOM 2960 N N . THR A 1 380 ? -8.415 11.686 31.631 1.00 50.62 380 THR A N 1
ATOM 2961 C CA . THR A 1 380 ? -7.484 11.892 32.723 1.00 50.62 380 THR A CA 1
ATOM 2962 C C . THR A 1 380 ? -8.292 12.642 33.761 1.00 50.62 380 THR A C 1
ATOM 2964 O O . THR A 1 380 ? -8.385 13.867 33.746 1.00 50.62 380 THR A O 1
ATOM 2967 N N . THR A 1 381 ? -8.98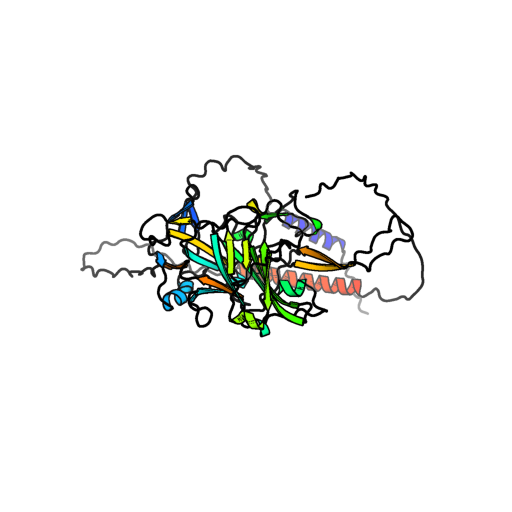3 11.899 34.619 1.00 46.19 381 THR A N 1
ATOM 2968 C CA . THR A 1 381 ? -9.572 12.433 35.829 1.00 46.19 381 THR A CA 1
ATOM 2969 C C . THR A 1 381 ? -8.389 12.875 36.657 1.00 46.19 381 THR A C 1
ATOM 2971 O O . THR A 1 381 ? -7.803 12.078 37.386 1.00 46.19 381 THR A O 1
ATOM 2974 N N . THR A 1 382 ? -7.997 14.139 36.493 1.00 45.72 382 THR A N 1
ATOM 2975 C CA . THR A 1 382 ? -7.132 14.833 37.434 1.00 45.72 382 THR A CA 1
ATOM 2976 C C . THR A 1 382 ? -7.728 14.536 38.803 1.00 45.72 382 THR A C 1
ATOM 2978 O O . THR A 1 382 ? -8.891 14.899 39.016 1.00 45.72 382 THR A O 1
ATOM 2981 N N . PRO A 1 383 ? -7.035 13.797 39.686 1.00 49.94 383 PRO A N 1
ATOM 2982 C CA . PRO A 1 383 ? -7.615 13.387 40.950 1.00 49.94 383 PRO A CA 1
ATOM 2983 C C . PRO A 1 383 ? -8.068 14.654 41.665 1.00 49.94 383 PRO A C 1
ATOM 2985 O O . PRO A 1 383 ? -7.260 15.519 42.010 1.00 49.94 383 PRO A O 1
ATOM 2988 N N . LYS A 1 384 ? -9.389 14.813 41.796 1.00 53.25 384 LYS A N 1
ATOM 2989 C CA . LYS A 1 384 ? -9.999 15.937 42.494 1.00 53.25 384 LYS A CA 1
ATOM 2990 C C . LYS A 1 384 ? -9.582 15.774 43.944 1.00 53.25 384 LYS A C 1
ATOM 2992 O O . LYS A 1 384 ? -10.150 14.948 44.651 1.00 53.25 384 LYS A O 1
ATOM 2997 N N . SER A 1 385 ? -8.529 16.495 44.324 1.00 51.19 385 SER A N 1
ATOM 2998 C CA . SER A 1 385 ? -7.963 16.496 45.666 1.00 51.19 385 SER A CA 1
ATOM 2999 C C . SER A 1 385 ? -9.108 16.683 46.656 1.00 51.19 385 SER A C 1
ATOM 3001 O O . SER A 1 385 ? -9.743 17.741 46.700 1.00 51.19 385 SER A O 1
ATOM 3003 N N . ALA A 1 386 ? -9.464 15.605 47.352 1.00 52.59 386 ALA A N 1
ATOM 3004 C CA . ALA A 1 386 ? -10.525 15.628 48.334 1.00 52.59 386 ALA A CA 1
ATOM 3005 C C . ALA A 1 386 ? -10.070 16.567 49.452 1.00 52.59 386 ALA A C 1
ATOM 3007 O O . ALA A 1 386 ? -9.033 16.343 50.073 1.00 52.59 386 ALA A O 1
ATOM 3008 N N . ALA A 1 387 ? -10.825 17.640 49.679 1.00 62.91 387 ALA A N 1
ATOM 3009 C CA . ALA A 1 387 ? -10.592 18.561 50.778 1.00 62.91 387 ALA A CA 1
ATOM 3010 C C . ALA A 1 387 ? -10.748 17.807 52.109 1.00 62.91 387 ALA A C 1
ATOM 3012 O O . ALA A 1 387 ? -11.858 17.624 52.610 1.00 62.91 387 ALA A O 1
ATOM 3013 N N . SER A 1 388 ? -9.636 17.332 52.670 1.00 44.84 388 SER A N 1
ATOM 3014 C CA . SER A 1 388 ? -9.599 16.694 53.980 1.00 44.84 388 SER A CA 1
ATOM 3015 C C . SER A 1 388 ? -9.351 17.727 55.080 1.00 44.84 388 SER A C 1
ATOM 3017 O O . SER A 1 388 ? -8.355 18.447 55.088 1.00 44.84 388 SER A O 1
ATOM 3019 N N . LYS A 1 389 ? -10.309 17.741 56.007 1.00 56.91 389 LYS A N 1
ATOM 3020 C CA . LYS A 1 389 ? -10.356 18.329 57.355 1.00 56.91 389 LYS A CA 1
ATOM 3021 C C . LYS A 1 389 ? -9.000 18.290 58.105 1.00 56.91 389 LYS A C 1
ATOM 3023 O O . LYS A 1 389 ? -8.259 17.323 57.938 1.00 56.91 389 LYS A O 1
ATOM 3028 N N . PRO A 1 390 ? -8.691 19.274 58.977 1.00 55.12 390 PRO A N 1
ATOM 3029 C CA . PRO A 1 390 ? -7.407 19.342 59.670 1.00 55.12 390 PRO A CA 1
ATOM 3030 C C . PRO A 1 390 ? -7.328 18.268 60.760 1.00 55.12 390 PRO A C 1
ATOM 3032 O O . PRO A 1 390 ? -8.158 18.243 61.668 1.00 55.12 390 PRO A O 1
ATOM 3035 N N . SER A 1 391 ? -6.327 17.391 60.681 1.00 39.78 391 SER A N 1
ATOM 3036 C CA . SER A 1 391 ? -5.986 16.477 61.770 1.00 39.78 391 SER A CA 1
ATOM 3037 C C . SER A 1 391 ? -4.475 16.375 61.946 1.00 39.78 391 SER A C 1
ATOM 3039 O O . SER A 1 391 ? -3.715 16.311 60.985 1.00 39.78 391 SER A O 1
ATOM 3041 N N . SER A 1 392 ? -4.109 16.419 63.223 1.00 45.19 392 SER A N 1
ATOM 3042 C CA . SER A 1 392 ? -2.806 16.452 63.886 1.00 45.19 392 SER A CA 1
ATOM 3043 C C . SER A 1 392 ? -1.575 15.926 63.143 1.00 45.19 392 SER A C 1
ATOM 3045 O O . SER A 1 392 ? -1.540 14.814 62.616 1.00 45.19 392 SER A O 1
ATOM 3047 N N . SER A 1 393 ? -0.517 16.725 63.286 1.00 49.91 393 SER A N 1
ATOM 3048 C CA . SER A 1 393 ? 0.879 16.478 62.947 1.00 49.91 393 SER A CA 1
ATOM 3049 C C . SER A 1 393 ? 1.374 15.079 63.310 1.00 49.91 393 SER A C 1
ATOM 3051 O O . SER A 1 393 ? 1.468 14.728 64.486 1.00 49.91 393 SER A O 1
ATOM 3053 N N . THR A 1 394 ? 1.816 14.343 62.295 1.00 39.25 394 THR A N 1
ATOM 3054 C CA . THR A 1 394 ? 2.835 13.304 62.458 1.00 39.25 394 THR A CA 1
ATOM 3055 C C . THR A 1 394 ? 3.955 13.611 61.473 1.00 39.25 394 THR A C 1
ATOM 3057 O O . THR A 1 394 ? 3.774 13.555 60.256 1.00 39.25 394 THR A O 1
ATOM 3060 N N . THR A 1 395 ? 5.097 14.023 62.017 1.00 45.69 395 THR A N 1
ATOM 3061 C CA . THR A 1 395 ? 6.321 14.338 61.282 1.00 45.69 395 THR A CA 1
ATOM 3062 C C . THR A 1 395 ? 6.822 13.076 60.594 1.00 45.69 395 THR A C 1
ATOM 3064 O O . THR A 1 395 ? 7.418 12.211 61.228 1.00 45.69 395 THR A O 1
ATOM 3067 N N . THR 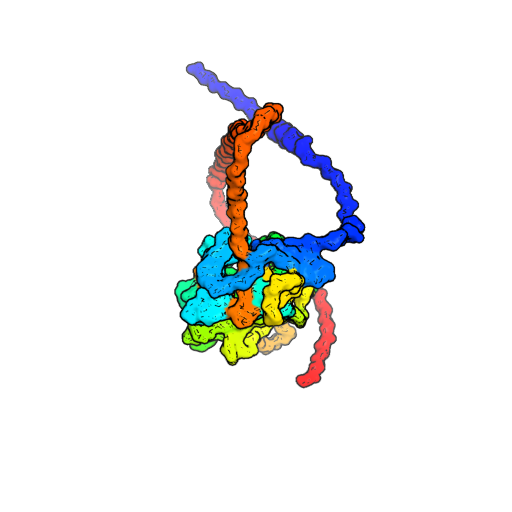A 1 396 ? 6.571 12.976 59.292 1.00 39.12 396 THR A N 1
ATOM 3068 C CA . THR A 1 396 ? 7.157 11.940 58.442 1.00 39.12 396 THR A CA 1
ATOM 3069 C C . THR A 1 396 ? 8.220 12.610 57.586 1.00 39.12 396 THR A C 1
ATOM 3071 O O . THR A 1 396 ? 7.922 13.458 56.741 1.00 39.12 396 THR A O 1
ATOM 3074 N N . THR A 1 397 ? 9.478 12.281 57.864 1.00 41.66 397 THR A N 1
ATOM 3075 C CA . THR A 1 397 ? 10.658 12.768 57.150 1.00 41.66 397 THR A CA 1
ATOM 3076 C C . THR A 1 397 ? 10.533 12.411 55.675 1.00 41.66 397 THR A C 1
ATOM 3078 O O . THR A 1 397 ? 10.675 11.259 55.277 1.00 41.66 397 THR A O 1
ATOM 3081 N N . THR A 1 398 ? 10.221 13.417 54.864 1.00 34.06 398 THR A N 1
ATOM 3082 C CA . THR A 1 398 ? 10.130 13.289 53.413 1.00 34.06 398 THR A CA 1
ATOM 3083 C C . THR A 1 398 ? 11.519 13.534 52.844 1.00 34.06 398 THR A C 1
ATOM 3085 O O . THR A 1 398 ? 12.016 14.662 52.852 1.00 34.06 398 THR A O 1
ATOM 3088 N N . THR A 1 399 ? 12.166 12.476 52.366 1.00 40.38 399 THR A N 1
ATOM 3089 C CA . THR A 1 399 ? 13.369 12.590 51.542 1.00 40.38 399 THR A CA 1
ATOM 3090 C C . THR A 1 399 ? 12.972 13.300 50.254 1.00 40.38 399 THR A C 1
ATOM 3092 O O . THR A 1 399 ? 12.237 12.758 49.431 1.00 40.38 399 THR A O 1
ATOM 3095 N N . LYS A 1 400 ? 13.420 14.550 50.109 1.00 36.38 400 LYS A N 1
ATOM 3096 C CA . LYS A 1 400 ? 13.324 15.330 48.874 1.00 36.38 400 LYS A CA 1
ATOM 3097 C C . LYS A 1 400 ? 13.863 14.473 47.729 1.00 36.38 400 LYS A C 1
ATOM 3099 O O . LYS A 1 400 ? 15.052 14.162 47.705 1.00 36.38 400 LYS A O 1
ATOM 3104 N N . ALA A 1 401 ? 13.004 14.131 46.773 1.00 43.38 401 ALA A N 1
ATOM 3105 C CA . ALA A 1 401 ? 13.459 13.775 45.443 1.00 43.38 401 ALA A CA 1
ATOM 3106 C C . ALA A 1 401 ? 14.111 15.033 44.862 1.00 43.38 401 ALA A C 1
ATOM 3108 O O . ALA A 1 401 ? 13.445 15.959 44.401 1.00 43.38 401 ALA A O 1
ATOM 3109 N N . THR A 1 402 ? 15.430 15.104 45.004 1.00 29.27 402 THR A N 1
ATOM 3110 C CA . THR A 1 402 ? 16.266 16.057 44.296 1.00 29.27 402 THR A CA 1
ATOM 3111 C C . THR A 1 402 ? 16.109 15.747 42.819 1.00 29.27 402 THR A C 1
ATOM 3113 O O . THR A 1 402 ? 16.604 14.730 42.341 1.00 29.27 402 THR A O 1
ATOM 3116 N N . THR A 1 403 ? 15.410 16.616 42.097 1.00 37.62 403 THR A N 1
ATOM 3117 C CA . THR A 1 403 ? 15.532 16.715 40.649 1.00 37.62 403 THR A CA 1
ATOM 3118 C C . THR A 1 403 ? 16.998 17.022 40.367 1.00 37.62 403 THR A C 1
ATOM 3120 O O . THR A 1 403 ? 17.465 18.148 40.532 1.00 37.62 403 THR A O 1
ATOM 3123 N N . THR A 1 404 ? 17.765 15.990 40.033 1.00 33.28 404 THR A N 1
ATOM 3124 C CA . THR A 1 404 ? 19.104 16.135 39.484 1.00 33.28 404 THR A CA 1
ATOM 3125 C C . THR A 1 404 ? 18.945 16.734 38.099 1.00 33.28 404 THR A C 1
ATOM 3127 O O . THR A 1 404 ? 18.718 16.038 37.114 1.00 33.28 404 THR A O 1
ATOM 3130 N N . THR A 1 405 ? 19.060 18.058 38.020 1.00 37.09 405 THR A N 1
ATOM 3131 C CA . THR A 1 405 ? 19.433 18.736 36.784 1.00 37.09 405 THR A CA 1
ATOM 3132 C C . THR A 1 405 ? 20.760 18.124 36.356 1.00 37.09 405 THR A C 1
ATOM 3134 O O . THR A 1 405 ? 21.791 18.364 36.991 1.00 37.09 405 THR A O 1
ATOM 3137 N N . ALA A 1 406 ? 20.721 17.249 35.351 1.00 39.59 406 ALA A N 1
ATOM 3138 C CA . ALA A 1 406 ? 21.912 16.635 34.799 1.00 39.59 406 ALA A CA 1
ATOM 3139 C C . ALA A 1 406 ? 22.838 17.759 34.330 1.00 39.59 406 ALA A C 1
ATOM 3141 O O . ALA A 1 406 ? 22.547 18.493 33.385 1.00 39.59 406 ALA A O 1
ATOM 3142 N N . LYS A 1 407 ? 23.942 17.915 35.059 1.00 41.59 407 LYS A N 1
ATOM 3143 C CA . LYS A 1 407 ? 25.087 18.718 34.654 1.00 41.59 407 LYS A CA 1
ATOM 3144 C C . LYS A 1 407 ? 25.475 18.232 33.251 1.00 41.59 407 LYS A C 1
ATOM 3146 O O . LYS A 1 407 ? 25.617 17.017 33.093 1.00 41.59 407 LYS A O 1
ATOM 3151 N N . PRO A 1 408 ? 25.599 19.109 32.239 1.00 43.16 408 PRO A N 1
ATOM 3152 C CA . PRO A 1 408 ? 26.022 18.680 30.916 1.00 43.16 408 PRO A CA 1
ATOM 3153 C C . PRO A 1 408 ? 27.355 17.957 31.080 1.00 43.16 408 PRO A C 1
ATOM 3155 O O . PRO A 1 408 ? 28.320 18.520 31.594 1.00 43.16 408 PRO A O 1
ATOM 3158 N N . SER A 1 409 ? 27.370 16.672 30.739 1.00 45.44 409 SER A N 1
ATOM 3159 C CA . SER A 1 409 ? 28.590 15.884 30.740 1.00 45.44 409 SER A CA 1
ATOM 3160 C C . SER A 1 409 ? 29.587 16.563 29.805 1.00 45.44 409 SER A C 1
ATOM 3162 O O . SER A 1 409 ? 29.260 16.797 28.638 1.00 45.44 409 SER A O 1
ATOM 3164 N N . ASP A 1 410 ? 30.804 16.809 30.291 1.00 47.62 410 ASP A N 1
ATOM 3165 C CA . ASP A 1 410 ? 31.962 17.376 29.575 1.00 47.62 410 ASP A CA 1
ATOM 3166 C C . ASP A 1 410 ? 32.395 16.581 28.314 1.00 47.62 410 ASP A C 1
ATOM 3168 O O . ASP A 1 410 ? 33.419 16.861 27.694 1.00 47.62 410 ASP A O 1
ATOM 3172 N N . SER A 1 411 ? 31.594 15.609 27.868 1.00 53.41 411 SER A N 1
ATOM 3173 C CA . SER A 1 411 ? 31.770 14.857 26.624 1.00 53.41 411 SER A CA 1
ATOM 3174 C C . SER A 1 411 ? 31.621 15.728 25.366 1.00 53.41 411 SER A C 1
ATOM 3176 O O . SER A 1 411 ? 32.200 15.404 24.332 1.00 53.41 411 SER A O 1
ATOM 3178 N N . SER A 1 412 ? 30.946 16.884 25.452 1.00 56.19 412 SER A N 1
ATOM 3179 C CA . SER A 1 412 ? 30.862 17.828 24.323 1.00 56.19 412 SER A CA 1
ATOM 3180 C C . SER A 1 412 ? 32.244 18.360 23.911 1.00 56.19 412 SER A C 1
ATOM 3182 O O . SER A 1 412 ? 32.539 18.487 22.724 1.00 56.19 412 SER A O 1
ATOM 3184 N N . LEU A 1 413 ? 33.152 18.563 24.875 1.00 66.31 413 LEU A N 1
ATOM 3185 C CA . LEU A 1 413 ? 34.523 18.998 24.592 1.00 66.31 413 LEU A CA 1
ATOM 3186 C C . LEU A 1 413 ? 35.327 17.900 23.878 1.00 66.31 413 LEU A C 1
ATOM 3188 O O . LEU A 1 413 ? 36.096 18.193 22.967 1.00 66.31 413 LEU A O 1
ATOM 3192 N N . VAL A 1 414 ? 35.093 16.630 24.223 1.00 73.19 414 VAL A N 1
ATOM 3193 C CA . VAL A 1 414 ? 35.735 15.482 23.564 1.00 73.19 414 VAL A CA 1
ATOM 3194 C C . VAL A 1 414 ? 35.242 15.331 22.124 1.00 73.19 414 VAL A C 1
ATOM 3196 O O . VAL A 1 414 ? 36.057 15.153 21.223 1.00 73.19 414 VAL A O 1
ATOM 3199 N N . ILE A 1 415 ? 33.936 15.477 21.877 1.00 76.69 415 ILE A N 1
ATOM 3200 C CA . ILE A 1 415 ? 33.363 15.403 20.523 1.00 76.69 415 ILE A CA 1
ATOM 3201 C C . ILE A 1 415 ? 33.896 16.544 19.643 1.00 76.69 415 ILE A C 1
ATOM 3203 O O . ILE A 1 415 ? 34.299 16.304 18.505 1.00 76.69 415 ILE A O 1
ATOM 3207 N N . ILE A 1 416 ? 33.983 17.769 20.175 1.00 79.44 416 ILE A N 1
ATOM 3208 C CA . ILE A 1 416 ? 34.553 18.916 19.450 1.00 79.44 416 ILE A CA 1
ATOM 3209 C C . ILE A 1 416 ? 36.036 18.677 19.126 1.00 79.44 416 ILE A C 1
ATOM 3211 O O . ILE A 1 416 ? 36.455 18.918 17.994 1.00 79.44 416 ILE A O 1
ATOM 3215 N N . ILE A 1 417 ? 36.826 18.144 20.067 1.00 82.88 417 ILE A N 1
ATOM 3216 C CA . ILE A 1 417 ? 38.239 17.807 19.826 1.00 82.88 417 ILE A CA 1
ATOM 3217 C C . ILE A 1 417 ? 38.369 16.737 18.730 1.00 82.88 417 ILE A C 1
ATOM 3219 O O . ILE A 1 417 ? 39.209 16.882 17.842 1.00 82.88 417 ILE A O 1
ATOM 3223 N N . VAL A 1 418 ? 37.520 15.703 18.732 1.00 86.50 418 VAL A N 1
ATOM 3224 C CA . VAL A 1 418 ? 37.532 14.651 17.699 1.00 86.50 418 VAL A CA 1
ATOM 3225 C C . VAL A 1 418 ? 37.208 15.226 16.315 1.00 86.50 418 VAL A C 1
ATOM 3227 O O . VAL A 1 418 ? 37.923 14.933 15.356 1.00 86.50 418 VAL A O 1
ATOM 3230 N N . ILE A 1 419 ? 36.201 16.098 16.204 1.00 86.56 419 ILE A N 1
ATOM 3231 C CA . ILE A 1 419 ? 35.839 16.746 14.931 1.00 86.56 419 ILE A CA 1
ATOM 3232 C C . ILE A 1 419 ? 36.988 17.627 14.418 1.00 86.56 419 ILE A C 1
ATOM 3234 O O . ILE A 1 419 ? 37.336 17.558 13.238 1.00 86.56 419 ILE A O 1
ATOM 3238 N N . VAL A 1 420 ? 37.624 18.411 15.296 1.00 92.38 420 VAL A N 1
ATOM 3239 C CA . VAL A 1 420 ? 38.762 19.268 14.924 1.00 92.38 420 VAL A CA 1
ATOM 3240 C C . VAL A 1 420 ? 39.948 18.431 14.435 1.00 92.38 420 VAL A C 1
ATOM 3242 O O . VAL A 1 420 ? 40.554 18.776 13.423 1.00 92.38 420 VAL A O 1
ATOM 3245 N N . VAL A 1 421 ? 40.252 17.304 15.087 1.00 93.38 421 VAL A N 1
ATOM 3246 C CA . VAL A 1 421 ? 41.337 16.402 14.662 1.00 93.38 421 VAL A CA 1
ATOM 3247 C C . VAL A 1 421 ? 41.039 15.770 13.298 1.00 93.38 421 VAL A C 1
ATOM 3249 O O . VAL A 1 421 ? 41.930 15.730 12.449 1.00 93.38 421 VAL A O 1
ATOM 3252 N N . ILE A 1 422 ? 39.799 15.337 13.043 1.00 90.56 422 ILE A N 1
ATOM 3253 C CA . ILE A 1 422 ? 39.402 14.764 11.745 1.00 90.56 422 ILE A CA 1
ATOM 3254 C C . ILE A 1 422 ? 39.532 15.805 10.626 1.00 90.56 422 ILE A C 1
ATOM 3256 O O . ILE A 1 422 ? 40.115 15.509 9.582 1.00 90.56 422 ILE A O 1
ATOM 3260 N N . LEU A 1 423 ? 39.063 17.038 10.845 1.00 91.44 423 LEU A N 1
ATOM 3261 C CA . LEU A 1 423 ? 39.196 18.119 9.860 1.00 91.44 423 LEU A CA 1
ATOM 3262 C C . LEU A 1 423 ? 40.665 18.458 9.575 1.00 91.44 423 LEU A C 1
ATOM 3264 O O . LEU A 1 423 ? 41.041 18.681 8.422 1.00 91.44 423 LEU A O 1
ATOM 3268 N N . LEU A 1 424 ? 41.517 18.434 10.603 1.00 93.81 424 LEU A N 1
ATOM 3269 C CA . LEU A 1 424 ? 42.947 18.689 10.451 1.00 93.81 424 LEU A CA 1
ATOM 3270 C C . LEU A 1 424 ? 43.624 17.575 9.635 1.00 93.81 424 LEU A C 1
ATOM 3272 O O . LEU A 1 424 ? 44.377 17.869 8.706 1.00 93.81 424 LEU A O 1
ATOM 3276 N N . LEU A 1 425 ? 43.288 16.308 9.896 1.00 91.00 425 LEU A N 1
ATOM 3277 C CA . LEU A 1 425 ? 43.778 15.161 9.123 1.00 91.00 425 LEU A CA 1
ATOM 3278 C C . LEU A 1 425 ? 43.311 15.191 7.661 1.00 91.00 425 LEU A C 1
ATOM 3280 O O . LEU A 1 425 ? 44.117 14.928 6.769 1.00 91.00 425 LEU A O 1
ATOM 3284 N N . LEU A 1 426 ? 42.056 15.569 7.396 1.00 88.94 426 LEU A N 1
ATOM 3285 C CA . LEU A 1 426 ? 41.538 15.721 6.031 1.00 88.94 426 LEU A CA 1
ATOM 3286 C C . LEU A 1 426 ? 42.240 16.856 5.276 1.00 88.94 426 LEU A C 1
ATOM 3288 O O . LEU A 1 426 ? 42.567 16.693 4.101 1.00 88.94 426 LEU A O 1
ATOM 3292 N N . SER A 1 427 ? 42.543 17.974 5.946 1.00 86.88 427 SER A N 1
ATOM 3293 C CA . SER A 1 427 ? 43.269 19.091 5.327 1.00 86.88 427 SER A CA 1
ATOM 3294 C C . SER A 1 427 ? 44.705 18.710 4.937 1.00 86.88 427 SER A C 1
ATOM 3296 O O . SER A 1 427 ? 45.161 19.031 3.837 1.00 86.88 427 SER A O 1
ATOM 3298 N N . ILE A 1 428 ? 45.395 17.943 5.790 1.00 89.69 428 ILE A N 1
ATOM 3299 C CA . ILE A 1 428 ? 46.746 17.439 5.518 1.00 89.69 428 ILE A CA 1
ATOM 3300 C C . ILE A 1 428 ? 46.698 16.375 4.413 1.00 89.69 428 ILE A C 1
ATOM 3302 O O . ILE A 1 428 ? 47.502 16.423 3.482 1.00 89.69 428 ILE A O 1
ATOM 3306 N N . GLY A 1 429 ? 45.734 15.450 4.471 1.00 86.38 429 GLY A N 1
ATOM 3307 C CA . GLY A 1 429 ? 45.530 14.422 3.449 1.00 86.38 429 GLY A CA 1
ATOM 3308 C C . GLY A 1 429 ? 45.246 15.019 2.069 1.00 86.38 429 GLY A C 1
ATOM 3309 O O . GLY A 1 429 ? 45.877 14.623 1.088 1.00 86.38 429 GLY A O 1
ATOM 3310 N N . GLY A 1 430 ? 44.380 16.034 2.002 1.00 86.94 430 GLY A N 1
ATOM 3311 C CA . GLY A 1 430 ? 44.078 16.773 0.776 1.00 86.94 430 GLY A CA 1
ATOM 3312 C C . GLY A 1 430 ? 45.295 17.508 0.211 1.00 86.94 430 GLY A C 1
ATOM 3313 O O . GLY A 1 430 ? 45.573 17.401 -0.982 1.00 86.94 430 GLY A O 1
ATOM 3314 N N . ALA A 1 431 ? 46.080 18.183 1.058 1.00 82.06 431 ALA A N 1
ATOM 3315 C CA . ALA A 1 431 ? 47.294 18.878 0.626 1.00 82.06 431 ALA A CA 1
ATOM 3316 C C . ALA A 1 431 ? 48.365 17.911 0.087 1.00 82.06 431 ALA A C 1
ATOM 3318 O O . ALA A 1 431 ? 49.020 18.207 -0.917 1.00 82.06 431 ALA A O 1
ATOM 3319 N N . VAL A 1 432 ? 48.520 16.733 0.704 1.00 84.00 432 VAL A N 1
ATOM 3320 C CA . VAL A 1 432 ? 49.444 15.690 0.231 1.00 84.00 432 VAL A CA 1
ATOM 3321 C C . VAL A 1 432 ? 48.952 15.079 -1.080 1.00 84.00 432 VAL A C 1
ATOM 3323 O O . VAL A 1 432 ? 49.741 14.963 -2.016 1.00 84.00 432 VAL A O 1
ATOM 3326 N N . ALA A 1 433 ? 47.663 14.746 -1.192 1.00 81.12 433 ALA A N 1
ATOM 3327 C CA . ALA A 1 433 ? 47.080 14.225 -2.428 1.00 81.12 433 ALA A CA 1
ATOM 3328 C C . ALA A 1 433 ? 47.229 15.226 -3.584 1.00 81.12 433 ALA A C 1
ATOM 3330 O O . ALA A 1 433 ? 47.658 14.848 -4.674 1.00 81.12 433 ALA A O 1
ATOM 3331 N N . PHE A 1 434 ? 46.985 16.513 -3.329 1.00 79.62 434 PHE A N 1
ATOM 3332 C CA . PHE A 1 434 ? 47.164 17.580 -4.312 1.00 79.62 434 PHE A CA 1
ATOM 3333 C C . PHE A 1 434 ? 48.635 17.746 -4.730 1.00 79.62 434 PHE A C 1
ATOM 3335 O O . PHE A 1 434 ? 48.935 17.854 -5.918 1.00 79.62 434 PHE A O 1
ATOM 3342 N N . CYS A 1 435 ? 49.580 17.675 -3.786 1.00 77.31 435 CYS A N 1
ATOM 3343 C CA . CYS A 1 435 ? 51.012 17.749 -4.094 1.00 77.31 435 CYS A CA 1
ATOM 3344 C C . CYS A 1 435 ? 51.543 16.521 -4.853 1.00 77.31 435 CYS A C 1
ATOM 3346 O O . CYS A 1 435 ? 52.459 16.653 -5.668 1.00 77.31 435 CYS A O 1
ATOM 3348 N N . VAL A 1 436 ? 51.004 15.328 -4.584 1.00 78.19 436 VAL A N 1
ATOM 3349 C CA . VAL A 1 436 ? 51.456 14.072 -5.205 1.00 78.19 436 VAL A CA 1
ATOM 3350 C C . VAL A 1 436 ? 50.822 13.870 -6.582 1.00 78.19 436 VAL A C 1
ATOM 3352 O O . VAL A 1 436 ? 51.510 13.446 -7.511 1.00 78.19 436 VAL A O 1
ATOM 3355 N N . LEU A 1 437 ? 49.543 14.214 -6.747 1.00 67.81 437 LEU A N 1
ATOM 3356 C CA . LEU A 1 437 ? 48.819 14.029 -8.007 1.00 67.81 437 LEU A CA 1
ATOM 3357 C C . LEU A 1 437 ? 48.987 15.215 -8.968 1.00 67.81 437 LEU A C 1
ATOM 3359 O O . LEU A 1 437 ? 48.990 15.018 -10.181 1.00 67.81 437 LEU A O 1
ATOM 3363 N N . GLY A 1 438 ? 49.245 16.426 -8.462 1.00 57.00 438 GLY A N 1
ATOM 3364 C CA . GLY A 1 438 ? 49.433 17.631 -9.280 1.00 57.00 438 GLY A CA 1
ATOM 3365 C C . GLY A 1 438 ? 50.742 17.692 -10.082 1.00 57.00 438 GLY A C 1
ATOM 3366 O O . GLY A 1 438 ? 50.929 18.619 -10.866 1.00 57.00 438 GLY A O 1
ATOM 3367 N N . LYS A 1 439 ? 51.663 16.727 -9.922 1.00 52.72 439 LYS A N 1
ATOM 3368 C CA . LYS A 1 439 ? 52.980 16.738 -10.593 1.00 52.72 439 LYS A CA 1
ATOM 3369 C C . LYS A 1 439 ? 53.119 15.840 -11.826 1.00 52.72 439 LYS A C 1
ATOM 3371 O O . LYS A 1 439 ? 54.202 15.797 -12.408 1.00 52.72 439 LYS A O 1
ATOM 3376 N N . LYS A 1 440 ? 52.062 15.162 -12.283 1.00 52.53 440 LYS A N 1
ATOM 3377 C CA . LYS A 1 440 ? 52.099 14.365 -13.525 1.00 52.53 440 LYS A CA 1
ATOM 3378 C C . LYS A 1 440 ? 51.304 15.029 -14.649 1.00 52.53 440 LYS A C 1
ATOM 3380 O O . LYS A 1 440 ? 50.240 14.570 -15.038 1.00 52.53 440 LYS A O 1
ATOM 3385 N N . GLY A 1 441 ? 51.873 16.093 -15.207 1.00 50.69 441 GLY A N 1
ATOM 3386 C CA . GLY A 1 441 ? 51.406 16.697 -16.451 1.00 50.69 441 GLY A CA 1
ATOM 3387 C C . GLY A 1 441 ? 52.566 16.919 -17.412 1.00 50.69 441 GLY A C 1
ATOM 3388 O O . GLY A 1 441 ? 53.245 17.936 -17.323 1.00 50.69 441 GLY A O 1
ATOM 3389 N N . GLY A 1 442 ? 52.791 15.978 -18.335 1.00 47.00 442 GLY A N 1
ATOM 3390 C CA . GLY A 1 442 ? 53.617 16.239 -19.515 1.00 47.00 442 GLY A CA 1
ATOM 3391 C C . GLY A 1 442 ? 54.272 15.020 -20.165 1.00 47.00 442 GLY A C 1
ATOM 3392 O O . GLY A 1 442 ? 55.436 14.747 -19.891 1.00 47.00 442 GLY A O 1
ATOM 3393 N N . LYS A 1 443 ? 53.582 14.368 -21.114 1.00 39.22 443 LYS A N 1
ATOM 3394 C CA . LYS A 1 443 ? 54.055 14.213 -22.508 1.00 39.22 443 LYS A CA 1
ATOM 3395 C C . LYS A 1 443 ? 53.031 13.503 -23.409 1.00 39.22 443 LYS A C 1
ATOM 3397 O O . LYS A 1 443 ? 52.236 12.689 -22.964 1.00 39.22 443 LYS A O 1
ATOM 3402 N N . LYS A 1 444 ? 53.084 13.930 -24.673 1.00 43.28 444 LYS A N 1
ATOM 3403 C CA . LYS A 1 444 ? 52.248 13.661 -25.856 1.00 43.28 444 LYS A CA 1
ATOM 3404 C C . LYS A 1 444 ? 52.276 12.204 -26.364 1.00 43.28 444 LYS A C 1
ATOM 3406 O O . LYS A 1 444 ? 53.301 11.561 -26.187 1.00 43.28 444 LYS A O 1
ATOM 3411 N N . LYS A 1 445 ? 51.193 11.854 -27.098 1.00 40.78 445 LYS A N 1
ATOM 3412 C CA . LYS A 1 445 ? 51.038 11.107 -28.389 1.00 40.78 445 LYS A CA 1
ATOM 3413 C C . LYS A 1 445 ? 51.965 9.894 -28.636 1.00 40.78 445 LYS A C 1
ATOM 3415 O O . LYS A 1 445 ? 53.167 10.030 -28.482 1.00 40.78 445 LYS A O 1
ATOM 3420 N N . ASN A 1 446 ? 51.516 8.735 -29.130 1.00 37.00 446 ASN A N 1
ATOM 3421 C CA . ASN A 1 446 ? 50.743 8.486 -30.359 1.00 37.00 446 ASN A CA 1
ATOM 3422 C C . ASN A 1 446 ? 50.477 6.953 -30.504 1.00 37.00 446 ASN A C 1
ATOM 3424 O O . ASN A 1 446 ? 51.164 6.172 -29.851 1.00 37.00 446 ASN A O 1
ATOM 3428 N N . ASP A 1 447 ? 49.581 6.593 -31.433 1.00 39.06 447 ASP A N 1
ATOM 3429 C CA . ASP A 1 447 ? 49.519 5.373 -32.281 1.00 39.06 447 ASP A CA 1
ATOM 3430 C C . ASP A 1 447 ? 48.996 4.003 -31.758 1.00 39.06 447 ASP A C 1
ATOM 3432 O O . ASP A 1 447 ? 49.603 3.337 -30.929 1.00 39.06 447 ASP A O 1
ATOM 3436 N N . ASP A 1 448 ? 47.872 3.596 -32.376 1.00 42.00 448 ASP A N 1
ATOM 3437 C CA . ASP A 1 448 ? 47.534 2.322 -33.049 1.00 42.00 448 ASP A CA 1
ATOM 3438 C C . ASP A 1 448 ? 47.653 0.913 -32.413 1.00 42.00 448 ASP A C 1
ATOM 3440 O O . ASP A 1 448 ? 48.639 0.524 -31.797 1.00 42.00 448 ASP A O 1
ATOM 3444 N N . LYS A 1 449 ? 46.675 0.095 -32.860 1.00 36.62 449 LYS A N 1
ATOM 3445 C CA . LYS A 1 449 ? 46.664 -1.363 -33.142 1.00 36.62 449 LYS A CA 1
ATOM 3446 C C . LYS A 1 449 ? 46.074 -2.380 -32.140 1.00 36.62 449 LYS A C 1
ATOM 3448 O O . LYS A 1 449 ? 46.640 -2.693 -31.105 1.00 36.62 449 LYS A O 1
ATOM 3453 N N . SER A 1 450 ? 45.077 -3.094 -32.690 1.00 33.78 450 SER A N 1
ATOM 3454 C CA . SER A 1 450 ? 45.046 -4.562 -32.881 1.00 33.78 450 SER A CA 1
ATOM 3455 C C . SER A 1 450 ? 44.438 -5.473 -31.800 1.00 33.78 450 SER A C 1
ATOM 3457 O O . SER A 1 450 ? 45.092 -5.837 -30.834 1.00 33.78 450 SER A O 1
ATOM 3459 N N . VAL A 1 451 ? 43.226 -5.958 -32.110 1.00 41.91 451 VAL A N 1
ATOM 3460 C CA . VAL A 1 451 ? 42.790 -7.376 -32.188 1.00 41.91 451 VAL A CA 1
ATOM 3461 C C . VAL A 1 451 ? 43.336 -8.369 -31.144 1.00 41.91 451 VAL A C 1
ATOM 3463 O O . VAL A 1 451 ? 44.500 -8.752 -31.208 1.00 41.91 451 VAL A O 1
ATOM 3466 N N . ASN A 1 452 ? 42.440 -8.938 -30.322 1.00 32.72 452 ASN A N 1
ATOM 3467 C CA . ASN A 1 452 ? 42.197 -10.392 -30.306 1.00 32.72 452 ASN A CA 1
ATOM 3468 C C . ASN A 1 452 ? 40.960 -10.777 -29.480 1.00 32.72 452 ASN A C 1
ATOM 3470 O O . ASN A 1 452 ? 40.814 -10.398 -28.321 1.00 32.72 452 ASN A O 1
ATOM 3474 N N . SER A 1 453 ? 40.091 -11.569 -30.104 1.00 37.91 453 SER A N 1
ATOM 3475 C CA . SER A 1 453 ? 38.940 -12.249 -29.522 1.00 37.91 453 SER A CA 1
ATOM 3476 C C . SER A 1 453 ? 39.335 -13.662 -29.083 1.00 37.91 453 SER A C 1
ATOM 3478 O O . SER A 1 453 ? 39.913 -14.424 -29.857 1.00 37.91 453 SER A O 1
ATOM 3480 N N . THR A 1 454 ? 38.983 -14.036 -27.851 1.00 32.72 454 THR A N 1
ATOM 3481 C CA . THR A 1 454 ? 39.144 -15.405 -27.340 1.00 32.72 454 THR A CA 1
ATOM 3482 C C . THR A 1 454 ? 37.765 -16.023 -27.161 1.00 32.72 454 THR A C 1
ATOM 3484 O O . THR A 1 454 ? 36.989 -15.610 -26.303 1.00 32.72 454 THR A O 1
ATOM 3487 N N . ALA A 1 455 ? 37.457 -16.999 -28.013 1.00 36.75 455 ALA A N 1
ATOM 3488 C CA . ALA A 1 455 ? 36.223 -17.767 -27.993 1.00 36.75 455 ALA A CA 1
ATOM 3489 C C . ALA A 1 455 ? 36.294 -18.894 -26.950 1.00 36.75 455 ALA A C 1
ATOM 3491 O O . ALA A 1 455 ? 37.182 -19.746 -27.015 1.00 36.75 455 ALA A O 1
ATOM 3492 N N . THR A 1 456 ? 35.312 -18.953 -26.050 1.00 33.44 456 THR A N 1
ATOM 3493 C CA . THR A 1 456 ? 35.113 -20.081 -25.128 1.00 33.44 456 THR A CA 1
ATOM 3494 C C . THR A 1 456 ? 33.908 -20.895 -25.595 1.00 33.44 456 THR A C 1
ATOM 3496 O O . THR A 1 456 ? 32.772 -20.431 -25.559 1.00 33.44 456 THR A O 1
ATOM 3499 N N . LYS A 1 457 ? 34.164 -22.120 -26.068 1.00 38.72 457 LYS A N 1
ATOM 3500 C CA . LYS A 1 457 ? 33.145 -23.126 -26.404 1.00 38.72 457 LYS A CA 1
ATOM 3501 C C . LYS A 1 457 ? 32.481 -23.636 -25.124 1.00 38.72 457 LYS A C 1
ATOM 3503 O O . LYS A 1 457 ? 33.173 -24.205 -24.285 1.00 38.72 457 LYS A O 1
ATOM 3508 N N . SER A 1 458 ? 31.155 -23.561 -25.041 1.00 36.59 458 SER A N 1
ATOM 3509 C CA . SER A 1 458 ? 30.374 -24.387 -24.116 1.00 36.59 458 SER A CA 1
ATOM 3510 C C . SER A 1 458 ? 29.337 -25.193 -24.898 1.00 36.59 458 SER A C 1
ATOM 3512 O O . SER A 1 458 ? 28.598 -24.648 -25.715 1.00 36.59 458 SER A O 1
ATOM 3514 N N . LYS A 1 459 ? 29.358 -26.517 -24.708 1.00 40.34 459 LYS A N 1
ATOM 3515 C CA . LYS A 1 459 ? 28.415 -27.484 -25.284 1.00 40.34 459 LYS A CA 1
ATOM 3516 C C . LYS A 1 459 ? 27.159 -27.507 -24.416 1.00 40.34 459 LYS A C 1
ATOM 3518 O O . LYS A 1 459 ? 27.258 -27.870 -23.248 1.00 40.34 459 LYS A O 1
ATOM 3523 N N . VAL A 1 460 ? 26.000 -27.237 -25.005 1.00 38.41 460 VAL A N 1
ATOM 3524 C CA . VAL A 1 460 ? 24.696 -27.575 -24.419 1.00 38.41 460 VAL A CA 1
ATOM 3525 C C . VAL A 1 460 ? 24.080 -28.688 -25.267 1.00 38.41 460 VAL A C 1
ATOM 3527 O O . VAL A 1 460 ? 24.137 -28.644 -26.494 1.00 38.41 460 VAL A O 1
ATOM 3530 N N . LYS A 1 461 ? 23.612 -29.741 -24.589 1.00 37.91 461 LYS A N 1
ATOM 3531 C CA . LYS A 1 461 ? 22.854 -30.859 -25.158 1.00 37.91 461 LYS A CA 1
ATOM 3532 C C . LYS A 1 461 ? 21.383 -30.449 -25.218 1.00 37.91 461 LYS A C 1
ATOM 3534 O O . LYS A 1 461 ? 20.847 -30.039 -24.194 1.00 37.91 461 LYS A O 1
ATOM 3539 N N . ASP A 1 462 ? 20.766 -30.604 -26.382 1.00 37.72 462 ASP A N 1
ATOM 3540 C CA . ASP A 1 462 ? 19.325 -30.455 -26.567 1.00 37.72 462 ASP A CA 1
ATOM 3541 C C . ASP A 1 462 ? 18.598 -31.723 -26.110 1.00 37.72 462 ASP A C 1
ATOM 3543 O O . ASP A 1 462 ? 18.807 -32.800 -26.676 1.00 37.72 462 ASP A O 1
ATOM 3547 N N . ASP A 1 463 ? 17.715 -31.577 -25.121 1.00 41.84 463 ASP A N 1
ATOM 3548 C CA . ASP A 1 463 ? 16.677 -32.558 -24.818 1.00 41.84 463 ASP A CA 1
ATOM 3549 C C . ASP A 1 463 ? 15.353 -32.121 -25.457 1.00 41.84 463 ASP A C 1
ATOM 3551 O O . ASP A 1 463 ? 14.791 -31.054 -25.206 1.00 41.84 463 ASP A O 1
ATOM 3555 N N . LYS A 1 464 ? 14.879 -33.005 -26.329 1.00 42.25 464 LYS A N 1
ATOM 3556 C CA . LYS A 1 464 ? 13.661 -32.948 -27.131 1.00 42.25 464 LYS A CA 1
ATOM 3557 C C . LYS A 1 464 ? 12.423 -33.057 -26.232 1.00 42.25 464 LYS A C 1
ATOM 3559 O O . LYS A 1 464 ? 12.234 -34.091 -25.594 1.00 42.25 464 LYS A O 1
ATOM 3564 N N . LYS A 1 465 ? 11.534 -32.056 -26.248 1.00 39.53 465 LYS A N 1
ATOM 3565 C CA . LYS A 1 465 ? 10.184 -32.170 -25.669 1.00 39.53 465 LYS A CA 1
ATOM 3566 C C . LYS A 1 465 ? 9.113 -31.965 -26.741 1.00 39.53 465 LYS A C 1
ATOM 3568 O O . LYS A 1 465 ? 9.066 -30.948 -27.421 1.00 39.53 465 LYS A O 1
ATOM 3573 N N . THR A 1 466 ? 8.311 -33.008 -26.904 1.00 41.22 466 THR A N 1
ATOM 3574 C CA . THR A 1 466 ? 7.129 -33.151 -27.756 1.00 41.22 466 THR A CA 1
ATOM 3575 C C . THR A 1 466 ? 5.982 -32.254 -27.289 1.00 41.22 466 THR A C 1
ATOM 3577 O O . THR A 1 466 ? 5.668 -32.237 -26.100 1.00 41.22 466 THR A O 1
ATOM 3580 N N . ASN A 1 467 ? 5.342 -31.567 -28.240 1.00 35.88 467 ASN A N 1
ATOM 3581 C CA . ASN A 1 467 ? 4.036 -30.933 -28.066 1.00 35.88 467 ASN A CA 1
ATOM 3582 C C . ASN A 1 467 ? 2.929 -31.993 -28.113 1.00 35.88 467 ASN A C 1
ATOM 3584 O O . ASN A 1 467 ? 2.944 -32.861 -28.986 1.00 35.88 467 ASN A O 1
ATOM 3588 N N . THR A 1 468 ? 1.964 -31.863 -27.206 1.00 40.91 468 THR A N 1
ATOM 3589 C CA . THR A 1 468 ? 0.650 -32.506 -27.275 1.00 40.91 468 THR A CA 1
ATOM 3590 C C . THR A 1 468 ? -0.375 -31.396 -27.487 1.00 40.91 468 THR A C 1
ATOM 3592 O O . THR A 1 468 ? -0.389 -30.430 -26.725 1.00 40.91 468 THR A O 1
ATOM 3595 N N . GLU A 1 469 ? -1.174 -31.525 -28.544 1.00 43.75 469 GLU A N 1
ATOM 3596 C CA . GLU A 1 469 ? -2.309 -30.661 -28.882 1.00 43.75 469 GLU A CA 1
ATOM 3597 C C . GLU A 1 469 ? -3.469 -30.837 -27.888 1.00 43.75 469 GLU A C 1
ATOM 3599 O O . GLU A 1 469 ? -3.746 -31.956 -27.444 1.00 43.75 469 GLU A O 1
ATOM 3604 N N . ILE A 1 470 ? -4.167 -29.733 -27.602 1.00 47.09 470 ILE A N 1
ATOM 3605 C CA . ILE A 1 470 ? -5.616 -29.695 -27.354 1.00 47.09 470 ILE A CA 1
ATOM 3606 C C . ILE A 1 470 ? -6.192 -28.659 -28.312 1.00 47.09 470 ILE A C 1
ATOM 3608 O O . ILE A 1 470 ? -5.596 -27.558 -28.380 1.00 47.09 470 ILE A O 1
#

Nearest PDB structures (foldseek):
  6lve-assembly1_A  TM=9.784E-02  e=4.102E-01  Paracoccus sp. SSG05
  6lvd-assembly1_C  TM=1.347E-01  e=2.228E+00  Paracoccus sp. SSG05
  3blc-assembly1_A  TM=1.227E-01  e=4.529E+00  Escherichia coli K-12

Radius of gyration: 31.73 Å; Cα contacts (8 Å, |Δi|>4): 835; chains: 1; bounding box: 98×68×110 Å

Solvent-accessible surface area (backbone atoms only — not comparable to full-atom values): 27354 Å² total; per-residue (Å²): 143,81,87,80,83,83,81,82,78,63,68,67,60,56,54,53,52,52,52,50,51,51,56,60,60,71,67,68,82,81,84,77,74,85,73,87,79,79,83,75,87,83,78,75,74,72,83,59,70,39,79,36,52,51,81,56,22,42,31,38,71,89,76,52,35,26,41,70,45,86,58,59,43,71,55,85,50,71,68,48,38,64,44,45,39,79,78,23,83,59,33,44,63,46,42,72,33,59,82,92,40,54,64,22,42,32,36,66,44,30,64,89,35,61,32,39,72,72,23,20,24,42,36,27,32,17,57,49,47,52,38,48,68,33,30,53,46,61,56,61,48,87,82,46,42,62,68,62,46,96,84,52,47,68,19,64,41,48,34,38,30,52,51,32,34,45,53,43,67,47,98,55,46,80,55,44,42,65,15,51,44,63,40,95,60,79,70,34,51,35,90,35,15,36,92,54,24,19,37,57,36,30,38,42,27,38,28,39,33,26,37,57,49,101,82,69,48,51,22,38,37,41,34,42,27,42,38,56,32,73,26,36,35,22,26,76,44,49,51,94,54,40,85,86,43,68,30,38,34,42,34,43,63,72,54,75,73,38,58,49,40,34,44,79,98,51,86,69,62,48,62,77,82,49,71,45,16,43,51,44,53,56,77,14,36,68,67,44,48,27,32,43,56,56,72,100,73,61,51,96,71,29,47,18,42,34,28,40,30,43,33,9,32,57,19,32,43,28,50,43,44,46,81,41,73,46,72,78,67,87,67,95,52,94,85,67,82,78,69,78,69,50,77,40,80,46,60,35,31,43,84,54,48,38,91,39,27,69,33,45,34,35,43,31,34,45,50,91,55,36,36,52,50,39,62,57,76,78,78,75,72,71,78,74,77,73,88,72,76,94,74,81,92,74,93,71,89,74,80,74,82,72,81,74,74,77,70,82,67,74,58,61,59,54,53,51,52,51,53,53,52,51,54,51,51,51,54,52,50,49,54,49,51,49,62,65,63,71,70,78,80,89,85,80,87,83,86,89,85,82,90,87,87,84,87,80,90,78,92,79,84,88,81,90,80,84,87,80,90,132